Protein AF-A0A166MRD5-F1 (afdb_monomer_lite)

Foldseek 3Di:
DVLLVCLLVLLLVLLLQFLDDDQVSLVVSLVSVLVSLVVLLVVCVVPVQLNVLSVVLSVVSPDQLLCVLSQWHDDDPVGDIDGHPDDDLVSPLVSSLVSLVSSLSSLVSRDPDPVSSVVSLVSNLVVLLVQLQDDDLSSNLSSLSNNLSSQQADDDLVSVLSLLVSLLVLLVVFQVHDPSSNLSSLSSLLSNLLHDDPPRPLLLLQLVLLLLQLVWLALSSNLSSLSSNLSSLVNCVVSVVQLVQQHDLRSSVVSCVLVVPQVVVSLLVLLHDSVLAVLLRSLLSLLLQLQPPVRNVSSLSSLLSNLLRRQVSHDDPPDQDPAFDLNNLLSLLSCLLVQQPDLVSVCVSCVSSSHHSPVFFDDPPPDPPVLAPPAREGALCNNPDDDPLSLLSSLLSLLSSVSRDPDRDLRSLLNSLRNLLNNCVVVVLSSLLSVLLVVVVCPDPVVVCPPPDHDPSNVVSVVSSVVSNQVVLCVVQVDDSPDPVSSNVSSVVSNVVSCVSSVVVSNNSSSDNDHRDNGGPSVSSNSSSVSSVSSSVVD

Organism: NCBI:txid1314781

Radius of gyration: 27.26 Å; chains: 1; bounding box: 73×50×75 Å

pLDDT: mean 80.0, std 15.22, range [37.44, 97.88]

Sequence (539 aa):
IQTQLFVPETAHLITILASVGTVIMRTSVHGLALNLIQSLFASRLDHAQSAEQLRVLLDVATSPETLRSFGLSRADQSSEFNAAETFNDVEAVDALENITKLLVKVIAAAAPSIALQNVWRARWMSLVVSTAFQISPYIQGRAFTVLGVLARSDVDDDLLYQILVAFRKALQMGEEVEAPYIVSMIRCLTNVMPALPASSRYLPQLFWIPVTLLQTPNAVIFKESLRLLEAVVRTMQGHQLFAENDGLVNYMLDTRDSFADLIPQFEQVEGLNFDVSFTFSLTTLIYRGIRVASMREASQSTLRTLLRVTTRSSPVDGEPRTALDPDAVAYFIALFPWATSSREQVAELLREADLPPEQWLPPPNQGNNARTGSTLALPAELLGVMDHAATALQAVGLVSMMEATSSPTPSERANMMRFIGDVGKSWPEYSMMACAHRLETLPETVHDLFSDNVDPALVQVASALIKMTLDEAATIGGGPAGSSVATLEAISESRQTLRTSLEEIKMHGILEARPFSRESGGRVMEQVSDMIGVIVETS

Secondary structure (DSSP, 8-state):
-GGGTSHHHHHHHHHHHTT-SSHHHHHHHHHHHHHHHHHHHHTTTT-HHHHHHHHHHHHHHTSHHHHHHTTEE-SSTTSPPEEPPPPPHHHHHHHHHHHHHHHHHHHHHH-SSHHHHHHHHHHHHHHHHHHHTTS-HHHHHHHHHHHHHH--S---HHHHHHHHHHHHHHHTTGGGS-HHHHHHHHHHHHHHGGGS-TT-TTTTGGGHHHHHHTT-S-HHHHHHHHHHHHHHHHHHHHTTHHHHTTHHHHHHHHHHGGGTTTHHHHHHHHT--HHHHHHHHHHHHHHHHHTSTTTHHHHHHHHHHHHHHHHHHS---SSPPSS--GGGHHHHHHHHHHHTT-HHHHHHHHHHTT--HHHHS--TTS---TTS-------GGGG----HHHHHHHHHHHHHHHH--SS--HHHHHHHHHHHHHHHHHSHHHHHHHHHHHHHH-SSHHHHHTSTTS-HHHHHHHHHHHHHHHHHHHHHS-S-TT-HHHHHHHHHHHHHHHHHHHHHTT-GGGG------SS--HHHHHHHHHHHHHHHH--

Structure (mmCIF, N/CA/C/O backbone):
data_AF-A0A166MRD5-F1
#
_entry.id   AF-A0A166MRD5-F1
#
loop_
_atom_site.group_PDB
_atom_site.id
_atom_site.type_symbol
_atom_site.label_atom_id
_atom_site.label_alt_id
_atom_site.label_comp_id
_atom_site.label_asym_id
_atom_site.label_entity_id
_atom_site.label_seq_id
_atom_site.pdbx_PDB_ins_code
_atom_site.Cartn_x
_atom_site.Cartn_y
_atom_site.Cartn_z
_atom_site.occupancy
_atom_site.B_iso_or_equiv
_atom_site.auth_seq_id
_atom_site.auth_comp_id
_atom_site.auth_asym_id
_atom_site.auth_atom_id
_atom_site.pdbx_PDB_model_num
ATOM 1 N N . ILE A 1 1 ? -25.480 -6.737 31.113 1.00 49.81 1 ILE A N 1
ATOM 2 C CA . ILE A 1 1 ? -26.499 -6.836 30.035 1.00 49.81 1 ILE A CA 1
ATOM 3 C C . ILE A 1 1 ? -26.677 -5.491 29.322 1.00 49.81 1 ILE A C 1
ATOM 5 O O . ILE A 1 1 ? -26.465 -5.456 28.122 1.00 49.81 1 ILE A O 1
ATOM 9 N N . GLN A 1 2 ? -26.952 -4.373 30.013 1.00 57.59 2 GLN A N 1
ATOM 10 C CA . GLN A 1 2 ? -27.112 -3.061 29.348 1.00 57.59 2 GLN A CA 1
ATOM 11 C C . GLN A 1 2 ? -25.861 -2.564 28.593 1.00 57.59 2 GLN A C 1
ATOM 13 O O . GLN A 1 2 ? -25.988 -2.050 27.490 1.00 57.59 2 GLN A O 1
ATOM 18 N N . THR A 1 3 ? -24.649 -2.792 29.110 1.00 60.22 3 THR A N 1
ATOM 19 C CA . THR A 1 3 ? -23.395 -2.366 28.450 1.00 60.22 3 THR A CA 1
ATOM 20 C C . THR A 1 3 ? -23.123 -3.082 27.121 1.00 60.22 3 THR A C 1
ATOM 22 O O . THR A 1 3 ? -22.438 -2.543 26.263 1.00 60.22 3 THR A O 1
ATOM 25 N N . GLN A 1 4 ? -23.688 -4.279 26.916 1.00 70.56 4 GLN A N 1
ATOM 26 C CA . GLN A 1 4 ? -23.537 -5.049 25.673 1.00 70.56 4 GLN A CA 1
ATOM 27 C C . GLN A 1 4 ? -24.362 -4.472 24.509 1.00 70.56 4 GLN A C 1
ATOM 29 O O . GLN A 1 4 ? -24.081 -4.784 23.356 1.00 70.56 4 GLN A O 1
ATOM 34 N N . LEU A 1 5 ? -25.360 -3.626 24.796 1.00 78.38 5 LEU A N 1
ATOM 35 C CA . LEU A 1 5 ? -26.205 -3.003 23.772 1.00 78.38 5 LEU A CA 1
ATOM 36 C C . LEU A 1 5 ? -25.486 -1.875 23.027 1.00 78.38 5 LEU A C 1
ATOM 38 O O . LEU A 1 5 ? -25.732 -1.696 21.843 1.00 78.38 5 LEU A O 1
ATOM 42 N N . PHE A 1 6 ? -24.592 -1.151 23.706 1.00 88.50 6 PHE A N 1
ATOM 43 C CA . PHE A 1 6 ? -23.943 0.059 23.186 1.00 88.50 6 PHE A CA 1
ATOM 44 C C . PHE A 1 6 ? -22.466 -0.146 22.832 1.00 88.50 6 PHE A C 1
ATOM 46 O O . PHE A 1 6 ? -21.719 0.824 22.701 1.00 88.50 6 PHE A O 1
ATOM 53 N N . VAL A 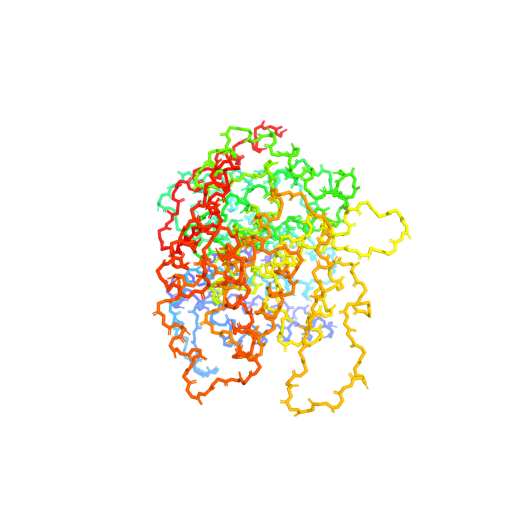1 7 ? -22.008 -1.397 22.714 1.00 94.00 7 VAL A N 1
ATOM 54 C CA . VAL A 1 7 ? -20.622 -1.708 22.323 1.00 94.00 7 VAL A CA 1
ATOM 55 C C . VAL A 1 7 ? -20.254 -1.043 20.988 1.00 94.00 7 VAL A C 1
ATOM 57 O O . VAL A 1 7 ? -19.218 -0.376 20.948 1.00 94.00 7 VAL A O 1
ATOM 60 N N . PRO A 1 8 ? -21.080 -1.139 19.923 1.00 95.62 8 PRO A N 1
ATOM 61 C CA . PRO A 1 8 ? -20.774 -0.508 18.640 1.00 95.62 8 PRO A CA 1
ATOM 62 C C . PRO A 1 8 ? -20.721 1.020 18.725 1.00 95.62 8 PRO A C 1
ATOM 64 O O . PRO A 1 8 ? -19.782 1.635 18.227 1.00 95.62 8 PRO A O 1
ATOM 67 N N . GLU A 1 9 ? -21.699 1.639 19.389 1.00 96.19 9 GLU A N 1
ATOM 68 C CA . GLU A 1 9 ? -21.783 3.090 19.575 1.00 96.19 9 GLU A CA 1
ATOM 69 C C . GLU A 1 9 ? -20.597 3.620 20.389 1.00 96.19 9 GLU A C 1
ATOM 71 O O . GLU A 1 9 ? -20.013 4.647 20.046 1.00 96.19 9 GLU A O 1
ATOM 76 N N . THR A 1 10 ? -20.193 2.896 21.434 1.00 95.94 10 THR A N 1
ATOM 77 C CA . THR A 1 10 ? -19.044 3.266 22.269 1.00 95.94 10 THR A CA 1
ATOM 78 C C . THR A 1 10 ? -17.743 3.153 21.476 1.00 95.94 10 THR A C 1
ATOM 80 O O . THR A 1 10 ? -16.934 4.077 21.503 1.00 95.94 10 THR A O 1
ATOM 83 N N . ALA A 1 11 ? -17.550 2.070 20.713 1.00 96.88 11 ALA A N 1
ATOM 84 C CA . ALA A 1 11 ? -16.382 1.908 19.844 1.00 96.88 11 ALA A CA 1
ATOM 85 C C . ALA A 1 11 ? -16.315 3.002 18.763 1.00 96.88 11 ALA A C 1
ATOM 87 O O . ALA A 1 11 ? -15.245 3.555 18.491 1.00 96.88 11 ALA A O 1
ATOM 88 N N . HIS A 1 12 ? -17.464 3.372 18.193 1.00 96.62 12 HIS A N 1
ATOM 89 C CA . HIS A 1 12 ? -17.571 4.480 17.251 1.00 96.62 12 HIS A CA 1
ATOM 90 C C . HIS A 1 12 ? -17.173 5.818 17.889 1.00 96.62 12 HIS A C 1
ATOM 92 O O . HIS A 1 12 ? -16.302 6.505 17.364 1.00 96.62 12 HIS A O 1
ATOM 98 N N . LEU A 1 13 ? -17.719 6.163 19.058 1.00 95.56 13 LEU A N 1
ATOM 99 C CA . LEU A 1 13 ? -17.360 7.400 19.762 1.00 95.56 13 LEU A CA 1
ATOM 100 C C . LEU A 1 13 ? -15.876 7.447 20.141 1.00 95.56 13 LEU A C 1
ATOM 102 O O . LEU A 1 13 ? -15.226 8.468 19.924 1.00 95.56 13 LEU A O 1
ATOM 106 N N . ILE A 1 14 ? -15.327 6.343 20.664 1.00 96.50 14 ILE A N 1
ATOM 107 C CA . ILE A 1 14 ? -13.902 6.250 21.003 1.00 96.50 14 ILE A CA 1
ATOM 108 C C . ILE A 1 14 ? -13.059 6.525 19.763 1.00 96.50 14 ILE A C 1
ATOM 110 O O . ILE A 1 14 ? -12.163 7.365 19.804 1.00 96.50 14 ILE A O 1
ATOM 114 N N . THR A 1 15 ? -13.351 5.848 18.652 1.00 95.88 15 THR A N 1
ATOM 115 C CA . THR A 1 15 ? -12.559 6.021 17.436 1.00 95.88 15 THR A CA 1
ATOM 116 C C . THR A 1 15 ? -12.687 7.421 16.870 1.00 95.88 15 THR A C 1
ATOM 118 O O . THR A 1 15 ? -11.653 7.994 16.556 1.00 95.88 15 THR A O 1
ATOM 121 N N . ILE A 1 16 ? -13.877 8.031 16.824 1.00 93.56 16 ILE A N 1
ATOM 122 C CA . ILE A 1 16 ? -14.081 9.398 16.305 1.00 93.56 16 ILE A CA 1
ATOM 123 C C . ILE A 1 16 ? -13.463 10.499 17.198 1.00 93.56 16 ILE A C 1
ATOM 125 O O . ILE A 1 16 ? -13.100 11.560 16.693 1.00 93.56 16 ILE A O 1
ATOM 129 N N . LEU A 1 17 ? -13.265 10.250 18.496 1.00 92.75 17 LEU A N 1
ATOM 130 C CA . LEU A 1 17 ? -12.758 11.257 19.443 1.00 92.75 17 LEU A CA 1
ATOM 131 C C . LEU A 1 17 ? -11.325 11.006 19.940 1.00 92.75 17 LEU A C 1
ATOM 133 O O . LEU A 1 17 ? -10.751 11.868 20.606 1.00 92.75 17 LEU A O 1
ATOM 137 N N . ALA A 1 18 ? -10.731 9.849 19.634 1.00 92.06 18 ALA A N 1
ATOM 138 C CA . ALA A 1 18 ? -9.379 9.502 20.073 1.00 92.06 18 ALA A CA 1
ATOM 139 C C . ALA A 1 18 ? -8.338 10.567 19.684 1.00 92.06 18 ALA A C 1
ATOM 141 O O . ALA A 1 18 ? -8.318 11.051 18.554 1.00 92.06 18 ALA A O 1
ATOM 142 N N . SER A 1 19 ? -7.448 10.917 20.614 1.00 86.19 19 SER A N 1
ATOM 143 C CA . SER A 1 19 ? -6.346 11.871 20.383 1.00 86.19 19 SER A CA 1
ATOM 144 C C . SER A 1 19 ? -6.768 13.304 20.037 1.00 86.19 19 SER A C 1
ATOM 146 O O . SER A 1 19 ? -5.914 14.139 19.746 1.00 86.19 19 SER A O 1
ATOM 148 N N . VAL A 1 20 ? -8.063 13.626 20.127 1.00 86.06 20 VAL A N 1
ATOM 149 C CA . VAL A 1 20 ? -8.599 14.966 19.856 1.00 86.06 20 VAL A CA 1
ATOM 150 C C . VAL A 1 20 ? -8.736 15.770 21.151 1.00 86.06 20 VAL A C 1
ATOM 152 O O . VAL A 1 20 ? -9.092 15.248 22.207 1.00 86.06 20 VAL A O 1
ATOM 155 N N . GLY A 1 21 ? -8.482 17.076 21.059 1.00 86.44 21 GLY A N 1
ATOM 156 C CA . GLY A 1 21 ? -8.714 18.024 22.147 1.00 86.44 21 GLY A CA 1
ATOM 157 C C . GLY A 1 21 ? -7.626 18.017 23.222 1.00 86.44 21 GLY A C 1
ATOM 158 O O . GLY A 1 21 ? -6.486 17.606 22.989 1.00 86.44 21 GLY A O 1
ATOM 159 N N . THR A 1 22 ? -7.987 18.530 24.399 1.00 90.38 22 THR A N 1
ATOM 160 C CA . THR A 1 22 ? -7.094 18.674 25.556 1.00 90.38 22 THR A CA 1
ATOM 161 C C . THR A 1 22 ? -6.724 17.318 26.160 1.00 90.38 22 THR A C 1
ATOM 163 O O . THR A 1 22 ? -7.403 16.316 25.937 1.00 90.38 22 THR A O 1
ATOM 166 N N . VAL A 1 23 ? -5.681 17.283 26.994 1.00 89.81 23 VAL A N 1
ATOM 167 C CA . VAL A 1 23 ? -5.274 16.066 27.725 1.00 89.81 23 VAL A CA 1
ATOM 168 C C . VAL A 1 23 ? -6.438 15.467 28.521 1.00 89.81 23 VAL A C 1
ATOM 170 O O . VAL A 1 23 ? -6.591 14.250 28.554 1.00 89.81 23 VAL A O 1
ATOM 173 N N . ILE A 1 24 ? -7.313 16.305 29.087 1.00 91.31 24 ILE A N 1
ATOM 174 C CA . ILE A 1 24 ? -8.513 15.865 29.814 1.00 91.31 24 ILE A CA 1
ATOM 175 C C . ILE A 1 24 ? -9.472 15.108 28.886 1.00 91.31 24 ILE A C 1
ATOM 177 O O . ILE A 1 24 ? -9.955 14.035 29.249 1.00 91.31 24 ILE A O 1
ATOM 181 N N . MET A 1 25 ? -9.723 15.631 27.681 1.00 92.00 25 MET A N 1
ATOM 182 C CA . MET A 1 25 ? -10.578 14.967 26.692 1.00 92.00 25 MET A CA 1
ATOM 183 C C . MET A 1 25 ? -9.976 13.625 26.268 1.00 92.00 25 MET A C 1
ATOM 185 O O . MET A 1 25 ? -10.643 12.597 26.340 1.00 92.00 25 MET A O 1
ATOM 189 N N . ARG A 1 26 ? -8.686 13.614 25.918 1.00 92.75 26 ARG A N 1
ATOM 190 C CA . ARG A 1 26 ? -7.956 12.398 25.527 1.00 92.75 26 ARG A CA 1
ATOM 191 C C . ARG A 1 26 ? -7.976 11.337 26.628 1.00 92.75 26 ARG A C 1
ATOM 193 O O . ARG A 1 26 ? -8.276 10.177 26.358 1.00 92.75 26 ARG A O 1
ATOM 200 N N . THR A 1 27 ? -7.742 11.748 27.875 1.00 92.38 27 THR A N 1
ATOM 201 C CA . THR A 1 27 ? -7.808 10.881 29.065 1.00 92.38 27 THR A CA 1
ATOM 202 C C . THR A 1 27 ? -9.213 10.327 29.269 1.00 92.38 27 THR A C 1
ATOM 204 O O . THR A 1 27 ? -9.373 9.149 29.571 1.00 92.38 27 THR A O 1
ATOM 207 N N . SER A 1 28 ? -10.245 11.144 29.051 1.00 94.81 28 SER A N 1
ATOM 208 C CA . SER A 1 28 ? -11.641 10.709 29.162 1.00 94.81 28 SER A CA 1
ATOM 209 C C . SER A 1 28 ? -11.995 9.667 28.098 1.00 94.81 28 SER A C 1
ATOM 211 O O . SER A 1 28 ? -12.639 8.667 28.408 1.00 94.81 28 SER A O 1
ATOM 213 N N . VAL A 1 29 ? -11.538 9.857 26.856 1.00 95.69 29 VAL A N 1
ATOM 214 C CA . VAL A 1 29 ? -11.754 8.902 25.755 1.00 95.69 29 VAL A CA 1
ATOM 215 C C . VAL A 1 29 ? -10.987 7.594 25.989 1.00 95.69 29 VAL A C 1
ATOM 217 O O . VAL A 1 29 ? -11.541 6.515 25.779 1.00 95.69 29 VAL A O 1
ATOM 220 N N . HIS A 1 30 ? -9.747 7.661 26.483 1.00 95.44 30 HIS A N 1
ATOM 221 C CA . HIS A 1 30 ? -8.991 6.470 26.892 1.00 95.44 30 HIS A CA 1
ATOM 222 C C . HIS A 1 30 ? -9.671 5.735 28.056 1.00 95.44 30 HIS A C 1
ATOM 224 O O . HIS A 1 30 ? -9.858 4.521 27.995 1.00 95.44 30 HIS A O 1
ATOM 230 N N . GLY A 1 31 ? -10.135 6.468 29.070 1.00 94.38 31 GLY A N 1
ATOM 231 C CA . GLY A 1 31 ? -10.910 5.917 30.180 1.00 94.38 31 GLY A CA 1
ATOM 232 C C . GLY A 1 31 ? -12.208 5.249 29.719 1.00 94.38 31 GLY A C 1
ATOM 233 O O . GLY A 1 31 ? -12.554 4.177 30.209 1.00 94.38 31 GLY A O 1
ATOM 234 N N . LEU A 1 32 ? -12.897 5.818 28.724 1.00 95.31 32 LEU A N 1
ATOM 235 C CA . LEU A 1 32 ? -14.069 5.197 28.100 1.00 95.31 32 LEU A CA 1
ATOM 236 C C . LEU A 1 32 ? -13.714 3.859 27.433 1.00 95.31 32 LEU A C 1
ATOM 238 O O . LEU A 1 32 ? -14.449 2.884 27.597 1.00 95.31 32 LEU A O 1
ATOM 242 N N . ALA A 1 33 ? -12.576 3.786 26.736 1.00 95.88 33 ALA A N 1
ATOM 243 C CA . ALA A 1 33 ? -12.086 2.543 26.143 1.00 95.88 33 ALA A CA 1
ATOM 244 C C . ALA A 1 33 ? -11.749 1.485 27.205 1.00 95.88 33 ALA A C 1
ATOM 246 O O . ALA A 1 33 ? -12.171 0.335 27.077 1.00 95.88 33 ALA A O 1
ATOM 247 N N . LEU A 1 34 ? -11.060 1.867 28.285 1.00 95.12 34 LEU A N 1
ATOM 248 C CA . LEU A 1 34 ? -10.768 0.958 29.398 1.00 95.12 34 LEU A CA 1
ATOM 249 C C . LEU A 1 34 ? -12.043 0.447 30.070 1.00 95.12 34 LEU A C 1
ATOM 251 O O . LEU A 1 34 ? -12.181 -0.757 30.279 1.00 95.12 34 LEU A O 1
ATOM 255 N N . ASN A 1 35 ? -12.998 1.335 30.344 1.00 94.44 35 ASN A N 1
ATOM 256 C CA . ASN A 1 35 ? -14.275 0.967 30.948 1.00 94.44 35 ASN A CA 1
ATOM 257 C C . ASN A 1 35 ? -15.064 -0.003 30.062 1.00 94.44 35 ASN A C 1
ATOM 259 O O . ASN A 1 35 ? -15.680 -0.938 30.579 1.00 94.44 35 ASN A O 1
ATOM 263 N N . LEU A 1 36 ? -15.026 0.179 28.736 1.00 94.81 36 LEU A N 1
ATOM 264 C CA . LEU A 1 36 ? -15.621 -0.761 27.788 1.00 94.81 36 LEU A CA 1
ATOM 265 C C . LEU A 1 36 ? -14.966 -2.145 27.908 1.00 94.81 36 LEU A C 1
ATOM 267 O O . LEU A 1 36 ? -15.672 -3.132 28.109 1.00 94.81 36 LEU A O 1
ATOM 271 N N . ILE A 1 37 ? -13.632 -2.222 27.850 1.00 94.44 37 ILE A N 1
ATOM 272 C CA . ILE A 1 37 ? -12.885 -3.489 27.938 1.00 94.44 37 ILE A CA 1
ATOM 273 C C . ILE A 1 37 ? -13.151 -4.188 29.277 1.00 94.44 37 ILE A C 1
ATOM 275 O O . ILE A 1 37 ? -13.488 -5.370 29.296 1.00 94.44 37 ILE A O 1
ATOM 279 N N . GLN A 1 38 ? -13.064 -3.463 30.393 1.00 93.31 38 GLN A N 1
ATOM 280 C CA . GLN A 1 38 ? -13.295 -3.999 31.737 1.00 93.31 38 GLN A CA 1
ATOM 281 C C . GLN A 1 38 ? -14.732 -4.490 31.923 1.00 93.31 38 GLN A C 1
ATOM 283 O O . GLN A 1 38 ? -14.951 -5.562 32.486 1.00 93.31 38 GLN A O 1
ATOM 288 N N . SER A 1 39 ? -15.717 -3.747 31.411 1.00 92.50 39 SER A N 1
ATOM 289 C CA . SER A 1 39 ? -17.123 -4.163 31.459 1.00 92.50 39 SER A CA 1
ATOM 290 C C . SER A 1 39 ? -17.359 -5.446 30.662 1.00 92.50 39 SER A C 1
ATOM 292 O O . SER A 1 39 ? -18.110 -6.323 31.096 1.00 92.50 39 SER A O 1
ATOM 294 N N . LEU A 1 40 ? -16.709 -5.577 29.503 1.00 91.69 40 LEU A N 1
ATOM 295 C CA . LEU A 1 40 ? -16.787 -6.778 28.677 1.00 91.69 40 LEU A CA 1
ATOM 296 C C . LEU A 1 40 ? -16.080 -7.964 29.342 1.00 91.69 40 LEU A C 1
ATOM 298 O O . LEU A 1 40 ? -16.667 -9.046 29.390 1.00 91.69 40 LEU A O 1
ATOM 302 N N . PHE A 1 41 ? -14.901 -7.749 29.931 1.00 91.62 41 PHE A N 1
ATOM 303 C CA . PHE A 1 41 ? -14.170 -8.745 30.719 1.00 91.62 41 PHE A CA 1
ATOM 304 C C . PHE A 1 41 ? -15.010 -9.267 31.889 1.00 91.62 41 PHE A C 1
ATOM 306 O O . PHE A 1 41 ? -15.203 -10.474 32.020 1.00 91.62 41 PHE A O 1
ATOM 313 N N . ALA A 1 42 ? -15.604 -8.369 32.682 1.00 90.38 42 ALA A N 1
ATOM 314 C CA . ALA A 1 42 ? -16.482 -8.739 33.792 1.00 90.38 42 ALA A CA 1
ATOM 315 C C . ALA A 1 42 ? -17.704 -9.554 33.329 1.00 90.38 42 ALA A C 1
ATOM 317 O O . ALA A 1 42 ? -18.189 -10.417 34.057 1.00 90.38 42 ALA A O 1
ATOM 318 N N . SER A 1 43 ? -18.184 -9.322 32.101 1.00 87.88 43 SER A N 1
ATOM 319 C CA . SER A 1 43 ? -19.294 -10.077 31.505 1.00 87.88 43 SER A CA 1
ATOM 320 C C . SER A 1 43 ? -18.908 -11.448 30.928 1.00 87.88 43 SER A C 1
ATOM 322 O O . SER A 1 43 ? -19.783 -12.135 30.397 1.00 87.88 43 SER A O 1
ATOM 324 N N . ARG A 1 44 ? -17.621 -11.822 30.982 1.00 87.81 44 ARG A N 1
ATOM 325 C CA . ARG A 1 44 ? -17.060 -13.055 30.400 1.00 87.81 44 ARG A CA 1
ATOM 326 C C . ARG A 1 44 ? -16.229 -13.883 31.377 1.00 87.81 44 ARG A C 1
ATOM 328 O O . ARG A 1 44 ? -15.504 -14.771 30.945 1.00 87.81 44 ARG A O 1
ATOM 335 N N . LEU A 1 45 ? -16.330 -13.621 32.681 1.00 87.38 45 LEU A N 1
ATOM 336 C CA . LEU A 1 45 ? -15.590 -14.361 33.717 1.00 87.38 45 LEU A CA 1
ATOM 337 C C . LEU A 1 45 ? -15.919 -15.863 33.749 1.00 87.38 45 LEU A C 1
ATOM 339 O O . LEU A 1 45 ? -15.117 -16.662 34.221 1.00 87.38 45 LEU A O 1
ATOM 343 N N . ASP A 1 46 ? -17.087 -16.240 33.241 1.00 86.88 46 ASP A N 1
ATOM 344 C CA . ASP A 1 46 ? -17.551 -17.614 33.063 1.00 86.88 46 ASP A CA 1
ATOM 345 C C . ASP A 1 46 ? -16.854 -18.353 31.906 1.00 86.88 46 ASP A C 1
ATOM 347 O O . ASP A 1 46 ? -16.773 -19.582 31.913 1.00 86.88 46 ASP A O 1
ATOM 351 N N . HIS A 1 47 ? -16.293 -17.623 30.941 1.00 88.56 47 HIS A N 1
ATOM 352 C CA . HIS A 1 47 ? -15.597 -18.170 29.780 1.00 88.56 47 HIS A CA 1
ATOM 353 C C . HIS A 1 47 ? -14.089 -17.914 29.867 1.00 88.56 47 HIS A C 1
ATOM 355 O O . HIS A 1 47 ? -13.591 -16.900 29.380 1.00 88.56 47 HIS A O 1
ATOM 361 N N . ALA A 1 48 ? -13.346 -18.875 30.428 1.00 87.50 48 ALA A N 1
ATOM 362 C CA . ALA A 1 48 ? -11.911 -18.746 30.711 1.00 87.50 48 ALA A CA 1
ATOM 363 C C . ALA A 1 48 ? -11.069 -18.248 29.518 1.00 87.50 48 ALA A C 1
ATOM 365 O O . ALA A 1 48 ? -10.217 -17.382 29.692 1.00 87.50 48 ALA A O 1
ATOM 366 N N . GLN A 1 49 ? -11.329 -18.742 28.302 1.00 89.94 49 GLN A N 1
ATOM 367 C CA . GLN A 1 49 ? -10.588 -18.327 27.105 1.00 89.94 49 GLN A CA 1
ATOM 368 C C . GLN A 1 49 ? -10.846 -16.858 26.732 1.00 89.94 49 GLN A C 1
ATOM 370 O O . GLN A 1 49 ? -9.898 -16.107 26.508 1.00 89.94 49 GLN A O 1
ATOM 375 N N . SER A 1 50 ? -12.112 -16.436 26.678 1.00 89.12 50 SER A N 1
ATOM 376 C CA . SER A 1 50 ? -12.485 -15.047 26.378 1.00 89.12 50 SER A CA 1
ATOM 377 C C . SER A 1 50 ? -12.028 -14.090 27.476 1.00 89.12 50 SER A C 1
ATOM 379 O O . SER A 1 50 ? -11.544 -13.001 27.175 1.00 89.12 50 SER A O 1
ATOM 381 N N . ALA A 1 51 ? -12.139 -14.499 28.744 1.00 90.81 51 ALA A N 1
ATOM 382 C CA . ALA A 1 51 ? -11.642 -13.733 29.880 1.00 90.81 51 ALA A CA 1
ATOM 383 C C . ALA A 1 51 ? -10.130 -13.501 29.772 1.00 90.81 51 ALA A C 1
ATOM 385 O O . ALA A 1 51 ? -9.681 -12.363 29.885 1.00 90.81 51 ALA A O 1
ATOM 386 N N . GLU A 1 52 ? -9.351 -14.546 29.487 1.00 93.00 52 GLU A N 1
ATOM 387 C CA . GLU A 1 52 ? -7.900 -14.424 29.346 1.00 93.00 52 GLU A CA 1
ATOM 388 C C . GLU A 1 52 ? -7.512 -13.528 28.161 1.00 93.00 52 GLU A C 1
ATOM 390 O O . GLU A 1 52 ? -6.681 -12.634 28.301 1.00 93.00 52 GLU A O 1
ATOM 395 N N . GLN A 1 53 ? -8.174 -13.677 27.009 1.00 93.94 53 GLN A N 1
ATOM 396 C CA . GLN A 1 53 ? -7.949 -12.790 25.862 1.00 93.94 53 GLN A CA 1
ATOM 397 C C . GLN A 1 53 ? -8.247 -11.324 26.199 1.00 93.94 53 GLN A C 1
ATOM 399 O O . GLN A 1 53 ? -7.464 -10.438 25.860 1.00 93.94 53 GLN A O 1
ATOM 404 N N . LEU A 1 54 ? -9.359 -11.052 26.884 1.00 93.94 54 LEU A N 1
ATOM 405 C CA . LEU A 1 54 ? -9.727 -9.698 27.296 1.00 93.94 54 LEU A CA 1
ATOM 406 C C . LEU A 1 54 ? -8.778 -9.131 28.356 1.00 93.94 54 LEU A C 1
ATOM 408 O O . LEU A 1 54 ? -8.521 -7.930 28.340 1.00 93.94 54 LEU A O 1
ATOM 412 N N . ARG A 1 55 ? -8.215 -9.975 29.229 1.00 94.12 55 ARG A N 1
ATOM 413 C CA . ARG A 1 55 ? -7.165 -9.584 30.176 1.00 94.12 55 ARG A CA 1
ATOM 414 C C . ARG A 1 55 ? -5.904 -9.130 29.443 1.00 94.12 55 ARG A C 1
ATOM 416 O O . ARG A 1 55 ? -5.426 -8.031 29.700 1.00 94.12 55 ARG A O 1
ATOM 423 N N . VAL A 1 56 ? -5.430 -9.913 28.474 1.00 95.88 56 VAL A N 1
ATOM 424 C CA . VAL A 1 56 ? -4.280 -9.533 27.636 1.00 95.88 56 VAL A CA 1
ATOM 425 C C . VAL A 1 56 ? -4.557 -8.230 26.881 1.00 95.88 56 VAL A C 1
ATOM 427 O O . VAL A 1 56 ? -3.703 -7.350 26.819 1.00 95.88 56 VAL A O 1
ATOM 430 N N . LEU A 1 57 ? -5.762 -8.061 26.328 1.00 95.38 57 LEU A N 1
ATOM 431 C CA . LEU A 1 57 ? -6.139 -6.827 25.630 1.00 95.38 57 LEU A CA 1
ATOM 432 C C . LEU A 1 57 ? -6.245 -5.619 26.573 1.00 95.38 57 LEU A C 1
ATOM 434 O O . LEU A 1 57 ? -5.972 -4.500 26.141 1.00 95.38 57 LEU A O 1
ATOM 438 N N . LEU A 1 58 ? -6.603 -5.823 27.843 1.00 94.56 58 LEU A N 1
ATOM 439 C CA . LEU A 1 58 ? -6.584 -4.778 28.867 1.00 94.56 58 LEU A CA 1
ATOM 440 C C . LEU A 1 58 ? -5.148 -4.340 29.188 1.00 94.56 58 LEU A C 1
ATOM 442 O O . LEU A 1 58 ? -4.879 -3.140 29.259 1.00 94.56 58 LEU A O 1
ATOM 446 N N . ASP A 1 59 ? -4.217 -5.288 29.299 1.00 93.62 59 ASP A N 1
ATOM 447 C CA . ASP A 1 59 ? -2.794 -4.985 29.477 1.00 93.62 59 ASP A CA 1
ATOM 448 C C . ASP A 1 59 ? -2.253 -4.203 28.267 1.00 93.62 59 ASP A C 1
ATOM 450 O O . ASP A 1 59 ? -1.613 -3.163 28.426 1.00 93.62 59 ASP A O 1
ATOM 454 N N . VAL A 1 60 ? -2.614 -4.610 27.043 1.00 94.50 60 VAL A N 1
ATOM 455 C CA . VAL A 1 60 ? -2.291 -3.857 25.817 1.00 94.50 60 VAL A CA 1
ATOM 456 C C . VAL A 1 60 ? -2.902 -2.452 25.846 1.00 94.50 60 VAL A C 1
ATOM 458 O O . VAL A 1 60 ? -2.229 -1.495 25.472 1.00 94.50 60 VAL A O 1
ATOM 461 N N . ALA A 1 61 ? -4.140 -2.288 26.318 1.00 93.31 61 ALA A N 1
ATOM 462 C CA . ALA A 1 61 ? -4.818 -0.990 26.376 1.00 93.31 61 ALA A CA 1
ATOM 463 C C . ALA A 1 61 ? -4.176 0.009 27.358 1.00 93.31 61 ALA A C 1
ATOM 465 O O . ALA A 1 61 ? -4.381 1.221 27.237 1.00 93.31 61 ALA A O 1
ATOM 466 N N . THR A 1 62 ? -3.401 -0.489 28.323 1.00 91.75 62 THR A N 1
ATOM 467 C CA . THR A 1 62 ? -2.653 0.323 29.297 1.00 91.75 62 THR A CA 1
ATOM 468 C C . THR A 1 62 ? -1.173 0.482 28.942 1.00 91.75 62 THR A C 1
ATOM 470 O O . THR A 1 62 ? -0.444 1.175 29.653 1.00 91.75 62 THR A O 1
ATOM 473 N N . SER A 1 63 ? -0.724 -0.117 27.833 1.00 92.06 63 SER A N 1
ATOM 474 C CA . SER A 1 63 ? 0.665 -0.043 27.395 1.00 92.06 63 SER A CA 1
ATOM 475 C C . SER A 1 63 ? 1.061 1.389 26.997 1.00 92.06 63 SER A C 1
ATOM 477 O O . SER A 1 63 ? 0.220 2.156 26.512 1.00 92.06 63 SER A O 1
ATOM 479 N N . PRO A 1 64 ? 2.348 1.767 27.128 1.00 89.69 64 PRO A N 1
ATOM 480 C CA . PRO A 1 64 ? 2.830 3.079 26.693 1.00 89.69 64 PRO A CA 1
ATOM 481 C C . PRO A 1 64 ? 2.565 3.369 25.209 1.00 89.69 64 PRO A C 1
ATOM 483 O O . PRO A 1 64 ? 2.340 4.515 24.836 1.00 89.69 64 PRO A O 1
ATOM 486 N N . GLU A 1 65 ? 2.568 2.338 24.362 1.00 90.00 65 GLU A N 1
ATOM 487 C CA . GLU A 1 65 ? 2.299 2.457 22.926 1.00 90.00 65 GLU A CA 1
ATOM 488 C C . GLU A 1 65 ? 0.823 2.771 22.641 1.00 90.00 65 GLU A C 1
ATOM 490 O O . GLU A 1 65 ? 0.514 3.673 21.856 1.00 90.00 65 GLU A O 1
ATOM 495 N N . THR A 1 66 ? -0.101 2.092 23.327 1.00 91.12 66 THR A N 1
ATOM 496 C CA . THR A 1 66 ? -1.530 2.395 23.200 1.00 91.12 66 THR A CA 1
ATOM 497 C C . THR A 1 66 ? -1.844 3.764 23.789 1.00 91.12 66 THR A C 1
ATOM 499 O O . THR A 1 66 ? -2.555 4.540 23.159 1.00 91.12 66 THR A O 1
ATOM 502 N N . LEU A 1 67 ? -1.273 4.113 24.947 1.00 91.50 67 LEU A N 1
ATOM 503 C CA . LEU A 1 67 ? -1.408 5.455 25.523 1.00 91.50 67 LEU A CA 1
ATOM 504 C C . LEU A 1 67 ? -0.925 6.529 24.552 1.00 91.50 67 LEU A C 1
ATOM 506 O O . LEU A 1 67 ? -1.653 7.495 24.308 1.00 91.50 67 LEU A O 1
ATOM 510 N N . ARG A 1 68 ? 0.243 6.314 23.928 1.00 91.19 68 ARG A N 1
ATOM 511 C CA . ARG A 1 68 ? 0.745 7.203 22.882 1.00 91.19 68 ARG A CA 1
ATOM 512 C C . ARG A 1 68 ? -0.266 7.319 21.759 1.00 91.19 68 ARG A C 1
ATOM 514 O O . ARG A 1 68 ? -0.523 8.439 21.361 1.00 91.19 68 ARG A O 1
ATOM 521 N N . SER A 1 69 ? -0.899 6.226 21.326 1.00 91.50 69 SER A N 1
ATOM 522 C CA . SER A 1 69 ? -1.939 6.252 20.285 1.00 91.50 69 SER A CA 1
ATOM 523 C C . SER A 1 69 ? -3.167 7.095 20.662 1.00 91.50 69 SER A C 1
ATOM 525 O O . SER A 1 69 ? -3.804 7.642 19.771 1.00 91.50 69 SER A O 1
ATOM 527 N N . PHE A 1 70 ? -3.479 7.263 21.955 1.00 91.44 70 PHE A N 1
ATOM 528 C CA . PHE A 1 70 ? -4.500 8.203 22.456 1.00 91.44 70 PHE A CA 1
ATOM 529 C C . PHE A 1 70 ? -3.974 9.641 22.653 1.00 91.44 70 PHE A C 1
ATOM 531 O O . PHE A 1 70 ? -4.699 10.515 23.135 1.00 91.44 70 PHE A O 1
ATOM 538 N N . GLY A 1 71 ? -2.713 9.907 22.302 1.00 89.44 71 GLY A N 1
ATOM 539 C CA . GLY A 1 71 ? -2.043 11.187 22.511 1.00 89.44 71 GLY A CA 1
ATOM 540 C C . GLY A 1 71 ? -1.697 11.453 23.978 1.00 89.44 71 GLY A C 1
ATOM 541 O O . GLY A 1 71 ? -1.641 12.621 24.378 1.00 89.44 71 GLY A O 1
ATOM 542 N N . LEU A 1 72 ? -1.512 10.389 24.768 1.00 90.38 72 LEU A N 1
ATOM 543 C CA . LEU A 1 72 ? -1.227 10.416 26.201 1.00 90.38 72 LEU A CA 1
ATOM 544 C C . LEU A 1 72 ? 0.145 9.804 26.506 1.00 90.38 72 LEU A C 1
ATOM 546 O O . LEU A 1 72 ? 0.589 8.858 25.859 1.00 90.38 72 LEU A O 1
ATOM 550 N N . SER A 1 73 ? 0.808 10.313 27.537 1.00 88.62 73 SER A N 1
ATOM 551 C CA . SER A 1 73 ? 2.034 9.739 28.087 1.00 88.62 73 SER A CA 1
ATOM 552 C C . SER A 1 73 ? 1.967 9.698 29.611 1.00 88.62 73 SER A C 1
ATOM 554 O O . SER A 1 73 ? 1.212 10.444 30.240 1.00 88.62 73 SER A O 1
ATOM 556 N N . ARG A 1 74 ? 2.723 8.779 30.218 1.00 84.62 74 ARG A N 1
ATOM 557 C CA . ARG A 1 74 ? 2.707 8.563 31.665 1.00 84.62 74 ARG A CA 1
ATOM 558 C C . ARG A 1 74 ? 4.025 7.947 32.135 1.00 84.62 74 ARG A C 1
ATOM 560 O O . ARG A 1 74 ? 4.518 7.031 31.484 1.00 84.62 74 ARG A O 1
ATOM 567 N N . ALA A 1 75 ? 4.578 8.446 33.242 1.00 75.12 75 ALA A N 1
ATOM 568 C CA . ALA A 1 75 ? 5.863 7.982 33.777 1.00 75.12 75 ALA A CA 1
ATOM 569 C C . ALA A 1 75 ? 5.753 6.633 34.509 1.00 75.12 75 ALA A C 1
ATOM 571 O O . ALA A 1 75 ? 6.601 5.761 34.338 1.00 75.12 75 ALA A O 1
ATOM 572 N N . ASP A 1 76 ? 4.694 6.443 35.296 1.00 74.44 76 ASP A N 1
ATOM 573 C CA . ASP A 1 76 ? 4.387 5.197 36.003 1.00 74.44 76 ASP A CA 1
ATOM 574 C C . ASP A 1 76 ? 2.863 4.981 36.093 1.00 74.44 76 ASP A C 1
ATOM 576 O O . ASP A 1 76 ? 2.080 5.860 35.744 1.00 74.44 76 ASP A O 1
ATOM 580 N N . GLN A 1 77 ? 2.409 3.820 36.577 1.00 70.06 77 GLN A N 1
ATOM 581 C CA . GLN A 1 77 ? 0.974 3.523 36.713 1.00 70.06 77 GLN A CA 1
ATOM 582 C C . GLN A 1 77 ? 0.256 4.290 37.842 1.00 70.06 77 GLN A C 1
ATOM 584 O O . GLN A 1 77 ? -0.948 4.086 38.040 1.00 70.06 77 GLN A O 1
ATOM 589 N N . SER A 1 78 ? 0.932 5.208 38.537 1.00 72.00 78 SER A N 1
ATOM 590 C CA . SER A 1 78 ? 0.367 6.090 39.573 1.00 72.00 78 SER A CA 1
ATOM 591 C C . SER A 1 78 ? 0.333 7.574 39.184 1.00 72.00 78 SER A C 1
ATOM 593 O O . SER A 1 78 ? -0.443 8.326 39.763 1.00 72.00 78 SER A O 1
ATOM 595 N N . SER A 1 79 ? 1.095 7.989 38.173 1.00 77.94 79 SER A N 1
ATOM 596 C CA . SER A 1 79 ? 1.261 9.383 37.751 1.00 77.94 79 SER A CA 1
ATOM 597 C C . SER A 1 79 ? 0.040 9.921 37.016 1.00 77.94 79 SER A C 1
ATOM 599 O O . SER A 1 79 ? -0.774 9.155 36.499 1.00 77.94 79 SER A O 1
ATOM 601 N N . GLU A 1 80 ? -0.067 11.239 36.908 1.00 81.31 80 GLU A N 1
ATOM 602 C CA . GLU A 1 80 ? -1.050 11.878 36.034 1.00 81.31 80 GLU A CA 1
ATOM 603 C C . GLU A 1 80 ? -0.701 11.669 34.552 1.00 81.31 80 GLU A C 1
ATOM 605 O O . GLU A 1 80 ? 0.458 11.438 34.186 1.00 81.31 80 GLU A O 1
ATOM 610 N N . PHE A 1 81 ? -1.720 11.728 33.692 1.00 84.25 81 PHE A N 1
ATOM 611 C CA . PHE A 1 81 ? -1.520 11.687 32.249 1.00 84.25 81 PHE A CA 1
ATOM 612 C C . PHE A 1 81 ? -1.014 13.034 31.743 1.00 84.25 81 PHE A C 1
ATOM 614 O O . PHE A 1 81 ? -1.600 14.077 32.024 1.00 84.25 81 PHE A O 1
ATOM 621 N N . ASN A 1 82 ? 0.030 12.984 30.925 1.00 83.50 82 ASN A N 1
ATOM 622 C CA . ASN A 1 82 ? 0.556 14.131 30.202 1.00 83.50 82 ASN A CA 1
ATOM 623 C C . ASN A 1 82 ? 0.200 14.023 28.717 1.00 83.50 82 ASN A C 1
ATOM 625 O O . ASN A 1 82 ? -0.128 12.944 28.215 1.00 83.50 82 ASN A O 1
ATOM 629 N N . ALA A 1 83 ? 0.288 15.138 27.990 1.00 80.25 83 ALA A N 1
ATOM 630 C CA . ALA A 1 83 ? 0.263 15.081 26.533 1.00 80.25 83 ALA A CA 1
ATOM 631 C C . ALA A 1 83 ? 1.466 14.256 26.046 1.00 80.25 83 ALA A C 1
ATOM 633 O O . ALA A 1 83 ? 2.590 14.457 26.509 1.00 80.25 83 ALA A O 1
ATOM 634 N N . ALA A 1 84 ? 1.240 13.309 25.136 1.00 77.94 84 ALA A N 1
ATOM 635 C CA . ALA A 1 84 ? 2.341 12.756 24.353 1.00 77.94 84 ALA A CA 1
ATOM 636 C C . ALA A 1 84 ? 2.899 13.838 23.412 1.00 77.94 84 ALA A C 1
ATOM 638 O O . ALA A 1 84 ? 2.194 14.802 23.095 1.00 77.94 84 ALA A O 1
ATOM 639 N N . GLU A 1 85 ? 4.151 13.672 22.976 1.00 69.31 85 GLU A N 1
ATOM 640 C CA . GLU A 1 85 ? 4.751 14.507 21.929 1.00 69.31 85 GLU A CA 1
ATOM 641 C C . GLU A 1 85 ? 3.818 14.627 20.716 1.00 69.31 85 GLU A C 1
ATOM 643 O O . GLU A 1 85 ? 3.020 13.730 20.429 1.00 69.31 85 GLU A O 1
ATOM 648 N N . THR A 1 86 ? 3.888 15.770 20.032 1.00 60.66 86 THR A N 1
ATOM 649 C CA . THR A 1 86 ? 3.074 16.060 18.850 1.00 60.66 86 THR A CA 1
ATOM 650 C C . THR A 1 86 ? 3.282 14.977 17.801 1.00 60.66 86 THR A C 1
ATOM 652 O O . THR A 1 86 ? 4.394 14.817 17.303 1.00 60.66 86 THR A O 1
ATOM 655 N N . PHE A 1 87 ? 2.210 14.258 17.462 1.00 66.94 87 PHE A N 1
ATOM 656 C CA . PHE A 1 87 ? 2.204 13.367 16.310 1.00 66.94 87 PHE A CA 1
ATOM 657 C C . PHE A 1 87 ? 2.568 14.150 15.055 1.00 66.94 87 PHE A C 1
ATOM 659 O O . PHE A 1 87 ? 2.089 15.274 14.869 1.00 66.94 87 PHE A O 1
ATOM 666 N N . ASN A 1 88 ? 3.344 13.538 14.165 1.00 72.12 88 ASN A N 1
ATOM 667 C CA . ASN A 1 88 ? 3.234 13.937 12.771 1.00 72.12 88 ASN A CA 1
ATOM 668 C C . ASN A 1 88 ? 1.876 13.472 12.210 1.00 72.12 88 ASN A C 1
ATOM 670 O O . ASN A 1 88 ? 1.234 12.557 12.732 1.00 72.12 88 ASN A O 1
ATOM 674 N N . ASP A 1 89 ? 1.431 14.109 11.136 1.00 70.94 89 ASP A N 1
ATOM 675 C CA . ASP A 1 89 ? 0.118 13.860 10.539 1.00 70.94 89 ASP A CA 1
ATOM 676 C C . ASP A 1 89 ? -0.142 12.381 10.189 1.00 70.94 89 ASP A C 1
ATOM 678 O O . ASP A 1 89 ? -1.274 11.908 10.262 1.00 70.94 89 ASP A O 1
ATOM 682 N N . VAL A 1 90 ? 0.904 11.621 9.854 1.00 77.50 90 VAL A N 1
ATOM 683 C CA . VAL A 1 90 ? 0.819 10.193 9.500 1.00 77.50 90 VAL A CA 1
ATOM 684 C C . VAL A 1 90 ? 0.676 9.317 10.737 1.00 77.50 90 VAL A C 1
ATOM 686 O O . VAL A 1 90 ? -0.159 8.415 10.768 1.00 77.50 90 VAL A O 1
ATOM 689 N N . GLU A 1 91 ? 1.448 9.612 11.779 1.00 84.31 91 GLU A N 1
ATOM 690 C CA . GLU A 1 91 ? 1.384 8.917 13.061 1.00 84.31 91 GLU A CA 1
ATOM 691 C C . GLU A 1 91 ? 0.008 9.070 13.709 1.00 84.31 91 GLU A C 1
ATOM 693 O O . GLU A 1 91 ? -0.448 8.157 14.393 1.00 84.31 91 GLU A O 1
ATOM 698 N N . ALA A 1 92 ? -0.687 10.187 13.471 1.00 84.62 92 ALA A N 1
ATOM 699 C CA . ALA A 1 92 ? -2.062 10.365 13.924 1.00 84.62 92 ALA A CA 1
ATOM 700 C C . ALA A 1 92 ? -3.028 9.371 13.247 1.00 84.62 92 ALA A C 1
ATOM 702 O O . ALA A 1 92 ? -3.905 8.809 13.912 1.00 84.62 92 ALA A O 1
ATOM 703 N N . VAL A 1 93 ? -2.851 9.113 11.945 1.00 90.12 93 VAL A N 1
ATOM 704 C CA . VAL A 1 93 ? -3.627 8.101 11.208 1.00 90.12 93 VAL A CA 1
ATOM 705 C C . VAL A 1 93 ? -3.255 6.692 11.684 1.00 90.12 93 VAL A C 1
ATOM 707 O O . VAL A 1 93 ? -4.147 5.890 11.963 1.00 90.12 93 VAL A O 1
ATOM 710 N N . ASP A 1 94 ? -1.960 6.401 11.867 1.00 91.75 94 ASP A N 1
ATOM 711 C CA . ASP A 1 94 ? -1.471 5.119 12.406 1.00 91.75 94 ASP A CA 1
ATOM 712 C C . ASP A 1 94 ? -2.039 4.832 13.804 1.00 91.75 94 ASP A C 1
ATOM 714 O O . ASP A 1 94 ? -2.523 3.733 14.087 1.00 91.75 94 ASP A O 1
ATOM 718 N N . ALA A 1 95 ? -2.027 5.837 14.678 1.00 91.75 95 ALA A N 1
ATOM 719 C CA . ALA A 1 95 ? -2.566 5.760 16.026 1.00 91.75 95 ALA A CA 1
ATOM 720 C C . ALA A 1 95 ? -4.063 5.417 16.023 1.00 91.75 95 ALA A C 1
ATOM 722 O O . ALA A 1 95 ? -4.504 4.525 16.756 1.00 91.75 95 ALA A O 1
ATOM 723 N N . LEU A 1 96 ? -4.847 6.078 15.167 1.00 94.31 96 LEU A N 1
ATOM 724 C CA . LEU A 1 96 ? -6.272 5.789 15.022 1.00 94.31 96 LEU A CA 1
ATOM 725 C C . LEU A 1 96 ? -6.515 4.374 14.477 1.00 94.31 96 LEU A C 1
ATOM 727 O O . LEU A 1 96 ? -7.406 3.664 14.957 1.00 94.31 96 LEU A O 1
ATOM 731 N N . GLU A 1 97 ? -5.714 3.936 13.509 1.00 94.38 97 GLU A N 1
ATOM 732 C CA . GLU A 1 97 ? -5.788 2.584 12.961 1.00 94.38 97 GLU A CA 1
ATOM 733 C C . GLU A 1 97 ? -5.495 1.526 14.040 1.00 94.38 97 GLU A C 1
ATOM 735 O O . GLU A 1 97 ? -6.225 0.538 14.165 1.00 94.38 97 GLU A O 1
ATOM 740 N N . ASN A 1 98 ? -4.483 1.761 14.879 1.00 95.06 98 ASN A N 1
ATOM 741 C CA . ASN A 1 98 ? -4.110 0.886 15.992 1.00 95.06 98 ASN A CA 1
ATOM 742 C C . ASN A 1 98 ? -5.207 0.797 17.059 1.00 95.06 98 ASN A C 1
ATOM 744 O O . ASN A 1 98 ? -5.567 -0.309 17.474 1.00 95.06 98 ASN A O 1
ATOM 748 N N . ILE A 1 99 ? -5.801 1.931 17.450 1.00 96.38 99 ILE A N 1
ATOM 749 C CA . ILE A 1 99 ? -6.953 1.958 18.367 1.00 96.38 99 ILE A CA 1
ATOM 750 C C . ILE A 1 99 ? -8.123 1.171 17.774 1.00 96.38 99 ILE A C 1
ATOM 752 O O . ILE A 1 99 ? -8.746 0.359 18.460 1.00 96.38 99 ILE A O 1
ATOM 756 N N . THR A 1 100 ? -8.401 1.357 16.484 1.00 97.00 100 THR A N 1
ATOM 757 C CA . THR A 1 100 ? -9.491 0.651 15.802 1.00 97.00 100 THR A CA 1
ATOM 758 C C . THR A 1 100 ? -9.244 -0.859 15.782 1.00 97.00 100 THR A C 1
ATOM 760 O O . THR A 1 100 ? -10.131 -1.632 16.145 1.00 97.00 100 THR A O 1
ATOM 763 N N . LYS A 1 101 ? -8.025 -1.303 15.442 1.00 96.19 101 LYS A N 1
ATOM 764 C CA . LYS A 1 101 ? -7.626 -2.722 15.471 1.00 96.19 101 LYS A CA 1
ATOM 765 C C . LYS A 1 101 ? -7.744 -3.325 16.872 1.00 96.19 101 LYS A C 1
ATOM 767 O O . LYS A 1 101 ? -8.197 -4.463 17.002 1.00 96.19 101 LYS A O 1
ATOM 772 N N . LEU A 1 102 ? -7.361 -2.583 17.914 1.00 96.75 102 LEU A N 1
ATOM 773 C CA . LEU A 1 102 ? -7.526 -3.011 19.304 1.00 96.75 102 LEU A CA 1
ATOM 774 C C . LEU A 1 102 ? -9.006 -3.236 19.632 1.00 96.75 102 LEU A C 1
ATOM 776 O O . LEU A 1 102 ? -9.368 -4.306 20.116 1.00 96.75 102 LEU A O 1
ATOM 780 N N . LEU A 1 103 ? -9.873 -2.275 19.309 1.00 97.12 103 LEU A N 1
ATOM 781 C CA . LEU A 1 103 ? -11.310 -2.382 19.572 1.00 97.12 103 LEU A CA 1
ATOM 782 C C . LEU A 1 103 ? -11.970 -3.519 18.781 1.00 97.12 103 LEU A C 1
ATOM 784 O O . LEU A 1 103 ? -12.811 -4.226 19.332 1.00 97.12 103 LEU A O 1
ATOM 788 N N . VAL A 1 104 ? -11.552 -3.771 17.537 1.00 95.88 104 VAL A N 1
ATOM 789 C CA . VAL A 1 104 ? -12.007 -4.945 16.768 1.00 95.88 104 VAL A CA 1
ATOM 790 C C . VAL A 1 104 ? -11.651 -6.249 17.491 1.00 95.88 104 VAL A C 1
ATOM 792 O O . VAL A 1 104 ? -12.507 -7.126 17.612 1.00 95.88 104 VAL A O 1
ATOM 795 N N . LYS A 1 105 ? -10.426 -6.375 18.024 1.00 96.00 105 LYS A N 1
ATOM 796 C CA . LYS A 1 105 ? -10.007 -7.551 18.810 1.00 96.00 105 LYS A CA 1
ATOM 797 C C . LYS A 1 105 ? -10.808 -7.691 20.107 1.00 96.00 105 LYS A C 1
ATOM 799 O O . LYS A 1 105 ? -11.206 -8.799 20.451 1.00 96.00 105 LYS A O 1
ATOM 804 N N . VAL A 1 106 ? -11.087 -6.582 20.795 1.00 95.44 106 VAL A N 1
ATOM 805 C CA . VAL A 1 106 ? -11.913 -6.560 22.016 1.00 95.44 106 VAL A CA 1
ATOM 806 C C . VAL A 1 106 ? -13.333 -7.041 21.722 1.00 95.44 106 VAL A C 1
ATOM 808 O O . VAL A 1 106 ? -13.837 -7.913 22.423 1.00 95.44 106 VAL A O 1
ATOM 811 N N . ILE A 1 107 ? -13.966 -6.525 20.665 1.00 93.75 107 ILE A N 1
ATOM 812 C CA . ILE A 1 107 ? -15.312 -6.934 20.234 1.00 93.75 107 ILE A CA 1
ATOM 813 C C . ILE A 1 107 ? -15.335 -8.426 19.884 1.00 93.75 107 ILE A C 1
ATOM 815 O O . ILE A 1 107 ? -16.260 -9.128 20.291 1.00 93.75 107 ILE A O 1
ATOM 819 N N . ALA A 1 108 ? -14.312 -8.922 19.181 1.00 93.44 108 ALA A N 1
ATOM 820 C CA . ALA A 1 108 ? -14.189 -10.334 18.828 1.00 93.44 108 ALA A CA 1
ATOM 821 C C . ALA A 1 108 ? -14.043 -11.243 20.060 1.00 93.44 108 ALA A C 1
ATOM 823 O O . ALA A 1 108 ? -14.744 -12.244 20.162 1.00 93.44 108 ALA A O 1
ATOM 824 N N . ALA A 1 109 ? -13.185 -10.876 21.017 1.00 93.56 109 ALA A N 1
ATOM 825 C CA . ALA A 1 109 ? -12.975 -11.651 22.241 1.00 93.56 109 ALA A CA 1
ATOM 826 C C . ALA A 1 109 ? -14.187 -11.604 23.191 1.00 93.56 109 ALA A C 1
ATOM 828 O O . ALA A 1 109 ? -14.447 -12.554 23.932 1.00 93.56 109 ALA A O 1
ATOM 829 N N . ALA A 1 110 ? -14.935 -10.497 23.178 1.00 92.06 110 ALA A N 1
ATOM 830 C CA . ALA A 1 110 ? -16.066 -10.275 24.070 1.00 92.06 110 ALA A CA 1
ATOM 831 C C . ALA A 1 110 ? -17.407 -10.796 23.547 1.00 92.06 110 ALA A C 1
ATOM 833 O O . ALA A 1 110 ? -18.332 -10.993 24.341 1.00 92.06 110 ALA A O 1
ATOM 834 N N . ALA A 1 111 ? -17.577 -10.984 22.242 1.00 90.81 111 ALA A N 1
ATOM 835 C CA . ALA A 1 111 ? -18.826 -11.508 21.708 1.00 90.81 111 ALA A CA 1
ATOM 836 C C . ALA A 1 111 ? -19.015 -12.976 22.152 1.00 90.81 111 ALA A C 1
ATOM 838 O O . ALA A 1 111 ? -18.110 -13.785 21.977 1.00 90.81 111 ALA A O 1
ATOM 839 N N . PRO A 1 112 ? -20.175 -13.361 22.720 1.00 87.81 112 PRO A N 1
ATOM 840 C CA . PRO A 1 112 ? -20.421 -14.739 23.144 1.00 87.81 112 PRO A CA 1
ATOM 841 C C . PRO A 1 112 ? -20.720 -15.671 21.957 1.00 87.81 112 PRO A C 1
ATOM 843 O O . PRO A 1 112 ? -20.754 -16.886 22.115 1.00 87.81 112 PRO A O 1
ATOM 846 N N . SER A 1 113 ? -20.967 -15.114 20.768 1.00 90.31 113 SER A N 1
ATOM 847 C CA . SER A 1 113 ? -21.180 -15.857 19.530 1.00 90.31 113 SER A CA 1
ATOM 848 C C . SER A 1 113 ? -20.699 -15.052 18.324 1.00 90.31 113 SER A C 1
ATOM 850 O O . SER A 1 113 ? -20.714 -13.817 18.341 1.00 90.31 113 SER A O 1
ATOM 852 N N . ILE A 1 114 ? -20.348 -15.758 17.245 1.00 90.56 114 ILE A N 1
ATOM 853 C CA . ILE A 1 114 ? -19.974 -15.156 15.953 1.00 90.56 114 ILE A CA 1
ATOM 854 C C . ILE A 1 114 ? -21.129 -14.304 15.402 1.00 90.56 114 ILE A C 1
ATOM 856 O O . ILE A 1 114 ? -20.912 -13.226 14.858 1.00 90.56 114 ILE A O 1
ATOM 860 N N . ALA A 1 115 ? -22.377 -14.737 15.611 1.00 91.88 115 ALA A N 1
ATOM 861 C CA . ALA A 1 115 ? -23.553 -13.973 15.205 1.00 91.88 115 ALA A CA 1
ATOM 862 C C . ALA A 1 115 ? -23.608 -12.598 15.892 1.00 91.88 115 ALA A C 1
ATOM 864 O O . ALA A 1 115 ? -23.784 -11.587 15.216 1.00 91.88 115 ALA A O 1
ATOM 865 N N . LEU A 1 116 ? -23.404 -12.532 17.217 1.00 91.06 116 LEU A N 1
ATOM 866 C CA . LEU A 1 116 ? -23.412 -11.245 17.920 1.00 91.06 116 LEU A CA 1
ATOM 867 C C . LEU A 1 116 ? -22.205 -10.379 17.542 1.00 91.06 116 LEU A C 1
ATOM 869 O O . LEU A 1 116 ? -22.352 -9.168 17.403 1.00 91.06 116 LEU A O 1
ATOM 873 N N . GLN A 1 117 ? -21.036 -10.990 17.329 1.00 92.25 117 GLN A N 1
ATOM 874 C CA . GLN A 1 117 ? -19.856 -10.288 16.822 1.00 92.25 117 GLN A CA 1
ATOM 875 C C . GLN A 1 117 ? -20.159 -9.589 15.492 1.00 92.25 117 GLN A C 1
ATOM 877 O O . GLN A 1 117 ? -19.858 -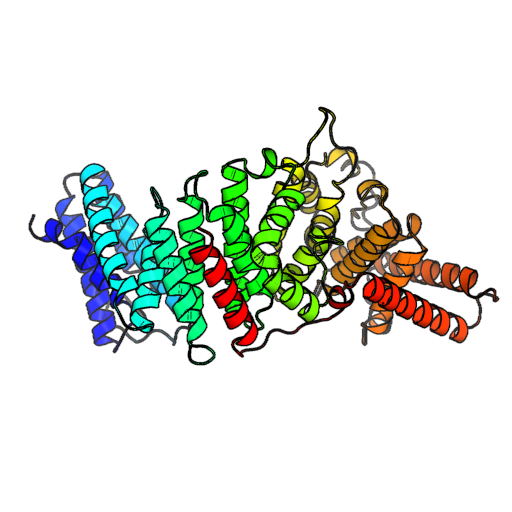8.405 15.335 1.00 92.25 117 GLN A O 1
ATOM 882 N N . ASN A 1 118 ? -20.793 -10.304 14.559 1.00 91.75 118 ASN A N 1
ATOM 883 C CA . ASN A 1 118 ? -21.171 -9.769 13.255 1.00 91.75 118 ASN A CA 1
ATOM 884 C C . ASN A 1 118 ? -22.215 -8.656 13.386 1.00 91.75 118 ASN A C 1
ATOM 886 O O . ASN A 1 118 ? -22.070 -7.626 12.737 1.00 91.75 118 ASN A O 1
ATOM 890 N N . VAL A 1 119 ? -23.204 -8.801 14.277 1.00 93.00 119 VAL A N 1
ATOM 891 C CA . VAL A 1 119 ? -24.186 -7.739 14.570 1.00 93.00 119 VAL A CA 1
ATOM 892 C C . VAL A 1 119 ? -23.499 -6.479 15.099 1.00 93.00 119 VAL A C 1
ATOM 894 O O . VAL A 1 119 ? -23.758 -5.382 14.603 1.00 93.00 119 VAL A O 1
ATOM 897 N N . TRP A 1 120 ? -22.597 -6.612 16.076 1.00 94.69 120 TRP A N 1
ATOM 898 C CA . TRP A 1 120 ? -21.863 -5.473 16.631 1.00 94.69 120 TRP A CA 1
ATOM 899 C C . TRP A 1 120 ? -20.982 -4.790 15.585 1.00 94.69 120 TRP A C 1
ATOM 901 O O . TRP A 1 120 ? -20.982 -3.564 15.478 1.00 94.69 120 TRP A O 1
ATOM 911 N N . ARG A 1 121 ? -20.261 -5.578 14.785 1.00 93.38 121 ARG A N 1
ATOM 912 C CA . ARG A 1 121 ? -19.387 -5.078 13.722 1.00 93.38 121 ARG A CA 1
ATOM 913 C C . ARG A 1 121 ? -20.178 -4.393 12.606 1.00 93.38 121 ARG A C 1
ATOM 915 O O . ARG A 1 121 ? -19.804 -3.292 12.220 1.00 93.38 121 ARG A O 1
ATOM 922 N N . ALA A 1 122 ? -21.285 -4.980 12.151 1.00 92.75 122 ALA A N 1
ATOM 923 C CA . ALA A 1 122 ? -22.164 -4.387 11.143 1.00 92.75 122 ALA A CA 1
ATOM 924 C C . ALA A 1 122 ? -22.782 -3.071 11.637 1.00 92.75 122 ALA A C 1
ATOM 926 O O . ALA A 1 122 ? -22.789 -2.070 10.920 1.00 92.75 122 ALA A O 1
ATOM 927 N N . ARG A 1 123 ? -23.230 -3.026 12.900 1.00 95.19 123 ARG A N 1
ATOM 928 C CA . ARG A 1 123 ? -23.737 -1.788 13.500 1.00 95.19 123 ARG A CA 1
ATOM 929 C C . ARG A 1 123 ? -22.657 -0.711 13.557 1.00 95.19 123 ARG A C 1
ATOM 931 O O . ARG A 1 123 ? -22.918 0.420 13.150 1.00 95.19 123 ARG A O 1
ATOM 938 N N . TRP A 1 124 ? -21.453 -1.049 14.012 1.00 96.00 124 TRP A N 1
ATOM 939 C CA . TRP A 1 124 ? -20.342 -0.098 14.066 1.00 96.00 124 TRP A CA 1
ATOM 940 C C . TRP A 1 124 ? -19.985 0.418 12.667 1.00 96.00 124 TRP A C 1
ATOM 942 O O . TRP A 1 124 ? -19.867 1.625 12.469 1.00 96.00 124 TRP A O 1
ATOM 952 N N . MET A 1 125 ? -19.925 -0.477 11.683 1.00 93.62 125 MET A N 1
ATOM 953 C CA . MET A 1 125 ? -19.700 -0.130 10.283 1.00 93.62 125 MET A CA 1
ATOM 954 C C . MET A 1 125 ? -20.761 0.844 9.757 1.00 93.62 125 MET A C 1
ATOM 956 O O . MET A 1 125 ? -20.396 1.857 9.173 1.00 93.62 125 MET A O 1
ATOM 960 N N . SER A 1 126 ? -22.050 0.626 10.048 1.00 93.75 126 SER A N 1
ATOM 961 C CA . SER A 1 126 ? -23.131 1.538 9.628 1.00 93.75 126 SER A CA 1
ATOM 962 C C . SER A 1 126 ? -22.981 2.962 10.186 1.00 93.75 126 SER A C 1
ATOM 964 O O . SER A 1 126 ? -23.204 3.938 9.471 1.00 93.75 126 SER A O 1
ATOM 966 N N . LEU A 1 127 ? -22.552 3.096 11.448 1.00 95.31 127 LEU A N 1
ATOM 967 C CA . LEU A 1 127 ? -22.296 4.397 12.074 1.00 95.31 127 LEU A CA 1
ATOM 968 C C . LEU A 1 127 ? -21.112 5.101 11.405 1.00 95.31 127 LEU A C 1
ATOM 970 O O . LEU A 1 127 ? -21.169 6.298 11.127 1.00 95.31 127 LEU A O 1
ATOM 974 N N . VAL A 1 128 ? -20.052 4.343 11.116 1.00 95.38 128 VAL A N 1
ATOM 975 C CA . VAL A 1 128 ? -18.847 4.851 10.453 1.00 95.38 128 VAL A CA 1
ATOM 976 C C . VAL A 1 128 ? -19.153 5.287 9.023 1.00 95.38 128 VAL A C 1
ATOM 978 O O . VAL A 1 128 ? -18.762 6.387 8.656 1.00 95.38 128 VAL A O 1
ATOM 981 N N . VAL A 1 129 ? -19.906 4.497 8.254 1.00 92.81 129 VAL A N 1
ATOM 982 C CA . VAL A 1 129 ? -20.365 4.847 6.897 1.00 92.81 129 VAL A CA 1
ATOM 983 C C . VAL A 1 129 ? -21.188 6.137 6.920 1.00 92.81 129 VAL A C 1
ATOM 985 O O . VAL A 1 129 ? -20.870 7.079 6.199 1.00 92.81 129 VAL A O 1
ATOM 988 N N . SER A 1 130 ? -22.180 6.249 7.814 1.00 92.00 130 SER A N 1
ATOM 989 C CA . SER A 1 130 ? -22.971 7.484 7.953 1.00 92.00 130 SER A CA 1
ATOM 990 C C . SER A 1 130 ? -22.097 8.701 8.275 1.00 92.00 130 SER A C 1
ATOM 992 O O . SER A 1 130 ? -22.345 9.790 7.773 1.00 92.00 130 SER A O 1
ATOM 994 N N . THR A 1 131 ? -21.064 8.517 9.096 1.00 92.69 131 THR A N 1
ATOM 995 C CA . THR A 1 131 ? -20.124 9.575 9.499 1.00 92.69 131 THR A CA 1
ATOM 996 C C . THR A 1 131 ? -19.187 9.962 8.350 1.00 92.69 131 THR A C 1
ATOM 998 O O . THR A 1 131 ? -18.952 11.147 8.116 1.00 92.69 131 THR A O 1
ATOM 1001 N N . ALA A 1 132 ? -18.686 8.978 7.601 1.00 90.56 132 ALA A N 1
ATOM 1002 C CA . ALA A 1 132 ? -17.749 9.167 6.497 1.00 90.56 132 ALA A CA 1
ATOM 1003 C C . ALA A 1 132 ? -18.361 9.932 5.316 1.00 90.56 132 ALA A C 1
ATOM 1005 O O . ALA A 1 132 ? -17.636 10.600 4.589 1.00 90.56 132 ALA A O 1
ATOM 1006 N N . PHE A 1 133 ? -19.681 9.882 5.125 1.00 87.00 133 PHE A N 1
ATOM 1007 C CA . PHE A 1 133 ? -20.332 10.495 3.960 1.00 87.00 133 PHE A CA 1
ATOM 1008 C C . PHE A 1 133 ? -21.189 11.732 4.277 1.00 87.00 133 PHE A C 1
ATOM 1010 O O . PHE A 1 133 ? -21.873 12.230 3.386 1.00 87.00 133 PHE A O 1
ATOM 1017 N N . GLN A 1 134 ? -21.159 12.252 5.512 1.00 76.94 134 GLN A N 1
ATOM 1018 C CA . GLN A 1 134 ? -22.003 13.390 5.928 1.00 76.94 134 GLN A CA 1
ATOM 1019 C C . GLN A 1 134 ? -21.253 14.557 6.590 1.00 76.94 134 GLN A C 1
ATOM 1021 O O . GLN A 1 134 ? -21.802 15.655 6.653 1.00 76.94 134 GLN A O 1
ATOM 1026 N N . ILE A 1 135 ? -20.048 14.343 7.129 1.00 68.94 135 ILE A N 1
ATOM 1027 C CA . ILE A 1 135 ? -19.423 15.277 8.086 1.00 68.94 135 ILE A CA 1
ATOM 1028 C C . ILE A 1 135 ? -18.248 16.047 7.451 1.00 68.94 135 ILE A C 1
ATOM 1030 O O . ILE A 1 135 ? -17.816 15.747 6.343 1.00 68.94 135 ILE A O 1
ATOM 1034 N N . SER A 1 136 ? -17.749 17.070 8.152 1.00 79.62 136 SER A N 1
ATOM 1035 C CA . SER A 1 136 ? -16.561 17.858 7.809 1.00 79.62 136 SER A CA 1
ATOM 1036 C C . SER A 1 136 ? -15.325 17.003 7.456 1.00 79.62 136 SER A C 1
ATOM 1038 O O . SER A 1 136 ? -15.153 15.924 8.033 1.00 79.62 136 SER A O 1
ATOM 1040 N N . PRO A 1 137 ? -14.409 17.515 6.602 1.00 80.75 137 PRO A N 1
ATOM 1041 C CA . PRO A 1 137 ? -13.216 16.794 6.131 1.00 80.75 137 PRO A CA 1
ATOM 1042 C C . PRO A 1 137 ? -12.375 16.151 7.244 1.00 80.75 137 PRO A C 1
ATOM 1044 O O . PRO A 1 137 ? -11.918 15.017 7.118 1.00 80.75 137 PRO A O 1
ATOM 1047 N N . TYR A 1 138 ? -12.235 16.837 8.383 1.00 81.88 138 TYR A N 1
ATOM 1048 C CA . TYR A 1 138 ? -11.481 16.334 9.533 1.00 81.88 138 TYR A CA 1
ATOM 1049 C C . TYR A 1 138 ? -12.076 15.044 10.122 1.00 81.88 138 TYR A C 1
ATOM 1051 O O . TYR A 1 138 ? -11.375 14.056 10.348 1.00 81.88 138 TYR A O 1
ATOM 1059 N N . ILE A 1 139 ? -13.388 15.030 10.373 1.00 88.12 139 ILE A N 1
ATOM 1060 C CA . ILE A 1 139 ? -14.070 13.849 10.920 1.00 88.12 139 ILE A CA 1
ATOM 1061 C C . ILE A 1 139 ? -14.178 12.770 9.841 1.00 88.12 139 ILE A C 1
ATOM 1063 O O . ILE A 1 139 ? -14.037 11.583 10.138 1.00 88.12 139 ILE A O 1
ATOM 1067 N N . GLN A 1 140 ? -14.369 13.190 8.594 1.00 90.62 140 GLN A N 1
ATOM 1068 C CA . GLN A 1 140 ? -14.444 12.327 7.431 1.00 90.62 140 GLN A CA 1
ATOM 1069 C C . GLN A 1 140 ? -13.169 11.486 7.261 1.00 90.62 140 GLN A C 1
ATOM 1071 O O . GLN A 1 140 ? -13.268 10.262 7.196 1.00 90.62 140 GLN A O 1
ATOM 1076 N N . GLY A 1 141 ? -11.972 12.085 7.302 1.00 90.81 141 GLY A N 1
ATOM 1077 C CA . GLY A 1 141 ? -10.705 11.339 7.220 1.00 90.81 141 GLY A CA 1
ATOM 1078 C C . GLY A 1 141 ? -10.564 10.274 8.307 1.00 90.81 141 GLY A C 1
ATOM 1079 O O . GLY A 1 141 ? -10.212 9.119 8.051 1.00 90.81 141 GLY A O 1
ATO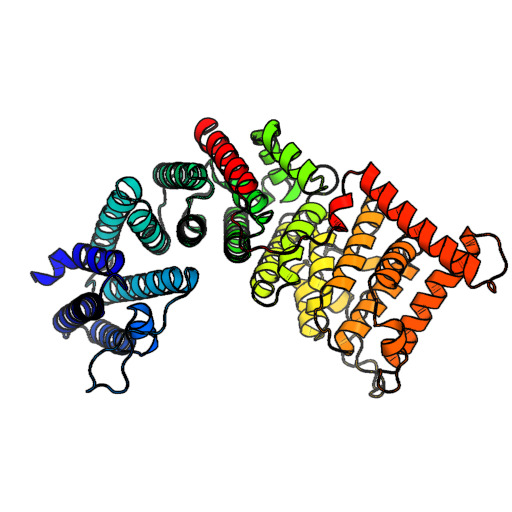M 1080 N N . ARG A 1 142 ? -10.953 10.621 9.534 1.00 92.31 142 ARG A N 1
ATOM 1081 C CA . ARG A 1 142 ? -10.949 9.672 10.648 1.00 92.31 142 ARG A CA 1
ATOM 1082 C C . ARG A 1 142 ? -11.949 8.533 10.430 1.00 92.31 142 ARG A C 1
ATOM 1084 O O . ARG A 1 142 ? -11.617 7.374 10.668 1.00 92.31 142 ARG A O 1
ATOM 1091 N N . ALA A 1 143 ? -13.149 8.841 9.945 1.00 94.94 143 ALA A N 1
ATOM 1092 C CA . ALA A 1 143 ? -14.152 7.837 9.618 1.00 94.94 143 ALA A CA 1
ATOM 1093 C C . ALA A 1 143 ? -13.669 6.886 8.509 1.00 94.94 143 ALA A C 1
ATOM 1095 O O . ALA A 1 143 ? -13.849 5.682 8.654 1.00 94.94 143 ALA A O 1
ATOM 1096 N N . PHE A 1 144 ? -12.977 7.375 7.475 1.00 95.12 144 PHE A N 1
ATOM 1097 C CA . PHE A 1 144 ? -12.383 6.523 6.434 1.00 95.12 144 PHE A CA 1
ATOM 1098 C C . PHE A 1 144 ? -11.271 5.613 6.958 1.00 95.12 144 PHE A C 1
ATOM 1100 O O . PHE A 1 144 ? -11.222 4.436 6.598 1.00 95.12 144 PHE A O 1
ATOM 1107 N N . THR A 1 145 ? -10.434 6.105 7.875 1.00 94.88 145 THR A N 1
ATOM 1108 C CA . THR A 1 145 ? -9.426 5.266 8.548 1.00 94.88 145 THR A CA 1
ATOM 1109 C C . THR A 1 145 ? -10.091 4.094 9.274 1.00 94.88 145 THR A C 1
ATOM 1111 O O . THR A 1 145 ? -9.686 2.940 9.123 1.00 94.88 145 THR A O 1
ATOM 1114 N N . VAL A 1 146 ? -11.164 4.369 10.024 1.00 96.12 146 VAL A N 1
ATOM 1115 C CA . VAL A 1 146 ? -11.936 3.336 10.730 1.00 96.12 146 VAL A CA 1
ATOM 1116 C C . VAL A 1 146 ? -12.645 2.411 9.737 1.00 96.12 146 VAL A C 1
ATOM 1118 O O . VAL A 1 146 ? -12.613 1.192 9.909 1.00 96.12 146 VAL A O 1
ATOM 1121 N N . LEU A 1 147 ? -13.248 2.969 8.682 1.00 95.50 147 LEU A N 1
ATOM 1122 C CA . LEU A 1 147 ? -13.959 2.224 7.647 1.00 95.50 147 LEU A CA 1
ATOM 1123 C C . LEU A 1 147 ? -13.040 1.205 6.981 1.00 95.50 147 LEU A C 1
ATOM 1125 O O . LEU A 1 147 ? -13.421 0.046 6.902 1.00 95.50 147 LEU A O 1
ATOM 1129 N N . GLY A 1 148 ? -11.820 1.591 6.596 1.00 94.31 148 GLY A N 1
ATOM 1130 C CA . GLY A 1 148 ? -10.847 0.671 6.000 1.00 94.31 148 GLY A CA 1
ATOM 1131 C C . GLY A 1 148 ? -10.509 -0.512 6.912 1.00 94.31 148 GLY A C 1
ATOM 1132 O O . GLY A 1 148 ? -10.432 -1.650 6.466 1.00 94.31 148 GLY A O 1
ATOM 1133 N N . VAL A 1 149 ? -10.373 -0.291 8.224 1.00 94.88 149 VAL A N 1
ATOM 1134 C CA . VAL A 1 149 ? -10.114 -1.392 9.171 1.00 94.88 149 VAL A CA 1
ATOM 1135 C C . VAL A 1 149 ? -11.328 -2.312 9.327 1.00 94.88 149 VAL A C 1
ATOM 1137 O O . VAL A 1 149 ? -11.158 -3.523 9.529 1.00 94.88 149 VAL A O 1
ATOM 1140 N N . LEU A 1 150 ? -12.541 -1.754 9.262 1.00 93.94 150 LEU A N 1
ATOM 1141 C CA . LEU A 1 150 ? -13.791 -2.498 9.388 1.00 93.94 150 LEU A CA 1
ATOM 1142 C C . LEU A 1 150 ? -14.188 -3.211 8.092 1.00 93.94 150 LEU A C 1
ATOM 1144 O O . LEU A 1 150 ? -14.685 -4.324 8.173 1.00 93.94 150 LEU A O 1
ATOM 1148 N N . ALA A 1 151 ? -13.945 -2.653 6.916 1.00 90.06 151 ALA A N 1
ATOM 1149 C CA . ALA A 1 151 ? -14.365 -3.195 5.627 1.00 90.06 151 ALA A CA 1
ATOM 1150 C C . ALA A 1 151 ? -13.405 -4.286 5.123 1.00 90.06 151 ALA A C 1
ATOM 1152 O O . ALA A 1 151 ? -12.579 -4.056 4.251 1.00 90.06 151 ALA A O 1
ATOM 1153 N N . ARG A 1 152 ? -13.493 -5.483 5.719 1.00 81.88 152 ARG A N 1
ATOM 1154 C CA . ARG A 1 152 ? -12.609 -6.634 5.421 1.00 81.88 152 ARG A CA 1
ATOM 1155 C C . ARG A 1 152 ? -13.301 -7.811 4.732 1.00 81.88 152 ARG A C 1
ATOM 1157 O O . ARG A 1 152 ? -12.633 -8.789 4.422 1.00 81.88 152 ARG A O 1
ATOM 1164 N N . SER A 1 153 ? -14.615 -7.757 4.564 1.00 80.38 153 SER A N 1
ATOM 1165 C CA . SER A 1 153 ? -15.397 -8.784 3.876 1.00 80.38 153 SER A CA 1
ATOM 1166 C C . SER A 1 153 ? -16.659 -8.155 3.301 1.00 80.38 153 SER A C 1
ATOM 1168 O O . SER A 1 153 ? -17.131 -7.156 3.851 1.00 80.38 153 SER A O 1
ATOM 1170 N N . ASP A 1 154 ? -17.180 -8.761 2.235 1.00 77.94 154 ASP A N 1
ATOM 1171 C CA . ASP A 1 154 ? -18.495 -8.459 1.658 1.00 77.94 154 ASP A CA 1
ATOM 1172 C C . ASP A 1 154 ? -18.672 -6.978 1.286 1.00 77.94 154 ASP A C 1
ATOM 1174 O O . ASP A 1 154 ? -19.709 -6.377 1.564 1.00 77.94 154 ASP A O 1
ATOM 1178 N N . VAL A 1 155 ? -17.634 -6.372 0.697 1.00 87.19 155 VAL A N 1
ATOM 1179 C CA . VAL A 1 155 ? -17.730 -4.996 0.201 1.00 87.19 155 VAL A CA 1
ATOM 1180 C C . VAL A 1 155 ? -18.401 -5.014 -1.164 1.00 87.19 155 VAL A C 1
ATOM 1182 O O . VAL A 1 155 ? -17.928 -5.679 -2.084 1.00 87.19 155 VAL A O 1
ATOM 1185 N N . ASP A 1 156 ? -19.504 -4.281 -1.279 1.00 89.00 156 ASP A N 1
ATOM 1186 C CA . ASP A 1 156 ? -20.224 -4.100 -2.529 1.00 89.00 156 ASP A CA 1
ATOM 1187 C C . ASP A 1 156 ? -19.696 -2.906 -3.338 1.00 89.00 156 ASP A C 1
ATOM 1189 O O . ASP A 1 156 ? -18.993 -2.011 -2.852 1.00 89.00 156 ASP A O 1
ATOM 1193 N N . ASP A 1 157 ? -20.058 -2.913 -4.618 1.00 91.25 157 ASP A N 1
ATOM 1194 C CA . ASP A 1 157 ? -19.717 -1.864 -5.574 1.00 91.25 157 ASP A CA 1
ATOM 1195 C C . ASP A 1 157 ? -20.338 -0.505 -5.189 1.00 91.25 157 ASP A C 1
ATOM 1197 O O . ASP A 1 157 ? -19.771 0.536 -5.520 1.00 91.25 157 ASP A O 1
ATOM 1201 N N . ASP A 1 158 ? -21.447 -0.498 -4.439 1.00 91.44 158 ASP A N 1
ATOM 1202 C CA . ASP A 1 158 ? -22.106 0.715 -3.940 1.00 91.44 158 ASP A CA 1
ATOM 1203 C C . ASP A 1 158 ? -21.258 1.427 -2.877 1.00 91.44 158 ASP A C 1
ATOM 1205 O O . ASP A 1 158 ? -21.064 2.647 -2.940 1.00 91.44 158 ASP A O 1
ATOM 1209 N N . LEU A 1 159 ? -20.716 0.689 -1.902 1.00 91.25 159 LEU A N 1
ATOM 1210 C CA . LEU A 1 159 ? -19.815 1.255 -0.904 1.00 91.25 159 LEU A CA 1
ATOM 1211 C C . LEU A 1 159 ? -18.525 1.754 -1.560 1.00 91.25 159 LEU A C 1
ATOM 1213 O O . LEU A 1 159 ? -18.073 2.858 -1.245 1.00 91.25 159 LEU A O 1
ATOM 1217 N N . LEU A 1 160 ? -17.947 0.985 -2.488 1.00 93.44 160 LEU A N 1
ATOM 1218 C CA . LEU A 1 160 ? -16.754 1.409 -3.222 1.00 93.44 160 LEU A CA 1
ATOM 1219 C C . LEU A 1 160 ? -17.014 2.686 -4.033 1.00 93.44 160 LEU A C 1
ATOM 1221 O O . LEU A 1 160 ? -16.226 3.629 -3.950 1.00 93.44 160 LEU A O 1
ATOM 1225 N N . TYR A 1 161 ? -18.142 2.759 -4.743 1.00 93.50 161 TYR A N 1
ATOM 1226 C CA . TYR A 1 161 ? -18.579 3.960 -5.451 1.00 93.50 161 TYR A CA 1
ATOM 1227 C C . TYR A 1 161 ? -18.646 5.172 -4.513 1.00 93.50 161 TYR A C 1
ATOM 1229 O O . TYR A 1 161 ? -18.112 6.237 -4.827 1.00 93.50 161 TYR A O 1
ATOM 1237 N N . GLN A 1 162 ? -19.240 5.022 -3.324 1.00 93.00 162 GLN A N 1
ATOM 1238 C CA . GLN A 1 162 ? -19.313 6.111 -2.347 1.00 93.00 162 GLN A CA 1
ATOM 1239 C C . GLN A 1 162 ? -17.922 6.553 -1.873 1.00 93.00 162 GLN A C 1
ATOM 1241 O O . GLN A 1 162 ? -17.671 7.760 -1.787 1.00 93.00 162 GLN A O 1
ATOM 1246 N N . ILE A 1 163 ? -17.009 5.607 -1.607 1.00 94.44 163 ILE A N 1
ATOM 1247 C CA . ILE A 1 163 ? -15.614 5.907 -1.244 1.00 94.44 163 ILE A CA 1
ATOM 1248 C C . ILE A 1 163 ? -14.939 6.705 -2.368 1.00 94.44 163 ILE A C 1
ATOM 1250 O O . ILE A 1 163 ? -14.338 7.743 -2.093 1.00 94.44 163 ILE A O 1
ATOM 1254 N N . LEU A 1 164 ? -15.082 6.279 -3.626 1.00 94.94 164 LEU A N 1
ATOM 1255 C CA . LEU A 1 164 ? -14.509 6.967 -4.787 1.00 94.94 164 LEU A CA 1
ATOM 1256 C C . LEU A 1 164 ? -15.070 8.383 -4.952 1.00 94.94 164 LEU A C 1
ATOM 1258 O O . LEU A 1 164 ? -14.306 9.335 -5.096 1.00 94.94 164 LEU A O 1
ATOM 1262 N N . VAL A 1 165 ? -16.387 8.563 -4.839 1.00 92.94 165 VAL A N 1
ATOM 1263 C CA . VAL A 1 165 ? -17.020 9.891 -4.900 1.00 92.94 165 VAL A CA 1
ATOM 1264 C C . VAL A 1 165 ? -16.512 10.808 -3.785 1.00 92.94 165 VAL A C 1
ATOM 1266 O O . VAL A 1 165 ? -16.262 11.992 -4.019 1.00 92.94 165 VAL A O 1
ATOM 1269 N N . ALA A 1 166 ? -16.352 10.292 -2.565 1.00 92.62 166 ALA A N 1
ATOM 1270 C CA . ALA A 1 166 ? -15.807 11.068 -1.457 1.00 92.62 166 ALA A CA 1
ATOM 1271 C C . ALA A 1 166 ? -14.326 11.412 -1.671 1.00 92.62 166 ALA A C 1
ATOM 1273 O O . ALA A 1 166 ? -13.914 12.539 -1.392 1.00 92.62 166 ALA A O 1
ATOM 1274 N N . PHE A 1 167 ? -13.546 10.480 -2.221 1.00 94.06 167 PHE A N 1
ATOM 1275 C CA . PHE A 1 167 ? -12.144 10.711 -2.534 1.00 94.06 167 PHE A CA 1
ATOM 1276 C C . PHE A 1 167 ? -11.978 11.767 -3.634 1.00 94.06 167 PHE A C 1
ATOM 1278 O O . PHE A 1 167 ? -11.214 12.713 -3.458 1.00 94.06 167 PHE A O 1
ATOM 1285 N N . ARG A 1 168 ? -12.782 11.699 -4.704 1.00 93.62 168 ARG A N 1
ATOM 1286 C CA . ARG A 1 168 ? -12.833 12.727 -5.755 1.00 93.62 168 ARG A CA 1
ATOM 1287 C C . ARG A 1 168 ? -13.085 14.117 -5.174 1.00 93.62 168 ARG A C 1
ATOM 1289 O O . ARG A 1 168 ? -12.345 15.048 -5.482 1.00 93.62 168 ARG A O 1
ATOM 1296 N N . LYS A 1 169 ? -14.090 14.247 -4.299 1.00 90.62 169 LYS A N 1
ATOM 1297 C CA . LYS A 1 169 ? -14.420 15.514 -3.622 1.00 90.62 169 LYS A CA 1
ATOM 1298 C C . LYS A 1 169 ? -13.264 16.032 -2.770 1.00 90.62 169 LYS A C 1
ATOM 1300 O O . LYS A 1 169 ? -13.016 17.230 -2.778 1.00 90.62 169 LYS A O 1
ATOM 1305 N N . ALA A 1 170 ? -12.558 15.150 -2.060 1.00 89.81 170 ALA A N 1
ATOM 1306 C CA . ALA A 1 170 ? -11.390 15.532 -1.269 1.00 89.81 170 ALA A CA 1
ATOM 1307 C C . ALA A 1 170 ? -10.265 16.100 -2.149 1.00 89.81 170 ALA A C 1
ATOM 1309 O O . ALA A 1 170 ? -9.655 17.101 -1.790 1.00 89.81 170 ALA A O 1
ATOM 1310 N N . LEU A 1 171 ? -10.028 15.505 -3.321 1.00 90.38 171 LEU A N 1
ATOM 1311 C CA . LEU A 1 171 ? -9.006 15.967 -4.266 1.00 90.38 171 LEU A CA 1
ATOM 1312 C C . LEU A 1 171 ? -9.371 17.306 -4.930 1.00 90.38 171 LEU A C 1
ATOM 1314 O O . LEU A 1 171 ? -8.489 18.120 -5.186 1.00 90.38 171 LEU A O 1
ATOM 1318 N N . GLN A 1 172 ? -10.665 17.577 -5.141 1.00 88.94 172 GLN A N 1
ATOM 1319 C CA . GLN A 1 172 ? -11.159 18.858 -5.677 1.00 88.94 172 GLN A CA 1
ATOM 1320 C C . GLN A 1 172 ? -10.977 20.039 -4.718 1.00 88.94 172 GLN A C 1
ATOM 1322 O O . GLN A 1 172 ? -11.099 21.186 -5.139 1.00 88.94 172 GLN A O 1
ATOM 1327 N N . MET A 1 173 ? -10.669 19.783 -3.442 1.00 83.56 173 MET A N 1
ATOM 1328 C CA . MET A 1 173 ? -10.321 20.839 -2.487 1.00 83.56 173 MET A CA 1
ATOM 1329 C C . MET A 1 173 ? -8.947 21.471 -2.789 1.00 83.56 173 MET A C 1
ATOM 1331 O O . MET A 1 173 ? -8.609 22.500 -2.209 1.00 83.56 173 MET A O 1
ATOM 1335 N N . GLY A 1 174 ? -8.160 20.891 -3.706 1.00 76.44 174 GLY A N 1
ATOM 1336 C CA . GLY A 1 174 ? -6.906 21.473 -4.183 1.00 76.44 174 GLY A CA 1
ATOM 1337 C C . GLY A 1 174 ? -5.856 21.587 -3.079 1.00 76.44 174 GLY A C 1
ATOM 1338 O O . GLY A 1 174 ? -5.652 20.653 -2.310 1.00 76.44 174 GLY A O 1
ATOM 1339 N N . GLU A 1 175 ? -5.173 22.727 -2.990 1.00 69.56 175 GLU A N 1
ATOM 1340 C CA . GLU A 1 175 ? -4.115 22.957 -1.994 1.00 69.56 175 GLU A CA 1
ATOM 1341 C C . GLU A 1 175 ? -4.630 23.077 -0.550 1.00 69.56 175 GLU A C 1
ATOM 1343 O O . GLU A 1 175 ? -3.849 22.921 0.386 1.00 69.56 175 GLU A O 1
ATOM 1348 N N . GLU A 1 176 ? -5.932 23.302 -0.346 1.00 71.00 176 GLU A N 1
ATOM 1349 C CA . GLU A 1 176 ? -6.532 23.411 0.994 1.00 71.00 176 GLU A CA 1
ATOM 1350 C C . GLU A 1 176 ? -6.639 22.056 1.712 1.00 71.00 176 GLU A C 1
ATOM 1352 O O . GLU A 1 176 ? -6.943 21.996 2.906 1.00 71.00 176 GLU A O 1
ATOM 1357 N N . VAL A 1 177 ? -6.406 20.952 0.997 1.00 78.31 177 VAL A N 1
ATOM 1358 C CA . VAL A 1 177 ? -6.519 19.606 1.550 1.00 78.31 177 VAL A CA 1
ATOM 1359 C C . VAL A 1 177 ? -5.255 19.206 2.313 1.00 78.31 177 VAL A C 1
ATOM 1361 O O . VAL A 1 177 ? -4.144 19.154 1.782 1.00 78.31 177 VAL A O 1
ATOM 1364 N N . GLU A 1 178 ? -5.422 18.856 3.584 1.00 82.75 178 GLU A N 1
ATOM 1365 C CA . GLU A 1 178 ? -4.320 18.336 4.387 1.00 82.75 178 GLU A CA 1
ATOM 1366 C C . GLU A 1 178 ? -3.931 16.921 3.922 1.00 82.75 178 GLU A C 1
ATOM 1368 O O . GLU A 1 178 ? -4.778 16.038 3.750 1.00 82.75 178 GLU A O 1
ATOM 1373 N N . ALA A 1 179 ? -2.628 16.667 3.773 1.00 84.25 179 ALA A N 1
ATOM 1374 C CA . ALA A 1 179 ? -2.086 15.353 3.421 1.00 84.25 179 ALA A CA 1
ATOM 1375 C C . ALA A 1 179 ? -2.652 14.170 4.249 1.00 84.25 179 ALA A C 1
ATOM 1377 O O . ALA A 1 179 ? -2.993 13.156 3.633 1.00 84.25 179 ALA A O 1
ATOM 1378 N N . PRO A 1 180 ? -2.815 14.244 5.591 1.00 86.44 180 PRO A N 1
ATOM 1379 C CA . PRO A 1 180 ? -3.423 13.156 6.371 1.00 86.44 180 PRO A CA 1
ATOM 1380 C C . PRO A 1 180 ? -4.839 12.777 5.926 1.00 86.44 180 PRO A C 1
ATOM 1382 O O . PRO A 1 180 ? -5.235 11.613 6.056 1.00 86.44 180 PRO A O 1
ATOM 1385 N N . TYR A 1 181 ? -5.605 13.721 5.372 1.00 88.69 181 TYR A N 1
ATOM 1386 C CA . TYR A 1 181 ? -6.942 13.429 4.875 1.00 88.69 181 TYR A CA 1
ATOM 1387 C C . TYR A 1 181 ? -6.892 12.558 3.611 1.00 88.69 181 TYR A C 1
ATOM 1389 O O . TYR A 1 181 ? -7.550 11.516 3.557 1.00 88.69 181 TYR A O 1
ATOM 1397 N N . ILE A 1 182 ? -6.025 12.906 2.652 1.00 91.31 182 ILE A N 1
ATOM 1398 C CA . ILE A 1 182 ? -5.757 12.080 1.462 1.00 91.31 182 ILE A CA 1
ATOM 1399 C C . ILE A 1 182 ? -5.212 10.705 1.868 1.00 91.31 182 ILE A C 1
ATOM 1401 O O . ILE A 1 182 ? -5.683 9.681 1.376 1.00 91.31 182 ILE A O 1
ATOM 1405 N N . VAL A 1 183 ? -4.261 10.658 2.804 1.00 91.81 183 VAL A N 1
ATOM 1406 C CA . VAL A 1 183 ? -3.685 9.403 3.317 1.00 91.81 183 VAL A CA 1
ATOM 1407 C C . VAL A 1 183 ? -4.764 8.487 3.893 1.00 91.81 183 VAL A C 1
ATOM 1409 O O . VAL A 1 183 ? -4.758 7.288 3.625 1.00 91.81 183 VAL A O 1
ATOM 1412 N N . SER A 1 184 ? -5.718 9.043 4.640 1.00 93.31 184 SER A N 1
ATOM 1413 C CA . SER A 1 184 ? -6.830 8.277 5.211 1.00 93.31 184 SER A CA 1
ATOM 1414 C C . SER A 1 184 ? -7.721 7.649 4.132 1.00 93.31 184 SER A C 1
ATOM 1416 O O . SER A 1 184 ? -8.139 6.500 4.274 1.00 93.31 184 SER A O 1
ATOM 1418 N N . MET A 1 185 ? -7.981 8.376 3.039 1.00 93.88 185 MET A N 1
ATOM 1419 C CA . MET A 1 185 ? -8.743 7.882 1.885 1.00 93.88 185 MET A CA 1
ATOM 1420 C C . MET A 1 185 ? -7.996 6.771 1.143 1.00 93.88 185 MET A C 1
ATOM 1422 O O . MET A 1 185 ? -8.564 5.705 0.904 1.00 93.88 185 MET A O 1
ATOM 1426 N N . ILE A 1 186 ? -6.707 6.982 0.846 1.00 95.56 186 ILE A N 1
ATOM 1427 C CA . ILE A 1 186 ? -5.857 5.982 0.184 1.00 95.56 186 ILE A CA 1
ATOM 1428 C C . ILE A 1 186 ? -5.796 4.708 1.029 1.00 95.56 186 ILE A C 1
ATOM 1430 O O . ILE A 1 186 ? -6.035 3.622 0.514 1.00 95.56 186 ILE A O 1
ATOM 1434 N N . ARG A 1 187 ? -5.562 4.816 2.342 1.00 94.25 187 ARG A N 1
ATOM 1435 C CA . ARG A 1 187 ? -5.546 3.653 3.246 1.00 94.25 187 ARG A CA 1
ATOM 1436 C C . ARG A 1 187 ? -6.890 2.950 3.342 1.00 94.25 187 ARG A C 1
ATOM 1438 O O . ARG A 1 187 ? -6.919 1.726 3.475 1.00 94.25 187 ARG A O 1
ATOM 1445 N N . CYS A 1 188 ? -7.992 3.697 3.300 1.00 95.44 188 CYS A N 1
ATOM 1446 C CA . CYS A 1 188 ? -9.319 3.101 3.253 1.00 95.44 188 CYS A CA 1
ATOM 1447 C C . CYS A 1 188 ? -9.468 2.228 2.005 1.00 95.44 188 CYS A C 1
ATOM 1449 O O . CYS A 1 188 ? -9.771 1.045 2.148 1.00 95.44 188 CYS A O 1
ATOM 1451 N N . LEU A 1 189 ? -9.151 2.771 0.823 1.00 95.69 189 LEU A N 1
ATOM 1452 C CA . LEU A 1 189 ? -9.148 2.017 -0.431 1.00 95.69 189 LEU A CA 1
ATOM 1453 C C . LEU A 1 189 ? -8.233 0.790 -0.338 1.00 95.69 189 LEU A C 1
ATOM 1455 O O . LEU A 1 189 ? -8.704 -0.322 -0.549 1.00 95.69 189 LEU A O 1
ATOM 1459 N N . THR A 1 190 ? -6.974 0.959 0.081 1.00 95.94 190 THR A N 1
ATOM 1460 C CA . THR A 1 190 ? -5.992 -0.132 0.223 1.00 95.94 190 THR A CA 1
ATOM 1461 C C . THR A 1 190 ? -6.520 -1.282 1.078 1.00 95.94 190 THR A C 1
ATOM 1463 O O . THR A 1 190 ? -6.361 -2.446 0.718 1.00 95.94 190 THR A O 1
ATOM 1466 N N . ASN A 1 191 ? -7.159 -0.973 2.210 1.00 93.69 191 ASN A N 1
ATOM 1467 C CA . ASN A 1 191 ? -7.677 -1.988 3.125 1.00 93.69 191 ASN A CA 1
ATOM 1468 C C . ASN A 1 191 ? -8.971 -2.652 2.626 1.00 93.69 191 ASN A C 1
ATOM 1470 O O . ASN A 1 191 ? -9.230 -3.797 2.992 1.00 93.69 191 ASN A O 1
ATOM 1474 N N . VAL A 1 192 ? -9.757 -1.947 1.808 1.00 94.31 192 VAL A N 1
ATOM 1475 C CA . VAL A 1 192 ? -10.989 -2.452 1.187 1.00 94.31 192 VAL A CA 1
ATOM 1476 C C . VAL A 1 192 ? -10.692 -3.378 0.006 1.00 94.31 192 VAL A C 1
ATOM 1478 O O . VAL A 1 192 ? -11.462 -4.309 -0.215 1.00 94.31 192 VAL A O 1
ATOM 1481 N N . MET A 1 193 ? -9.581 -3.175 -0.720 1.00 93.69 193 MET A N 1
ATOM 1482 C CA . MET A 1 193 ? -9.268 -3.929 -1.947 1.00 93.69 193 MET A CA 1
ATOM 1483 C C . MET A 1 193 ? -9.452 -5.450 -1.813 1.00 93.69 193 MET A C 1
ATOM 1485 O O . MET A 1 193 ? -10.200 -6.007 -2.613 1.00 93.69 193 MET A O 1
ATOM 1489 N N . PRO A 1 194 ? -8.892 -6.137 -0.793 1.00 93.06 194 PRO A N 1
ATOM 1490 C CA . PRO A 1 194 ? -8.995 -7.595 -0.700 1.00 93.06 194 PRO A CA 1
ATOM 1491 C C . PRO A 1 194 ? -10.414 -8.114 -0.424 1.00 93.06 194 PRO A C 1
ATOM 1493 O O . PRO A 1 194 ? -10.634 -9.321 -0.465 1.00 93.06 194 PRO A O 1
ATOM 1496 N N . ALA A 1 195 ? -11.350 -7.231 -0.065 1.00 91.44 195 ALA A N 1
ATOM 1497 C CA . ALA A 1 195 ? -12.737 -7.568 0.233 1.00 91.44 195 ALA A CA 1
ATOM 1498 C C . ALA A 1 195 ? -13.677 -7.392 -0.971 1.00 91.44 195 ALA A C 1
ATOM 1500 O O . ALA A 1 195 ? -14.863 -7.704 -0.846 1.00 91.44 195 ALA A O 1
ATOM 1501 N N . LEU A 1 196 ? -13.172 -6.879 -2.098 1.00 91.62 196 LEU A N 1
ATOM 1502 C CA . LEU A 1 196 ? -13.946 -6.705 -3.324 1.00 91.62 196 LEU A CA 1
ATOM 1503 C C . LEU A 1 196 ? -14.123 -8.042 -4.054 1.00 91.62 196 LEU A C 1
ATOM 1505 O O . LEU A 1 196 ? -13.199 -8.853 -4.069 1.00 91.62 196 LEU A O 1
ATOM 1509 N N . PRO A 1 197 ? -15.277 -8.286 -4.694 1.00 91.00 197 PRO A N 1
ATOM 1510 C CA . PRO A 1 197 ? -15.479 -9.473 -5.514 1.00 91.00 197 PRO A CA 1
ATOM 1511 C C . PRO A 1 197 ? -14.746 -9.367 -6.861 1.00 91.00 197 PRO A C 1
ATOM 1513 O O . PRO A 1 197 ? -14.559 -8.278 -7.402 1.00 91.00 197 PRO A O 1
ATOM 1516 N N . ALA A 1 198 ? -14.418 -10.515 -7.463 1.00 87.94 198 ALA A N 1
ATOM 1517 C CA . ALA A 1 198 ? -13.834 -10.587 -8.810 1.00 87.94 198 ALA A CA 1
ATOM 1518 C C . ALA A 1 198 ? -14.729 -9.972 -9.902 1.00 87.94 198 ALA A C 1
ATOM 1520 O O . ALA A 1 198 ? -14.229 -9.507 -10.918 1.00 87.94 198 ALA A O 1
ATOM 1521 N N . SER A 1 199 ? -16.047 -9.933 -9.678 1.00 86.56 199 SER A N 1
ATOM 1522 C CA . SER A 1 199 ? -17.021 -9.318 -10.585 1.00 86.56 199 SER A CA 1
ATOM 1523 C C . SER A 1 199 ? -17.093 -7.791 -10.486 1.00 86.56 199 SER A C 1
ATOM 1525 O O . SER A 1 199 ? -17.910 -7.191 -11.181 1.00 86.56 199 SER A O 1
ATOM 1527 N N . SER A 1 200 ? -16.319 -7.162 -9.594 1.00 90.00 200 SER A N 1
ATOM 1528 C CA . SER A 1 200 ? -16.339 -5.708 -9.432 1.00 90.00 200 SER A CA 1
ATOM 1529 C C . SER A 1 200 ? -15.806 -5.026 -10.689 1.00 90.00 200 SER A C 1
ATOM 1531 O O . SER A 1 200 ? -14.645 -5.191 -11.067 1.00 90.00 200 SER A O 1
ATOM 1533 N N . ARG A 1 201 ? -16.650 -4.206 -11.314 1.00 86.88 201 ARG A N 1
ATOM 1534 C CA . ARG A 1 201 ? -16.326 -3.461 -12.546 1.00 86.88 201 ARG A CA 1
ATOM 1535 C C . ARG A 1 201 ? -15.245 -2.394 -12.363 1.00 86.88 201 ARG A C 1
ATOM 1537 O O . ARG A 1 201 ? -14.601 -1.987 -13.326 1.00 86.88 201 ARG A O 1
ATOM 1544 N N . TYR A 1 202 ? -15.047 -1.942 -11.127 1.00 90.06 202 TYR A N 1
ATOM 1545 C CA . TYR A 1 202 ? -14.077 -0.902 -10.797 1.00 90.06 202 TYR A CA 1
ATOM 1546 C C . TYR A 1 202 ? -12.652 -1.447 -10.697 1.00 90.06 202 TYR A C 1
ATOM 1548 O O . TYR A 1 202 ? -11.701 -0.703 -10.919 1.00 90.06 202 TYR A O 1
ATOM 1556 N N . LEU A 1 203 ? -12.489 -2.730 -10.355 1.00 90.44 203 LEU A N 1
ATOM 1557 C CA . LEU A 1 203 ? -11.208 -3.299 -9.938 1.00 90.44 203 LEU A CA 1
ATOM 1558 C C . LEU A 1 203 ? -10.059 -3.075 -10.945 1.00 90.44 203 LEU A C 1
ATOM 1560 O O . LEU A 1 203 ? -8.992 -2.654 -10.495 1.00 90.44 203 LEU A O 1
ATOM 1564 N N . PRO A 1 204 ? -10.240 -3.255 -12.270 1.00 92.19 204 PRO A N 1
ATOM 1565 C CA . PRO A 1 204 ? -9.170 -2.986 -13.235 1.00 92.19 204 PRO A CA 1
ATOM 1566 C C . PRO A 1 204 ? -8.825 -1.497 -13.302 1.00 92.19 204 PRO A C 1
ATOM 1568 O O . PRO A 1 204 ? -7.659 -1.112 -13.322 1.00 92.19 204 PRO A O 1
ATOM 1571 N N . GLN A 1 205 ? -9.844 -0.639 -13.269 1.00 93.00 205 GLN A N 1
ATOM 1572 C CA . GLN A 1 205 ? -9.681 0.808 -13.373 1.00 93.00 205 GLN A CA 1
ATOM 1573 C C . GLN A 1 205 ? -8.969 1.403 -12.147 1.00 93.00 205 GLN A C 1
ATOM 1575 O O . GLN A 1 205 ? -8.208 2.364 -12.268 1.00 93.00 205 GLN A O 1
ATOM 1580 N N . LEU A 1 206 ? -9.156 0.799 -10.966 1.00 94.50 206 LEU A N 1
ATOM 1581 C CA . LEU A 1 206 ? -8.488 1.200 -9.726 1.00 94.50 206 LEU A CA 1
ATOM 1582 C C . LEU A 1 206 ? -6.963 1.081 -9.783 1.00 94.50 206 LEU A C 1
ATOM 1584 O O . LEU A 1 206 ? -6.301 1.712 -8.963 1.00 94.50 206 LEU A O 1
ATOM 1588 N N . PHE A 1 207 ? -6.397 0.317 -10.722 1.00 95.81 207 PHE A N 1
ATOM 1589 C CA . PHE A 1 207 ? -4.950 0.235 -10.928 1.00 95.81 207 PHE A CA 1
ATOM 1590 C C . PHE A 1 207 ? -4.339 1.590 -11.294 1.00 95.81 207 PHE A C 1
ATOM 1592 O O . PHE A 1 207 ? -3.255 1.934 -10.820 1.00 95.81 207 PHE A O 1
ATOM 1599 N N . TRP A 1 208 ? -5.046 2.390 -12.092 1.00 95.69 208 TRP A N 1
ATOM 1600 C CA . TRP A 1 208 ? -4.511 3.639 -12.626 1.00 95.69 208 TRP A CA 1
ATOM 1601 C C . TRP A 1 208 ? -4.479 4.772 -11.592 1.00 95.69 208 TRP A C 1
ATOM 1603 O O . TRP A 1 208 ? -3.586 5.616 -11.648 1.00 95.69 208 TRP A O 1
ATOM 1613 N N . ILE A 1 209 ? -5.342 4.733 -10.567 1.00 96.12 209 ILE A N 1
ATOM 1614 C CA . ILE A 1 209 ? -5.350 5.713 -9.464 1.00 96.12 209 ILE A CA 1
ATOM 1615 C C . ILE A 1 209 ? -3.982 5.802 -8.756 1.00 96.12 209 ILE A C 1
ATOM 1617 O O . ILE A 1 209 ? -3.395 6.889 -8.725 1.00 96.12 209 ILE A O 1
ATOM 1621 N N . PRO A 1 210 ? -3.434 4.719 -8.162 1.00 96.75 210 PRO A N 1
ATOM 1622 C CA . PRO A 1 210 ? -2.135 4.785 -7.516 1.00 96.75 210 PRO A CA 1
ATOM 1623 C C . PRO A 1 210 ? -1.004 5.055 -8.511 1.00 96.75 210 PRO A C 1
ATOM 1625 O O . PRO A 1 210 ? -0.074 5.760 -8.134 1.00 96.75 210 PRO A O 1
ATOM 1628 N N . VAL A 1 211 ? -1.084 4.587 -9.766 1.00 95.88 211 VAL A N 1
ATOM 1629 C CA . VAL A 1 211 ? -0.076 4.894 -10.802 1.00 95.88 211 VAL A CA 1
ATOM 1630 C C . VAL A 1 211 ? 0.028 6.401 -11.036 1.00 95.88 211 VAL A C 1
ATOM 1632 O O . VAL A 1 211 ? 1.126 6.952 -10.988 1.00 95.88 211 VAL A O 1
ATOM 1635 N N . THR A 1 212 ? -1.099 7.099 -11.189 1.00 94.31 212 THR A N 1
ATOM 1636 C CA . THR A 1 212 ? -1.110 8.561 -11.330 1.00 94.31 212 THR A CA 1
ATOM 1637 C C . THR A 1 212 ? -0.660 9.261 -10.047 1.00 94.31 212 THR A C 1
ATOM 1639 O O . THR A 1 212 ? 0.088 10.240 -10.114 1.00 94.31 212 THR A O 1
ATOM 1642 N N . LEU A 1 213 ? -1.034 8.748 -8.869 1.00 93.88 213 LEU A N 1
ATOM 1643 C CA . LEU A 1 213 ? -0.594 9.309 -7.588 1.00 93.88 213 LEU A CA 1
ATOM 1644 C C . LEU A 1 213 ? 0.922 9.182 -7.350 1.00 93.88 213 LEU A C 1
ATOM 1646 O O . LEU A 1 213 ? 1.454 9.978 -6.577 1.00 93.88 213 LEU A O 1
ATOM 1650 N N . LEU A 1 214 ? 1.639 8.245 -7.986 1.00 93.69 214 LEU A N 1
ATOM 1651 C CA . LEU A 1 214 ? 3.104 8.116 -7.852 1.00 93.69 214 LEU A CA 1
ATOM 1652 C C . LEU A 1 214 ? 3.882 9.322 -8.415 1.00 93.69 214 LEU A C 1
ATOM 1654 O O . LEU A 1 214 ? 5.054 9.509 -8.091 1.00 93.69 214 LEU A O 1
ATOM 1658 N N . GLN A 1 215 ? 3.245 10.204 -9.182 1.00 89.69 215 GLN A N 1
ATOM 1659 C CA . GLN A 1 215 ? 3.867 11.470 -9.595 1.00 89.69 215 GLN A CA 1
ATOM 1660 C C . GLN A 1 215 ? 4.019 12.460 -8.437 1.00 89.69 215 GLN A C 1
ATOM 1662 O O . GLN A 1 215 ? 4.829 13.388 -8.501 1.00 89.69 215 GLN A O 1
ATOM 1667 N N . THR A 1 216 ? 3.234 12.291 -7.368 1.00 89.62 216 THR A N 1
ATOM 1668 C CA . THR A 1 216 ? 3.147 13.279 -6.294 1.00 89.62 216 THR A CA 1
ATOM 1669 C C . THR A 1 216 ? 4.528 13.609 -5.716 1.00 89.62 216 THR A C 1
ATOM 1671 O O . THR A 1 216 ? 5.330 12.711 -5.439 1.00 89.62 216 THR A O 1
ATOM 1674 N N . PRO A 1 217 ? 4.847 14.896 -5.506 1.00 87.94 217 PRO A N 1
ATOM 1675 C CA . PRO A 1 217 ? 6.072 15.272 -4.822 1.00 87.94 217 PRO A CA 1
ATOM 1676 C C . PRO A 1 217 ? 6.023 14.958 -3.324 1.00 87.94 217 PRO A C 1
ATOM 1678 O O . PRO A 1 217 ? 7.077 14.889 -2.695 1.00 87.94 217 PRO A O 1
ATOM 1681 N N . ASN A 1 218 ? 4.839 14.723 -2.753 1.00 88.62 218 ASN A N 1
ATOM 1682 C CA . ASN A 1 218 ? 4.677 14.438 -1.336 1.00 88.62 218 ASN A CA 1
ATOM 1683 C C . ASN A 1 218 ? 5.046 12.978 -1.011 1.00 88.62 218 ASN A C 1
ATOM 1685 O O . ASN A 1 218 ? 4.313 12.045 -1.339 1.00 88.62 218 ASN A O 1
ATOM 1689 N N . ALA A 1 219 ? 6.157 12.782 -0.298 1.00 89.00 219 ALA A N 1
ATOM 1690 C CA . ALA A 1 219 ? 6.679 11.456 0.049 1.00 89.00 219 ALA A CA 1
ATOM 1691 C C . ALA A 1 219 ? 5.693 10.573 0.840 1.00 89.00 219 ALA A C 1
ATOM 1693 O O . ALA A 1 219 ? 5.691 9.352 0.692 1.00 89.00 219 ALA A O 1
ATOM 1694 N N . VAL A 1 220 ? 4.843 11.169 1.682 1.00 89.88 220 VAL A N 1
ATOM 1695 C CA . VAL A 1 220 ? 3.858 10.412 2.464 1.00 89.88 220 VAL A CA 1
ATOM 1696 C C . VAL A 1 220 ? 2.796 9.829 1.540 1.00 89.88 220 VAL A C 1
ATOM 1698 O O . VAL A 1 220 ? 2.533 8.630 1.593 1.00 89.88 220 VAL A O 1
ATOM 1701 N N . ILE A 1 221 ? 2.219 10.665 0.674 1.00 92.12 221 ILE A N 1
ATOM 1702 C CA . ILE A 1 221 ? 1.189 10.230 -0.274 1.00 92.12 221 ILE A CA 1
ATOM 1703 C C . ILE A 1 221 ? 1.784 9.194 -1.227 1.00 92.12 221 ILE A C 1
ATOM 1705 O O . ILE A 1 221 ? 1.203 8.129 -1.389 1.00 92.12 221 ILE A O 1
ATOM 1709 N N . PHE A 1 222 ? 2.983 9.446 -1.762 1.00 93.50 222 PHE A N 1
ATOM 1710 C CA . PHE A 1 222 ? 3.699 8.503 -2.623 1.00 93.50 222 PHE A CA 1
ATOM 1711 C C . PHE A 1 222 ? 3.834 7.113 -1.976 1.00 93.50 222 PHE A C 1
ATOM 1713 O O . PHE A 1 222 ? 3.519 6.097 -2.595 1.00 93.50 222 PHE A O 1
ATOM 1720 N N . LYS A 1 223 ? 4.257 7.058 -0.704 1.00 93.56 223 LYS A N 1
ATOM 1721 C CA . LYS A 1 223 ? 4.410 5.798 0.038 1.00 93.56 223 LYS A CA 1
ATOM 1722 C C . LYS A 1 223 ? 3.091 5.043 0.198 1.00 93.56 223 LYS A C 1
ATOM 1724 O O . LYS A 1 223 ? 3.083 3.817 0.109 1.00 93.56 223 LYS A O 1
ATOM 1729 N N . GLU A 1 224 ? 1.993 5.742 0.465 1.00 94.44 224 GLU A N 1
ATOM 1730 C CA . GLU A 1 224 ? 0.677 5.107 0.599 1.00 94.44 224 GLU A CA 1
ATOM 1731 C C . GLU A 1 224 ? 0.117 4.671 -0.765 1.00 94.44 224 GLU A C 1
ATOM 1733 O O . GLU A 1 224 ? -0.507 3.614 -0.852 1.00 94.44 224 GLU A O 1
ATOM 1738 N N . SER A 1 225 ? 0.422 5.397 -1.846 1.00 96.25 225 SER A N 1
ATOM 1739 C CA . SER A 1 225 ? 0.078 5.005 -3.220 1.00 96.25 225 SER A CA 1
ATOM 1740 C C . SER A 1 225 ? 0.764 3.711 -3.650 1.00 96.25 225 SER A C 1
ATOM 1742 O O . SER A 1 225 ? 0.127 2.876 -4.285 1.00 96.25 225 SER A O 1
ATOM 1744 N N . LEU A 1 226 ? 2.023 3.488 -3.252 1.00 97.00 226 LEU A N 1
ATOM 1745 C CA . LEU A 1 226 ? 2.706 2.205 -3.472 1.00 97.00 226 LEU A CA 1
ATOM 1746 C C . LEU A 1 226 ? 1.949 1.038 -2.824 1.00 97.00 226 LEU A C 1
ATOM 1748 O O . LEU A 1 226 ? 1.741 0.002 -3.449 1.00 97.00 226 LEU A O 1
ATOM 1752 N N . ARG A 1 227 ? 1.487 1.222 -1.582 1.00 96.25 227 ARG A N 1
ATOM 1753 C CA . ARG A 1 227 ? 0.709 0.199 -0.866 1.00 96.25 227 ARG A CA 1
ATOM 1754 C C . ARG A 1 227 ? -0.636 -0.063 -1.535 1.00 96.25 227 ARG A C 1
ATOM 1756 O O . ARG A 1 227 ? -1.058 -1.215 -1.590 1.00 96.25 227 ARG A O 1
ATOM 1763 N N . LEU A 1 228 ? -1.295 0.984 -2.038 1.00 97.56 228 LEU A N 1
ATOM 1764 C CA . LEU A 1 228 ? -2.534 0.844 -2.801 1.00 97.56 228 LEU A CA 1
ATOM 1765 C C . LEU A 1 228 ? -2.293 0.069 -4.102 1.00 97.56 228 LEU A C 1
ATOM 1767 O O . LEU A 1 228 ? -3.016 -0.888 -4.363 1.00 97.56 228 LEU A O 1
ATOM 1771 N N . LEU A 1 229 ? -1.253 0.418 -4.868 1.00 97.88 229 LEU A N 1
ATOM 1772 C CA . LEU A 1 229 ? -0.869 -0.301 -6.088 1.00 97.88 229 LEU A CA 1
ATOM 1773 C C . LEU A 1 229 ? -0.629 -1.786 -5.803 1.00 97.88 229 LEU A C 1
ATOM 1775 O O . LEU A 1 229 ? -1.181 -2.653 -6.477 1.00 97.88 229 LEU A O 1
ATOM 1779 N N . GLU A 1 230 ? 0.150 -2.085 -4.764 1.00 96.81 230 GLU A N 1
ATOM 1780 C CA . GLU A 1 230 ? 0.423 -3.455 -4.343 1.00 96.81 230 GLU A CA 1
ATOM 1781 C C . GLU A 1 230 ? -0.861 -4.208 -3.953 1.00 96.81 230 GLU A C 1
ATOM 1783 O O . GLU A 1 230 ? -1.039 -5.363 -4.342 1.00 96.81 230 GLU A O 1
ATOM 1788 N N . ALA A 1 231 ? -1.779 -3.568 -3.222 1.00 96.62 231 ALA A N 1
ATOM 1789 C CA . ALA A 1 231 ? -3.052 -4.169 -2.833 1.00 96.62 231 ALA A CA 1
ATOM 1790 C C . ALA A 1 231 ? -3.970 -4.445 -4.035 1.00 96.62 231 ALA A C 1
ATOM 1792 O O . ALA A 1 231 ? -4.560 -5.526 -4.099 1.00 96.62 231 ALA A O 1
ATOM 1793 N N . VAL A 1 232 ? -4.058 -3.519 -4.996 1.00 96.94 232 VAL A N 1
ATOM 1794 C CA . VAL A 1 232 ? -4.835 -3.700 -6.235 1.00 96.94 232 VAL A CA 1
ATOM 1795 C C . VAL A 1 232 ? -4.285 -4.884 -7.027 1.00 96.94 232 VAL A C 1
ATOM 1797 O O . VAL A 1 232 ? -5.014 -5.840 -7.289 1.00 96.94 232 VAL A O 1
ATOM 1800 N N . VAL A 1 233 ? -2.980 -4.888 -7.313 1.00 96.44 233 VAL A N 1
ATOM 1801 C CA . VAL A 1 233 ? -2.335 -5.953 -8.095 1.00 96.44 233 VAL A CA 1
ATOM 1802 C C . VAL A 1 233 ? -2.488 -7.317 -7.414 1.00 96.44 233 VAL A C 1
ATOM 1804 O O . VAL A 1 233 ? -2.846 -8.296 -8.066 1.00 96.44 233 VAL A O 1
ATOM 1807 N N . ARG A 1 234 ? -2.283 -7.409 -6.092 1.00 95.62 234 ARG A N 1
ATOM 1808 C CA . ARG A 1 234 ? -2.472 -8.672 -5.355 1.00 95.62 234 ARG A CA 1
ATOM 1809 C C . ARG A 1 234 ? -3.915 -9.161 -5.387 1.00 95.62 234 ARG A C 1
ATOM 1811 O O . ARG A 1 234 ? -4.132 -10.365 -5.486 1.00 95.62 234 ARG A O 1
ATOM 1818 N N . THR A 1 235 ? -4.884 -8.252 -5.305 1.00 94.88 235 THR A N 1
ATOM 1819 C CA . THR A 1 235 ? -6.312 -8.600 -5.364 1.00 94.88 235 THR A CA 1
ATOM 1820 C C . THR A 1 235 ? -6.667 -9.147 -6.745 1.00 94.88 235 THR A C 1
ATOM 1822 O O . THR A 1 235 ? -7.235 -10.230 -6.851 1.00 94.88 235 THR A O 1
ATOM 1825 N N . MET A 1 236 ? -6.242 -8.466 -7.810 1.00 94.88 236 MET A N 1
ATOM 1826 C CA . MET A 1 236 ? -6.464 -8.907 -9.191 1.00 94.88 236 MET A CA 1
ATOM 1827 C C . MET A 1 236 ? -5.790 -10.251 -9.492 1.00 94.88 236 MET A C 1
ATOM 1829 O O . MET A 1 236 ? -6.403 -11.126 -10.100 1.00 94.88 236 MET A O 1
ATOM 1833 N N . GLN A 1 237 ? -4.561 -10.458 -9.004 1.00 93.38 237 GLN A N 1
ATOM 1834 C CA . GLN A 1 237 ? -3.876 -11.749 -9.105 1.00 93.38 237 GLN A CA 1
ATOM 1835 C C . GLN A 1 237 ? -4.607 -12.845 -8.317 1.00 93.38 237 GLN A C 1
ATOM 1837 O O . GLN A 1 237 ? -4.732 -13.972 -8.795 1.00 93.38 237 GLN A O 1
ATOM 1842 N N . GLY A 1 238 ? -5.093 -12.530 -7.112 1.00 92.12 238 GLY A N 1
ATOM 1843 C CA . GLY A 1 238 ? -5.863 -13.447 -6.271 1.00 92.12 238 GLY A CA 1
ATOM 1844 C C . GLY A 1 238 ? -7.177 -13.900 -6.911 1.00 92.12 238 GLY A C 1
ATOM 1845 O O . GLY A 1 238 ? -7.608 -15.020 -6.651 1.00 92.12 238 GLY A O 1
ATOM 1846 N N . HIS A 1 239 ? -7.753 -13.068 -7.781 1.00 93.12 239 HIS A N 1
ATOM 1847 C CA . HIS A 1 239 ? -8.917 -13.371 -8.618 1.00 93.12 239 HIS A CA 1
ATOM 1848 C C . HIS A 1 239 ? -8.563 -13.956 -9.994 1.00 93.12 239 HIS A C 1
ATOM 1850 O O . HIS A 1 239 ? -9.452 -14.122 -10.817 1.00 93.12 239 HIS A O 1
ATOM 1856 N N . GLN A 1 240 ? -7.281 -14.233 -10.263 1.00 90.44 240 GLN A N 1
ATOM 1857 C CA . GLN A 1 240 ? -6.781 -14.779 -11.533 1.00 90.44 240 GLN A CA 1
ATOM 1858 C C . GLN A 1 240 ? -7.050 -13.906 -12.777 1.00 90.44 240 GLN A C 1
ATOM 1860 O O . GLN A 1 240 ? -6.817 -14.362 -13.893 1.00 90.44 240 GLN A O 1
ATOM 1865 N N . LEU A 1 241 ? -7.410 -12.626 -12.612 1.00 90.00 241 LEU A N 1
ATOM 1866 C CA . LEU A 1 241 ? -7.781 -11.749 -13.733 1.00 90.00 241 LEU A CA 1
ATOM 1867 C C . LEU A 1 241 ? -6.652 -11.575 -14.757 1.00 90.00 241 LEU A C 1
ATOM 1869 O O . LEU A 1 241 ? -6.910 -11.516 -15.952 1.00 90.00 241 LEU A O 1
ATOM 1873 N N . PHE A 1 242 ? -5.393 -11.542 -14.317 1.00 90.31 242 PHE A N 1
ATOM 1874 C CA . PHE A 1 242 ? -4.257 -11.432 -15.237 1.00 90.31 242 PHE A CA 1
ATOM 1875 C C . PHE A 1 242 ? -4.034 -12.695 -16.071 1.00 90.31 242 PHE A C 1
ATOM 1877 O O . PHE A 1 242 ? -3.603 -12.595 -17.210 1.00 90.31 242 PHE A O 1
ATOM 1884 N N . ALA A 1 243 ? -4.320 -13.879 -15.523 1.00 85.75 243 ALA A N 1
ATOM 1885 C CA . ALA A 1 243 ? -4.184 -15.127 -16.271 1.00 85.75 243 ALA A CA 1
ATOM 1886 C C . ALA A 1 243 ? -5.300 -15.284 -17.319 1.00 85.75 243 ALA A C 1
ATOM 1888 O O . ALA A 1 243 ? -5.093 -15.933 -18.337 1.00 85.75 243 ALA A O 1
ATOM 1889 N N . GLU A 1 244 ? -6.471 -14.689 -17.073 1.00 86.25 244 GLU A N 1
ATOM 1890 C CA . GLU A 1 244 ? -7.614 -14.700 -17.996 1.00 86.25 244 GLU A CA 1
ATOM 1891 C C . GLU A 1 244 ? -7.500 -13.669 -19.132 1.00 86.25 244 GLU A C 1
ATOM 1893 O O . GLU A 1 244 ? -8.154 -13.834 -20.157 1.00 86.25 244 GLU A O 1
ATOM 1898 N N . ASN A 1 245 ? -6.688 -12.620 -18.957 1.00 86.00 245 ASN A N 1
ATOM 1899 C CA . ASN A 1 245 ? -6.581 -11.480 -19.878 1.00 86.00 245 ASN A CA 1
ATOM 1900 C C . ASN A 1 245 ? -5.147 -11.298 -20.417 1.00 86.00 245 ASN A C 1
ATOM 1902 O O . ASN A 1 245 ? -4.632 -10.184 -20.468 1.00 86.00 245 ASN A O 1
ATOM 1906 N N . ASP A 1 246 ? -4.485 -12.402 -20.778 1.00 84.69 246 ASP A N 1
ATOM 1907 C CA . ASP A 1 246 ? -3.177 -12.410 -21.453 1.00 84.69 246 ASP A CA 1
ATOM 1908 C C . ASP A 1 246 ? -2.058 -11.628 -20.730 1.00 84.69 246 ASP A C 1
ATOM 1910 O O . ASP A 1 246 ? -1.197 -10.999 -21.349 1.00 84.69 246 ASP A O 1
ATOM 1914 N N . GLY A 1 247 ? -2.035 -11.695 -19.398 1.00 88.06 247 GLY A N 1
ATOM 1915 C CA . GLY A 1 247 ? -0.979 -11.139 -18.555 1.00 88.06 247 GLY A CA 1
ATOM 1916 C C . GLY A 1 247 ? -1.281 -9.751 -17.982 1.00 88.06 247 GLY A C 1
ATOM 1917 O O . GLY A 1 247 ? -2.301 -9.122 -18.246 1.00 88.06 247 GLY A O 1
ATOM 1918 N N . LEU A 1 248 ? -0.372 -9.263 -17.131 1.00 91.31 248 LEU A N 1
ATOM 1919 C CA . LEU A 1 248 ? -0.538 -7.971 -16.456 1.00 91.31 248 LEU A CA 1
ATOM 1920 C C . LEU A 1 248 ? -0.431 -6.789 -17.425 1.00 91.31 248 LEU A C 1
ATOM 1922 O O . LEU A 1 248 ? -1.201 -5.841 -17.305 1.00 91.31 248 LEU A O 1
ATOM 1926 N N . VAL A 1 249 ? 0.521 -6.836 -18.361 1.00 90.88 249 VAL A N 1
ATOM 1927 C CA . VAL A 1 249 ? 0.811 -5.718 -19.270 1.00 90.88 249 VAL A CA 1
ATOM 1928 C C . VAL A 1 249 ? -0.365 -5.459 -20.207 1.00 90.88 249 VAL A C 1
ATOM 1930 O O . VAL A 1 249 ? -0.908 -4.356 -20.194 1.00 90.88 249 VAL A O 1
ATOM 1933 N N . ASN A 1 250 ? -0.801 -6.480 -20.950 1.00 90.62 250 ASN A N 1
ATOM 1934 C CA . ASN A 1 250 ? -1.893 -6.359 -21.919 1.00 90.62 250 ASN A CA 1
ATOM 1935 C C . ASN A 1 250 ? -3.187 -5.911 -21.241 1.00 90.62 250 ASN A C 1
ATOM 1937 O O . ASN A 1 250 ? -3.769 -4.901 -21.625 1.00 90.62 250 ASN A O 1
ATOM 1941 N N . TYR A 1 251 ? -3.566 -6.569 -20.142 1.00 92.38 251 TYR A N 1
ATOM 1942 C CA . TYR A 1 251 ? -4.804 -6.236 -19.448 1.00 92.38 251 TYR A CA 1
ATOM 1943 C C . TYR A 1 251 ? -4.844 -4.790 -18.925 1.00 92.38 251 TYR A C 1
ATOM 1945 O O . TYR A 1 251 ? -5.890 -4.130 -18.938 1.00 92.38 251 TYR A O 1
ATOM 1953 N N . MET A 1 252 ? -3.710 -4.272 -18.439 1.00 94.31 252 MET A N 1
ATOM 1954 C CA . MET A 1 252 ? -3.643 -2.895 -17.943 1.00 94.31 252 MET A CA 1
ATOM 1955 C C . MET A 1 252 ? -3.624 -1.879 -19.081 1.00 94.31 252 MET A C 1
ATOM 1957 O O . MET A 1 252 ? -4.266 -0.837 -18.940 1.00 94.31 252 MET A O 1
ATOM 1961 N N . LEU A 1 253 ? -2.962 -2.183 -20.203 1.00 92.62 253 LEU A N 1
ATOM 1962 C CA . LEU A 1 253 ? -3.005 -1.353 -21.409 1.00 92.62 253 LEU A CA 1
ATOM 1963 C C . LEU A 1 253 ? -4.424 -1.271 -21.992 1.00 92.62 253 LEU A C 1
ATOM 1965 O O . LEU A 1 253 ? -4.886 -0.163 -22.248 1.00 92.62 253 LEU A O 1
ATOM 1969 N N . ASP A 1 254 ? -5.158 -2.383 -22.056 1.00 92.38 254 ASP A N 1
ATOM 1970 C CA . ASP A 1 254 ? -6.569 -2.389 -22.476 1.00 92.38 254 ASP A CA 1
ATOM 1971 C C . ASP A 1 254 ? -7.434 -1.523 -21.549 1.00 92.38 254 ASP A C 1
ATOM 1973 O O . ASP A 1 254 ? -8.307 -0.766 -21.975 1.00 92.38 254 ASP A O 1
ATOM 1977 N N . THR A 1 255 ? -7.171 -1.579 -20.240 1.00 91.44 255 THR A N 1
ATOM 1978 C CA . THR A 1 255 ? -7.885 -0.738 -19.268 1.00 91.44 255 THR A CA 1
ATOM 1979 C C . THR A 1 255 ? -7.525 0.747 -19.425 1.00 91.44 255 THR A C 1
ATOM 1981 O O . THR A 1 255 ? -8.360 1.616 -19.154 1.00 91.44 255 THR A O 1
ATOM 1984 N N . ARG A 1 256 ? -6.304 1.068 -19.879 1.00 91.31 256 ARG A N 1
ATOM 1985 C CA . ARG A 1 256 ? -5.849 2.449 -20.117 1.00 91.31 256 ARG A CA 1
ATOM 1986 C C . ARG A 1 256 ? -6.655 3.156 -21.200 1.00 91.31 256 ARG A C 1
ATOM 1988 O O . ARG A 1 256 ? -6.803 4.372 -21.097 1.00 91.31 256 ARG A O 1
ATOM 1995 N N . ASP A 1 257 ? -7.242 2.436 -22.152 1.00 88.06 257 ASP A N 1
ATOM 1996 C CA . ASP A 1 257 ? -8.093 3.028 -23.194 1.00 88.06 257 ASP A CA 1
ATOM 1997 C C . ASP A 1 257 ? -9.288 3.800 -22.615 1.00 88.06 257 ASP A C 1
ATOM 1999 O O . ASP A 1 257 ? -9.729 4.799 -23.186 1.00 88.06 257 ASP A O 1
ATOM 2003 N N . SER A 1 258 ? -9.758 3.416 -21.421 1.00 89.12 258 SER A N 1
ATOM 2004 C CA . SER A 1 258 ? -10.805 4.152 -20.695 1.00 89.12 258 SER A CA 1
ATOM 2005 C C . SER A 1 258 ? -10.366 5.563 -20.269 1.00 89.12 258 SER A C 1
ATOM 2007 O O . SER A 1 258 ? -11.207 6.400 -19.957 1.00 89.12 258 SER A O 1
ATOM 2009 N N . PHE A 1 259 ? -9.061 5.846 -20.269 1.00 91.44 259 PHE A N 1
ATOM 2010 C CA . PHE A 1 259 ? -8.444 7.098 -19.825 1.00 91.44 259 PHE A CA 1
ATOM 2011 C C . PHE A 1 259 ? -7.599 7.762 -20.922 1.00 91.44 259 PHE A C 1
ATOM 2013 O O . PHE A 1 259 ? -6.630 8.466 -20.613 1.00 91.44 259 PHE A O 1
ATOM 2020 N N . ALA A 1 260 ? -7.963 7.556 -22.191 1.00 85.62 260 ALA A N 1
ATOM 2021 C CA . ALA A 1 260 ? -7.221 8.037 -23.358 1.00 85.62 260 ALA A CA 1
ATOM 2022 C C . ALA A 1 260 ? -6.926 9.552 -23.346 1.00 85.62 260 ALA A C 1
ATOM 2024 O O . ALA A 1 260 ? -5.918 9.979 -23.899 1.00 85.62 260 ALA A O 1
ATOM 2025 N N . ASP A 1 261 ? -7.748 10.365 -22.677 1.00 88.25 261 ASP A N 1
ATOM 2026 C CA . ASP A 1 261 ? -7.524 11.813 -22.571 1.00 88.25 261 ASP A CA 1
ATOM 2027 C C . ASP A 1 261 ? -6.624 12.217 -21.389 1.00 88.25 261 ASP A C 1
ATOM 2029 O O . ASP A 1 261 ? -6.065 13.315 -21.387 1.00 88.25 261 ASP A O 1
ATOM 2033 N N . LEU A 1 262 ? -6.470 11.354 -20.377 1.00 90.69 262 LEU A N 1
ATOM 2034 C CA . LEU A 1 262 ? -5.791 11.671 -19.114 1.00 90.69 262 LEU A CA 1
ATOM 2035 C C . LEU A 1 262 ? -4.376 11.087 -19.045 1.00 90.69 262 LEU A C 1
ATOM 2037 O O . LEU A 1 262 ? -3.429 11.803 -18.708 1.00 90.69 262 LEU A O 1
ATOM 2041 N N . ILE A 1 263 ? -4.212 9.801 -19.374 1.00 90.75 263 ILE A N 1
ATOM 2042 C CA . ILE A 1 263 ? -2.917 9.111 -19.255 1.00 90.75 263 ILE A CA 1
ATOM 2043 C C . ILE A 1 263 ? -1.852 9.722 -20.185 1.00 90.75 263 ILE A C 1
ATOM 2045 O O . ILE A 1 263 ? -0.741 9.943 -19.708 1.00 90.75 263 ILE A O 1
ATOM 2049 N N . PRO A 1 264 ? -2.148 10.126 -21.435 1.00 90.88 264 PRO A N 1
ATOM 2050 C CA . PRO A 1 264 ? -1.150 10.789 -22.279 1.00 90.88 264 PRO A CA 1
ATOM 2051 C C . PRO A 1 264 ? -0.642 12.129 -21.729 1.00 90.88 264 PRO A C 1
ATOM 2053 O O . PRO A 1 264 ? 0.516 12.491 -21.940 1.00 90.88 264 PRO A O 1
ATOM 2056 N N . GLN A 1 265 ? -1.475 12.871 -20.988 1.00 88.25 265 GLN A N 1
ATOM 2057 C CA . GLN A 1 265 ? -1.035 14.101 -20.319 1.00 88.25 265 GLN A CA 1
ATOM 2058 C C . GLN A 1 265 ? -0.077 13.790 -19.166 1.00 88.25 265 GLN A C 1
ATOM 2060 O O . GLN A 1 265 ? 0.909 14.500 -18.971 1.00 88.25 265 GLN A O 1
ATOM 2065 N N . PHE A 1 266 ? -0.371 12.727 -18.413 1.00 88.25 266 PHE A N 1
ATOM 2066 C CA . PHE A 1 266 ? 0.520 12.154 -17.404 1.00 88.25 266 PHE A CA 1
ATOM 2067 C C . PHE A 1 266 ? 1.868 11.743 -18.040 1.00 88.25 266 PHE A C 1
ATOM 2069 O O . PHE A 1 266 ? 2.927 12.170 -17.585 1.00 88.25 266 PHE A O 1
ATOM 2076 N N . GLU A 1 267 ? 1.829 11.003 -19.150 1.00 89.69 267 GLU A N 1
ATOM 2077 C CA . GLU A 1 267 ? 2.996 10.480 -19.871 1.00 89.69 267 GLU A CA 1
ATOM 2078 C C . GLU A 1 267 ? 3.902 11.608 -20.366 1.00 89.69 267 GLU A C 1
ATOM 2080 O O . GLU A 1 267 ? 5.118 11.569 -20.183 1.00 89.69 267 GLU A O 1
ATOM 2085 N N . GLN A 1 268 ? 3.305 12.668 -20.914 1.00 88.94 268 GLN A N 1
ATOM 2086 C CA . GLN A 1 268 ? 4.039 13.842 -21.372 1.00 88.94 268 GLN A CA 1
ATOM 2087 C C . GLN A 1 268 ? 4.752 14.575 -20.227 1.00 88.94 268 GLN A C 1
ATOM 2089 O O . GLN A 1 268 ? 5.857 15.076 -20.422 1.00 88.94 268 GLN A O 1
ATOM 2094 N N . VAL A 1 269 ? 4.130 14.664 -19.047 1.00 86.50 269 VAL A N 1
ATOM 2095 C CA . VAL A 1 269 ? 4.723 15.332 -17.877 1.00 86.50 269 VAL A CA 1
ATOM 2096 C C . VAL A 1 269 ? 5.857 14.511 -17.292 1.00 86.50 269 VAL A C 1
ATOM 2098 O O . VAL A 1 269 ? 6.869 15.081 -16.888 1.00 86.50 269 VAL A O 1
ATOM 2101 N N . GLU A 1 270 ? 5.698 13.193 -17.222 1.00 85.12 270 GLU A N 1
ATOM 2102 C CA . GLU A 1 270 ? 6.726 12.286 -16.712 1.00 85.12 270 GLU A CA 1
ATOM 2103 C C . GLU A 1 270 ? 7.803 11.956 -17.744 1.00 85.12 270 GLU A C 1
ATOM 2105 O O . GLU A 1 270 ? 8.848 11.452 -17.359 1.00 85.12 270 GLU A O 1
ATOM 2110 N N . GLY A 1 271 ? 7.594 12.266 -19.027 1.00 87.69 271 GLY A N 1
ATOM 2111 C CA . GLY A 1 271 ? 8.506 11.871 -20.099 1.00 87.69 271 GLY A CA 1
ATOM 2112 C C . GLY A 1 271 ? 8.582 10.350 -20.250 1.00 87.69 271 GLY A C 1
ATOM 2113 O O . GLY A 1 271 ? 9.667 9.818 -20.491 1.00 87.69 271 GLY A O 1
ATOM 2114 N N . LEU A 1 272 ? 7.448 9.671 -20.040 1.00 90.44 272 LEU A N 1
ATOM 2115 C CA . LEU A 1 272 ? 7.278 8.218 -20.088 1.00 90.44 272 LEU A CA 1
ATOM 2116 C C . LEU A 1 272 ? 6.240 7.836 -21.144 1.00 90.44 272 LEU A C 1
ATOM 2118 O O . LEU A 1 272 ? 5.400 8.648 -21.515 1.00 90.44 272 LEU A O 1
ATOM 2122 N N . ASN A 1 273 ? 6.271 6.584 -21.591 1.00 90.12 273 ASN A N 1
ATOM 2123 C CA . ASN A 1 273 ? 5.364 6.059 -22.599 1.00 90.12 273 ASN A CA 1
ATOM 2124 C C . ASN A 1 273 ? 5.057 4.576 -22.326 1.00 90.12 273 ASN A C 1
ATOM 2126 O O . ASN A 1 273 ? 5.872 3.697 -22.626 1.00 90.12 273 ASN A O 1
ATOM 2130 N N . PHE A 1 274 ? 3.875 4.307 -21.766 1.00 90.12 274 PHE A N 1
ATOM 2131 C CA . PHE A 1 274 ? 3.416 2.960 -21.435 1.00 90.12 274 PHE A CA 1
ATOM 2132 C C . PHE A 1 274 ? 3.174 2.099 -22.681 1.00 90.12 274 PHE A C 1
ATOM 2134 O O . PHE A 1 274 ? 3.342 0.886 -22.583 1.00 90.12 274 PHE A O 1
ATOM 2141 N N . ASP A 1 275 ? 2.853 2.697 -23.836 1.00 88.62 275 ASP A N 1
ATOM 2142 C CA . ASP A 1 275 ? 2.682 1.963 -25.102 1.00 88.62 275 ASP A CA 1
ATOM 2143 C C . ASP A 1 275 ? 4.017 1.427 -25.641 1.00 88.62 275 ASP A C 1
ATOM 2145 O O . ASP A 1 275 ? 4.058 0.386 -26.291 1.00 88.62 275 ASP A O 1
ATOM 2149 N N . VAL A 1 276 ? 5.127 2.128 -25.373 1.00 86.38 276 VAL A N 1
ATOM 2150 C CA . VAL A 1 276 ? 6.474 1.678 -25.771 1.00 86.38 276 VAL A CA 1
ATOM 2151 C C . VAL A 1 276 ? 6.993 0.616 -24.815 1.00 86.38 276 VAL A C 1
ATOM 2153 O O . VAL A 1 276 ? 7.508 -0.413 -25.247 1.00 86.38 276 VAL A O 1
ATOM 2156 N N . SER A 1 277 ? 6.910 0.870 -23.509 1.00 86.81 277 SER A N 1
ATOM 2157 C CA . SER A 1 277 ? 7.279 -0.133 -22.518 1.00 86.81 277 SER A CA 1
ATOM 2158 C C . SER A 1 277 ? 6.611 0.122 -21.179 1.00 86.81 277 SER A C 1
ATOM 2160 O O . SER A 1 277 ? 7.095 0.887 -20.338 1.00 86.81 277 SER A O 1
ATOM 2162 N N . PHE A 1 278 ? 5.526 -0.611 -20.951 1.00 90.44 278 PHE A N 1
ATOM 2163 C CA . PHE A 1 278 ? 4.745 -0.526 -19.727 1.00 90.44 278 PHE A CA 1
ATOM 2164 C C . PHE A 1 278 ? 5.592 -0.745 -18.464 1.00 90.44 278 PHE A C 1
ATOM 2166 O O . PHE A 1 278 ? 5.501 -0.006 -17.479 1.00 90.44 278 PHE A O 1
ATOM 2173 N N . THR A 1 279 ? 6.448 -1.764 -18.494 1.00 89.69 279 THR A N 1
ATOM 2174 C CA . THR A 1 279 ? 7.167 -2.267 -17.320 1.00 89.69 279 THR A CA 1
ATOM 2175 C C . THR A 1 279 ? 8.300 -1.330 -16.922 1.00 89.69 279 THR A C 1
ATOM 2177 O O . THR A 1 279 ? 8.466 -1.051 -15.730 1.00 89.69 279 THR A O 1
ATOM 2180 N N . PHE A 1 280 ? 9.018 -0.750 -17.890 1.00 86.81 280 PHE A N 1
ATOM 2181 C CA . PHE A 1 280 ? 10.019 0.286 -17.633 1.00 86.81 280 PHE A CA 1
ATOM 2182 C C . PHE A 1 280 ? 9.386 1.597 -17.160 1.00 86.81 280 PHE A C 1
ATOM 2184 O O . PHE A 1 280 ? 9.883 2.183 -16.194 1.00 86.81 280 PHE A O 1
ATOM 2191 N N . SER A 1 281 ? 8.271 2.039 -17.754 1.00 89.94 281 SER A N 1
ATOM 2192 C CA . SER A 1 281 ? 7.556 3.238 -17.292 1.00 89.94 281 SER A CA 1
ATOM 2193 C C . SER A 1 281 ? 7.095 3.093 -15.842 1.00 89.94 281 SER A C 1
ATOM 2195 O O . SER A 1 281 ? 7.414 3.938 -15.004 1.00 89.94 281 SER A O 1
ATOM 2197 N N . LEU A 1 282 ? 6.436 1.982 -15.501 1.00 92.69 282 LEU A N 1
ATOM 2198 C CA . LEU A 1 282 ? 5.974 1.745 -14.133 1.00 92.69 282 LEU A CA 1
ATOM 2199 C C . LEU A 1 282 ? 7.136 1.595 -13.142 1.00 92.69 282 LEU A C 1
ATOM 2201 O O . LEU A 1 282 ? 7.096 2.149 -12.041 1.00 92.69 282 LEU A O 1
ATOM 2205 N N . THR A 1 283 ? 8.190 0.874 -13.536 1.00 90.38 283 THR A N 1
ATOM 2206 C CA . THR A 1 283 ? 9.394 0.715 -12.712 1.00 90.38 283 THR A CA 1
ATOM 2207 C C . THR A 1 283 ? 10.004 2.070 -12.389 1.00 90.38 283 THR A C 1
ATOM 2209 O O . THR A 1 283 ? 10.330 2.314 -11.232 1.00 90.38 283 THR A O 1
ATOM 2212 N N . THR A 1 284 ? 10.094 2.970 -13.369 1.00 86.56 284 THR A N 1
ATOM 2213 C CA . THR A 1 284 ? 10.666 4.313 -13.205 1.00 86.56 284 THR A CA 1
ATOM 2214 C C . THR A 1 284 ? 9.930 5.119 -12.138 1.00 86.56 284 THR A C 1
ATOM 2216 O O . THR A 1 284 ? 10.565 5.667 -11.232 1.00 86.56 284 THR A O 1
ATOM 2219 N N . LEU A 1 285 ? 8.594 5.121 -12.182 1.00 90.44 285 LEU A N 1
ATOM 2220 C CA . LEU A 1 285 ? 7.763 5.808 -11.190 1.00 90.44 285 LEU A CA 1
ATOM 2221 C C . LEU A 1 285 ? 8.030 5.287 -9.773 1.00 90.44 285 LEU A C 1
ATOM 2223 O O . LEU A 1 285 ? 8.242 6.066 -8.843 1.00 90.44 285 LEU A O 1
ATOM 2227 N N . ILE A 1 286 ? 8.068 3.962 -9.604 1.00 92.38 286 ILE A N 1
ATOM 2228 C CA . ILE A 1 286 ? 8.286 3.318 -8.301 1.00 92.38 286 ILE A CA 1
ATOM 2229 C C . ILE A 1 286 ? 9.727 3.532 -7.814 1.00 92.38 286 ILE A C 1
ATOM 2231 O O . ILE A 1 286 ? 9.973 3.730 -6.619 1.00 92.38 286 ILE A O 1
ATOM 2235 N N . TYR A 1 287 ? 10.693 3.531 -8.732 1.00 85.94 287 TYR A N 1
ATOM 2236 C CA . TYR A 1 287 ? 12.117 3.607 -8.426 1.00 85.94 287 TYR A CA 1
ATOM 2237 C C . TYR A 1 287 ? 12.519 4.911 -7.735 1.00 85.94 287 TYR A C 1
ATOM 2239 O O . TYR A 1 287 ? 13.443 4.932 -6.916 1.00 85.94 287 TYR A O 1
ATOM 2247 N N . ARG A 1 288 ? 11.779 5.995 -7.982 1.00 85.00 288 ARG A N 1
ATOM 2248 C CA . ARG A 1 288 ? 11.922 7.260 -7.253 1.00 85.00 288 ARG A CA 1
ATOM 2249 C C . ARG A 1 288 ? 11.883 7.053 -5.731 1.00 85.00 288 ARG A C 1
ATOM 2251 O O . ARG A 1 288 ? 12.673 7.657 -5.005 1.00 85.00 288 ARG A O 1
ATOM 2258 N N . GLY A 1 289 ? 11.028 6.148 -5.246 1.00 83.81 289 GLY A N 1
ATOM 2259 C CA . GLY A 1 289 ? 10.899 5.805 -3.828 1.00 83.81 289 GLY A CA 1
ATOM 2260 C C . GLY A 1 289 ? 12.063 4.994 -3.254 1.00 83.81 289 GLY A C 1
ATOM 2261 O O . GLY A 1 289 ? 12.385 5.141 -2.075 1.00 83.81 289 GLY A O 1
ATOM 2262 N N . ILE A 1 290 ? 12.750 4.191 -4.074 1.00 82.50 290 ILE A N 1
ATOM 2263 C CA . ILE A 1 290 ? 13.899 3.370 -3.648 1.00 82.50 290 ILE A CA 1
ATOM 2264 C C . ILE A 1 290 ? 15.067 4.230 -3.152 1.00 82.50 290 ILE A C 1
ATOM 2266 O O . ILE A 1 290 ? 15.763 3.855 -2.198 1.00 82.50 290 ILE A O 1
ATOM 2270 N N . ARG A 1 291 ? 15.245 5.411 -3.760 1.00 75.56 291 ARG A N 1
ATOM 2271 C CA . ARG A 1 291 ? 16.301 6.373 -3.407 1.00 75.56 291 ARG A CA 1
ATOM 2272 C C . ARG A 1 291 ? 16.129 6.939 -1.992 1.00 75.56 291 ARG A C 1
ATOM 2274 O O . ARG A 1 291 ? 17.102 7.398 -1.395 1.00 75.56 291 ARG A O 1
ATOM 2281 N N . VAL A 1 292 ? 14.925 6.861 -1.415 1.00 82.31 292 VAL A N 1
ATOM 2282 C CA . VAL A 1 292 ? 14.607 7.403 -0.088 1.00 82.31 292 VAL A CA 1
ATOM 2283 C C . VAL A 1 292 ? 14.449 6.285 0.942 1.00 82.31 292 VAL A C 1
ATOM 2285 O O . VAL A 1 292 ? 13.577 5.425 0.837 1.00 82.31 292 VAL A O 1
ATOM 2288 N N . ALA A 1 293 ? 15.259 6.328 2.004 1.00 81.94 293 ALA A N 1
ATOM 2289 C CA . ALA A 1 293 ? 15.329 5.255 3.000 1.00 81.94 293 ALA A CA 1
ATOM 2290 C C . ALA A 1 293 ? 13.981 4.895 3.653 1.00 81.94 293 ALA A C 1
ATOM 2292 O O . ALA A 1 293 ? 13.715 3.719 3.877 1.00 81.94 293 ALA A O 1
ATOM 2293 N N . SER A 1 294 ? 13.111 5.877 3.910 1.00 83.25 294 SER A N 1
ATOM 2294 C CA . SER A 1 294 ? 11.801 5.668 4.549 1.00 83.25 294 SER A CA 1
ATOM 2295 C C . SER A 1 294 ? 10.741 5.010 3.648 1.00 83.25 294 SER A C 1
ATOM 2297 O O . SER A 1 294 ? 9.708 4.553 4.155 1.00 83.25 294 SER A O 1
ATOM 2299 N N . MET A 1 295 ? 10.975 4.971 2.330 1.00 87.00 295 MET A N 1
ATOM 2300 C CA . MET A 1 295 ? 10.057 4.443 1.306 1.00 87.00 295 MET A CA 1
ATOM 2301 C C . MET A 1 295 ? 10.610 3.221 0.571 1.00 87.00 295 MET A C 1
ATOM 2303 O O . MET A 1 295 ? 9.864 2.520 -0.115 1.00 87.00 295 MET A O 1
ATOM 2307 N N . ARG A 1 296 ? 11.904 2.941 0.738 1.00 87.94 296 ARG A N 1
ATOM 2308 C CA . ARG A 1 296 ? 12.615 1.864 0.054 1.00 87.94 296 ARG A CA 1
ATOM 2309 C C . ARG A 1 296 ? 11.947 0.505 0.200 1.00 87.94 296 ARG A C 1
ATOM 2311 O O . ARG A 1 296 ? 11.727 -0.159 -0.803 1.00 87.94 296 ARG A O 1
ATOM 2318 N N . GLU A 1 297 ? 11.593 0.115 1.421 1.00 89.75 297 GLU A N 1
ATOM 2319 C CA . GLU A 1 297 ? 10.950 -1.177 1.690 1.00 89.75 297 GLU A CA 1
ATOM 2320 C C . GLU A 1 297 ? 9.606 -1.306 0.956 1.00 89.75 297 GLU A C 1
ATOM 2322 O O . GLU A 1 297 ? 9.364 -2.302 0.280 1.00 89.75 297 GLU A O 1
ATOM 2327 N N . ALA A 1 298 ? 8.768 -0.264 1.004 1.00 91.19 298 ALA A N 1
ATOM 2328 C CA . ALA A 1 298 ? 7.484 -0.246 0.299 1.00 91.19 298 ALA A CA 1
ATOM 2329 C C . ALA A 1 298 ? 7.669 -0.325 -1.228 1.00 91.19 298 ALA A C 1
ATOM 2331 O O . ALA A 1 298 ? 6.955 -1.059 -1.909 1.00 91.19 298 ALA A O 1
ATOM 2332 N N . SER A 1 299 ? 8.668 0.383 -1.759 1.00 93.00 299 SER A N 1
ATOM 2333 C CA . SER A 1 299 ? 8.978 0.389 -3.195 1.00 93.00 299 SER A CA 1
ATOM 2334 C C . SER A 1 299 ? 9.478 -0.983 -3.659 1.00 93.00 299 SER A C 1
ATOM 2336 O O . SER A 1 299 ? 9.012 -1.508 -4.666 1.00 93.00 299 SER A O 1
ATOM 2338 N N . GLN A 1 300 ? 10.373 -1.610 -2.886 1.00 91.50 300 GLN A N 1
ATOM 2339 C CA . GLN A 1 300 ? 10.859 -2.965 -3.152 1.00 91.50 300 GLN A CA 1
ATOM 2340 C C . GLN A 1 300 ? 9.733 -4.000 -3.070 1.00 91.50 300 GLN A C 1
ATOM 2342 O O . GLN A 1 300 ? 9.643 -4.854 -3.945 1.00 91.50 300 GLN A O 1
ATOM 2347 N N . SER A 1 301 ? 8.857 -3.918 -2.063 1.00 94.12 301 SER A N 1
ATOM 2348 C CA . SER A 1 301 ? 7.696 -4.815 -1.931 1.00 94.12 301 SER A CA 1
ATOM 2349 C C . SER A 1 301 ? 6.768 -4.731 -3.147 1.00 94.12 301 SER A C 1
ATOM 2351 O O . SER A 1 301 ? 6.345 -5.756 -3.688 1.00 94.12 301 SER A O 1
ATOM 2353 N N . THR A 1 302 ? 6.527 -3.510 -3.635 1.00 96.12 302 THR A N 1
ATOM 2354 C CA . THR A 1 302 ? 5.697 -3.261 -4.820 1.00 96.12 302 THR A CA 1
ATOM 2355 C C . THR A 1 302 ? 6.336 -3.859 -6.076 1.00 96.12 302 THR A C 1
ATOM 2357 O O . THR A 1 302 ? 5.686 -4.625 -6.784 1.00 96.12 302 THR A O 1
ATOM 2360 N N . LEU A 1 303 ? 7.627 -3.598 -6.324 1.00 94.38 303 LEU A N 1
ATOM 2361 C CA . LEU A 1 303 ? 8.350 -4.169 -7.470 1.00 94.38 303 LEU A CA 1
ATOM 2362 C C . LEU A 1 303 ? 8.422 -5.699 -7.413 1.00 94.38 303 LEU A C 1
ATOM 2364 O O . LEU A 1 303 ? 8.239 -6.351 -8.435 1.00 94.38 303 LEU A O 1
ATOM 2368 N N . ARG A 1 304 ? 8.649 -6.290 -6.231 1.00 94.56 304 ARG A N 1
ATOM 2369 C CA . ARG A 1 304 ? 8.652 -7.754 -6.057 1.00 94.56 304 ARG A CA 1
ATOM 2370 C C . ARG A 1 304 ? 7.279 -8.351 -6.337 1.00 94.56 304 ARG A C 1
ATOM 2372 O O . ARG A 1 304 ? 7.183 -9.420 -6.931 1.00 94.56 304 ARG A O 1
ATOM 2379 N N . THR A 1 305 ? 6.213 -7.665 -5.929 1.00 95.50 305 THR A N 1
ATOM 2380 C CA . THR A 1 305 ? 4.842 -8.072 -6.255 1.00 95.50 305 THR A CA 1
ATOM 2381 C C . THR A 1 305 ? 4.622 -8.043 -7.767 1.00 95.50 305 THR A C 1
ATOM 2383 O O . THR A 1 305 ? 4.201 -9.053 -8.320 1.00 95.50 305 THR A O 1
ATOM 2386 N N . LEU A 1 306 ? 4.975 -6.946 -8.444 1.00 95.06 306 LEU A N 1
ATOM 2387 C CA . LEU A 1 306 ? 4.853 -6.819 -9.902 1.00 95.06 306 LEU A CA 1
ATOM 2388 C C . LEU A 1 306 ? 5.672 -7.880 -10.649 1.00 95.06 306 LEU A C 1
ATOM 2390 O O . LEU A 1 306 ? 5.146 -8.514 -11.562 1.00 95.06 306 LEU A O 1
ATOM 2394 N N . LEU A 1 307 ? 6.908 -8.141 -10.211 1.00 93.06 307 LEU A N 1
ATOM 2395 C CA . LEU A 1 307 ? 7.761 -9.202 -10.749 1.00 93.06 307 LEU A CA 1
ATOM 2396 C C . LEU A 1 307 ? 7.060 -10.564 -10.672 1.00 93.06 307 LEU A C 1
ATOM 2398 O O . LEU A 1 307 ? 6.864 -11.209 -11.697 1.00 93.06 307 LEU A O 1
ATOM 2402 N N . ARG A 1 308 ? 6.614 -10.963 -9.473 1.00 92.38 308 ARG A N 1
ATOM 2403 C CA . ARG A 1 308 ? 5.934 -12.250 -9.242 1.00 92.38 308 ARG A CA 1
ATOM 2404 C C . ARG A 1 308 ? 4.630 -12.379 -10.023 1.00 92.38 308 ARG A C 1
ATOM 2406 O O . ARG A 1 308 ? 4.253 -13.481 -10.404 1.00 92.38 308 ARG A O 1
ATOM 2413 N N . VAL A 1 309 ? 3.877 -11.292 -10.174 1.00 91.62 309 VAL A N 1
ATOM 2414 C CA . VAL A 1 309 ? 2.594 -11.311 -10.890 1.00 91.62 309 VAL A CA 1
ATOM 2415 C C . VAL A 1 309 ? 2.830 -11.471 -12.384 1.00 91.62 309 VAL A C 1
ATOM 2417 O O . VAL A 1 309 ? 2.179 -12.307 -13.005 1.00 91.62 309 VAL A O 1
ATOM 2420 N N . THR A 1 310 ? 3.781 -10.721 -12.938 1.00 90.19 310 THR A N 1
ATOM 2421 C CA . THR A 1 310 ? 4.103 -10.740 -14.369 1.00 90.19 310 THR A CA 1
ATOM 2422 C C . THR A 1 310 ? 4.592 -12.121 -14.797 1.00 90.19 310 THR A C 1
ATOM 2424 O O . THR A 1 310 ? 4.046 -12.704 -15.728 1.00 90.19 310 THR A O 1
ATOM 2427 N N . THR A 1 311 ? 5.530 -12.714 -14.052 1.00 87.00 311 THR A N 1
ATOM 2428 C CA . THR A 1 311 ? 6.095 -14.031 -14.394 1.00 87.00 311 THR A CA 1
ATOM 2429 C C . THR A 1 311 ? 5.090 -15.173 -14.262 1.00 87.00 311 THR A C 1
ATOM 2431 O O . THR A 1 311 ? 5.088 -16.081 -15.087 1.00 87.00 311 THR A O 1
ATOM 2434 N N . ARG A 1 312 ? 4.191 -15.113 -13.270 1.00 85.06 312 ARG A N 1
ATOM 2435 C CA . ARG A 1 312 ? 3.151 -16.137 -13.055 1.00 85.06 312 ARG A CA 1
ATOM 2436 C C . ARG A 1 312 ? 1.965 -16.042 -14.006 1.00 85.06 312 ARG A C 1
ATOM 2438 O O . ARG A 1 312 ? 1.262 -17.032 -14.172 1.00 85.06 312 ARG A O 1
ATOM 2445 N N . SER A 1 313 ? 1.691 -14.853 -14.536 1.00 80.75 313 SER A N 1
ATOM 2446 C CA . SER A 1 313 ? 0.543 -14.626 -15.426 1.00 80.75 313 SER A CA 1
ATOM 2447 C C . SER A 1 313 ? 0.910 -14.794 -16.897 1.00 80.75 313 SER A C 1
ATOM 2449 O O . SER A 1 313 ? 0.025 -14.845 -17.741 1.00 80.75 313 SER A O 1
ATOM 2451 N N . SER A 1 314 ? 2.203 -14.866 -17.206 1.00 72.00 314 SER A N 1
ATOM 2452 C CA . SER A 1 314 ? 2.682 -15.047 -18.566 1.00 72.00 314 SER A CA 1
ATOM 2453 C C . SER A 1 314 ? 2.540 -16.517 -18.999 1.00 72.00 314 SER A C 1
ATOM 2455 O O . SER A 1 314 ? 2.867 -17.416 -18.214 1.00 72.00 314 SER A O 1
ATOM 2457 N N . PRO A 1 315 ? 2.038 -16.787 -20.217 1.00 61.91 315 PRO A N 1
ATOM 2458 C CA . PRO A 1 315 ? 1.761 -18.137 -20.692 1.00 61.91 315 PRO A CA 1
ATOM 2459 C C . PRO A 1 315 ? 3.058 -18.950 -20.772 1.00 61.91 315 PRO A C 1
ATOM 2461 O O . PRO A 1 315 ? 3.984 -18.600 -21.499 1.00 61.91 315 PRO A O 1
ATOM 2464 N N . VAL A 1 316 ? 3.145 -20.038 -20.002 1.00 60.94 316 VAL A N 1
ATOM 2465 C CA . VAL A 1 316 ? 4.274 -20.977 -20.063 1.00 60.94 316 VAL A CA 1
ATOM 2466 C C . VAL A 1 316 ? 3.817 -22.243 -20.774 1.00 60.94 316 VAL A C 1
ATOM 2468 O O . VAL A 1 316 ? 2.964 -22.970 -20.262 1.00 60.94 316 VAL A O 1
ATOM 2471 N N . ASP A 1 317 ? 4.426 -22.538 -21.922 1.00 54.69 317 ASP A N 1
ATOM 2472 C CA . ASP A 1 317 ? 4.266 -23.796 -22.660 1.00 54.69 317 ASP A CA 1
ATOM 2473 C C . ASP A 1 317 ? 4.967 -24.961 -21.935 1.00 54.69 317 ASP A C 1
ATOM 2475 O O . ASP A 1 317 ? 5.913 -25.545 -22.446 1.00 54.69 317 ASP A O 1
ATOM 2479 N N . GLY A 1 318 ? 4.549 -25.292 -20.709 1.00 52.66 318 GLY A N 1
ATOM 2480 C CA . GLY A 1 318 ? 4.916 -26.524 -19.989 1.00 52.66 318 GLY A CA 1
ATOM 2481 C C . GLY A 1 318 ? 6.403 -26.778 -19.670 1.00 52.66 318 GLY A C 1
ATOM 2482 O O . GLY A 1 318 ? 6.686 -27.707 -18.912 1.00 52.66 318 GLY A O 1
ATOM 2483 N N . GLU A 1 319 ? 7.342 -25.987 -20.191 1.00 57.03 319 GLU A N 1
ATOM 2484 C CA . GLU A 1 319 ? 8.781 -26.101 -19.948 1.00 57.03 319 GLU A CA 1
ATOM 2485 C C . GLU A 1 319 ? 9.275 -25.054 -18.936 1.00 57.03 319 GLU A C 1
ATOM 2487 O O . GLU A 1 319 ? 8.775 -23.925 -18.907 1.00 57.03 319 GLU A O 1
ATOM 2492 N N . PRO A 1 320 ? 10.263 -25.398 -18.087 1.00 62.22 320 PRO A N 1
ATOM 2493 C CA . PRO A 1 320 ? 10.866 -24.435 -17.174 1.00 62.22 320 PRO A CA 1
ATOM 2494 C C . PRO A 1 320 ? 11.517 -23.294 -17.964 1.00 62.22 320 PRO A C 1
ATOM 2496 O O . PRO A 1 320 ? 12.312 -23.534 -18.874 1.00 62.22 320 PRO A O 1
ATOM 2499 N N . ARG A 1 321 ? 11.199 -22.046 -17.595 1.00 68.25 321 ARG A N 1
ATOM 2500 C CA . ARG A 1 321 ? 11.738 -20.851 -18.254 1.00 68.25 321 ARG A CA 1
ATOM 2501 C C . ARG A 1 321 ? 13.265 -20.860 -18.213 1.00 68.25 321 ARG A C 1
ATOM 2503 O O . ARG A 1 321 ? 13.877 -20.921 -17.147 1.00 68.25 321 ARG A O 1
ATOM 2510 N N . THR A 1 322 ? 13.881 -20.757 -19.386 1.00 68.94 322 THR A N 1
ATOM 2511 C CA . THR A 1 322 ? 15.341 -20.697 -19.543 1.00 68.94 322 THR A CA 1
ATOM 2512 C C . THR A 1 322 ? 15.888 -19.273 -19.535 1.00 68.94 322 THR A C 1
ATOM 2514 O O . THR A 1 322 ? 17.101 -19.114 -19.588 1.00 68.94 322 THR A O 1
ATOM 2517 N N . ALA A 1 323 ? 15.028 -18.252 -19.498 1.00 76.56 323 ALA A N 1
ATOM 2518 C CA . ALA A 1 323 ? 15.372 -16.830 -19.454 1.00 76.56 323 ALA A CA 1
ATOM 2519 C C . ALA A 1 323 ? 14.256 -16.036 -18.750 1.00 76.56 323 ALA A C 1
ATOM 2521 O O . ALA A 1 323 ? 13.138 -16.538 -18.598 1.00 76.56 323 ALA A O 1
ATOM 2522 N N . LEU A 1 324 ? 14.561 -14.809 -18.313 1.00 81.56 324 LEU A N 1
ATOM 2523 C CA . LEU A 1 324 ? 13.565 -13.889 -17.759 1.00 81.56 324 LEU A CA 1
ATOM 2524 C C . LEU A 1 324 ? 12.470 -13.592 -18.783 1.00 81.56 324 LEU A C 1
ATOM 2526 O O . LEU A 1 324 ? 12.731 -13.472 -19.979 1.00 81.56 324 LEU A O 1
ATOM 2530 N N . ASP A 1 325 ? 11.247 -13.426 -18.286 1.00 82.06 325 ASP A N 1
ATOM 2531 C CA . ASP A 1 325 ? 10.173 -12.864 -19.095 1.00 82.06 325 ASP A CA 1
ATOM 2532 C C . ASP A 1 325 ? 10.565 -11.447 -19.563 1.00 82.06 325 ASP A C 1
ATOM 2534 O O . ASP A 1 325 ? 10.965 -10.650 -18.704 1.00 82.06 325 ASP A O 1
ATOM 2538 N N . PRO A 1 326 ? 10.452 -11.113 -20.864 1.00 80.50 326 PRO A N 1
ATOM 2539 C CA . PRO A 1 326 ? 10.692 -9.763 -21.376 1.00 80.50 326 PRO A CA 1
ATOM 2540 C C . PRO A 1 326 ? 9.993 -8.665 -20.562 1.00 80.50 326 PRO A C 1
ATOM 2542 O O . PRO A 1 326 ? 10.598 -7.627 -20.281 1.00 80.50 326 PRO A O 1
ATOM 2545 N N . ASP A 1 327 ? 8.770 -8.923 -20.092 1.00 84.31 327 ASP A N 1
ATOM 2546 C CA . ASP A 1 327 ? 7.981 -7.975 -19.304 1.00 84.31 327 ASP A CA 1
ATOM 2547 C C . ASP A 1 327 ? 8.424 -7.913 -17.829 1.00 84.31 327 ASP A C 1
ATOM 2549 O O . ASP A 1 327 ? 8.164 -6.947 -17.112 1.00 84.31 327 ASP A O 1
ATOM 2553 N N . ALA A 1 328 ? 9.165 -8.908 -17.344 1.00 86.62 328 ALA A N 1
ATOM 2554 C CA . ALA A 1 328 ? 9.705 -8.929 -15.985 1.00 86.62 328 ALA A CA 1
ATOM 2555 C C . ALA A 1 328 ? 11.083 -8.255 -15.856 1.00 86.62 328 ALA A C 1
ATOM 2557 O O . ALA A 1 328 ? 11.509 -7.935 -14.738 1.00 86.62 328 ALA A O 1
ATOM 2558 N N . VAL A 1 329 ? 11.784 -8.033 -16.976 1.00 84.88 329 VAL A N 1
ATOM 2559 C CA . VAL A 1 329 ? 13.173 -7.541 -17.008 1.00 84.88 329 VAL A CA 1
ATOM 2560 C C . VAL A 1 329 ? 13.340 -6.233 -16.231 1.00 84.88 329 VAL A C 1
ATOM 2562 O O . VAL A 1 329 ? 14.251 -6.122 -15.408 1.00 84.88 329 VAL A O 1
ATOM 2565 N N . ALA A 1 330 ? 12.447 -5.259 -16.432 1.00 84.62 330 ALA A N 1
ATOM 2566 C CA . ALA A 1 330 ? 12.539 -3.950 -15.783 1.00 84.62 330 ALA A CA 1
ATOM 2567 C C . ALA A 1 330 ? 12.488 -4.054 -14.246 1.00 84.62 330 ALA A C 1
ATOM 2569 O O . ALA A 1 330 ? 13.338 -3.492 -13.548 1.00 84.62 330 ALA A O 1
ATOM 2570 N N . TYR A 1 331 ? 11.539 -4.835 -13.716 1.00 89.12 331 TYR A N 1
ATOM 2571 C CA . TYR A 1 331 ? 11.385 -5.045 -12.274 1.00 89.12 331 TYR A CA 1
ATOM 2572 C C . TYR A 1 331 ? 12.589 -5.780 -11.679 1.00 89.12 331 TYR A C 1
ATOM 2574 O O . TYR A 1 331 ? 13.072 -5.410 -10.606 1.00 89.12 331 TYR A O 1
ATOM 2582 N N . PHE A 1 332 ? 13.099 -6.797 -12.384 1.00 86.88 332 PHE A N 1
ATOM 2583 C CA . PHE A 1 332 ? 14.273 -7.555 -11.959 1.00 86.88 332 PHE A CA 1
ATOM 2584 C C . PHE A 1 332 ? 15.513 -6.661 -11.866 1.00 86.88 332 PHE A C 1
ATOM 2586 O O . PHE A 1 332 ? 16.176 -6.637 -10.827 1.00 86.88 332 PHE A O 1
ATOM 2593 N N . ILE A 1 333 ? 15.792 -5.880 -12.916 1.00 80.81 333 ILE A N 1
ATOM 2594 C CA . ILE A 1 333 ? 16.927 -4.952 -12.957 1.00 80.81 333 ILE A CA 1
ATOM 2595 C C . ILE A 1 333 ? 16.828 -3.938 -11.809 1.00 80.81 333 ILE A C 1
ATOM 2597 O O . ILE A 1 333 ? 17.799 -3.735 -11.089 1.00 80.81 333 ILE A O 1
ATOM 2601 N N . ALA A 1 334 ? 15.654 -3.354 -11.558 1.00 81.94 334 ALA A N 1
ATOM 2602 C CA . ALA A 1 334 ? 15.481 -2.392 -10.468 1.00 81.94 334 ALA A CA 1
ATOM 2603 C C . ALA A 1 334 ? 15.706 -2.986 -9.062 1.00 81.94 334 ALA A C 1
ATOM 2605 O O . ALA A 1 334 ? 16.169 -2.292 -8.152 1.00 81.94 334 ALA A O 1
ATOM 2606 N N . LEU A 1 335 ? 15.386 -4.267 -8.864 1.00 84.94 335 LEU A N 1
ATOM 2607 C CA . LEU A 1 335 ? 15.550 -4.961 -7.584 1.00 84.94 335 LEU A CA 1
ATOM 2608 C C . LEU A 1 335 ? 16.957 -5.519 -7.371 1.00 84.94 335 LEU A C 1
ATOM 2610 O O . LEU A 1 335 ? 17.392 -5.646 -6.223 1.00 84.94 335 LEU A O 1
ATOM 2614 N N . PHE A 1 336 ? 17.669 -5.837 -8.452 1.00 80.62 336 PHE A N 1
ATOM 2615 C CA . PHE A 1 336 ? 18.948 -6.534 -8.408 1.00 80.62 336 PHE A CA 1
ATOM 2616 C C . PHE A 1 336 ? 19.984 -5.903 -7.457 1.00 80.62 336 PHE A C 1
ATOM 2618 O O . PHE A 1 336 ? 20.492 -6.645 -6.612 1.00 80.62 336 PHE A O 1
ATOM 2625 N N . PRO A 1 337 ? 20.250 -4.574 -7.460 1.00 75.25 337 PRO A N 1
ATOM 2626 C CA . PRO A 1 337 ? 21.254 -3.958 -6.582 1.00 75.25 337 PRO A CA 1
ATOM 2627 C C . PRO A 1 337 ? 21.024 -4.268 -5.106 1.00 75.25 337 PRO A C 1
ATOM 2629 O O . PRO A 1 337 ? 21.971 -4.462 -4.349 1.00 75.25 337 PRO A O 1
ATOM 2632 N N . TRP A 1 338 ? 19.753 -4.369 -4.721 1.00 74.69 338 TRP A N 1
ATOM 2633 C CA . TRP A 1 338 ? 19.300 -4.569 -3.350 1.00 74.69 338 TRP A CA 1
ATOM 2634 C C . TRP A 1 338 ? 19.189 -6.037 -2.944 1.00 74.69 338 TRP A C 1
ATOM 2636 O O . TRP A 1 338 ? 18.946 -6.325 -1.777 1.00 74.69 338 TRP A O 1
ATOM 2646 N N . ALA A 1 339 ? 19.342 -6.961 -3.892 1.00 74.69 339 ALA A N 1
ATOM 2647 C CA . ALA A 1 339 ? 19.411 -8.394 -3.635 1.00 7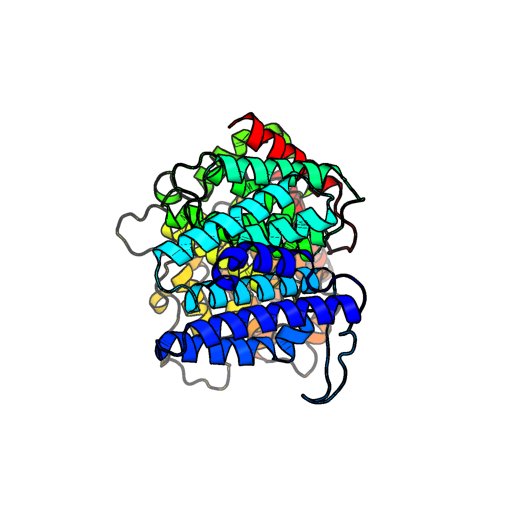4.69 339 ALA A CA 1
ATOM 2648 C C . ALA A 1 339 ? 20.859 -8.914 -3.624 1.00 74.69 339 ALA A C 1
ATOM 2650 O O . ALA A 1 33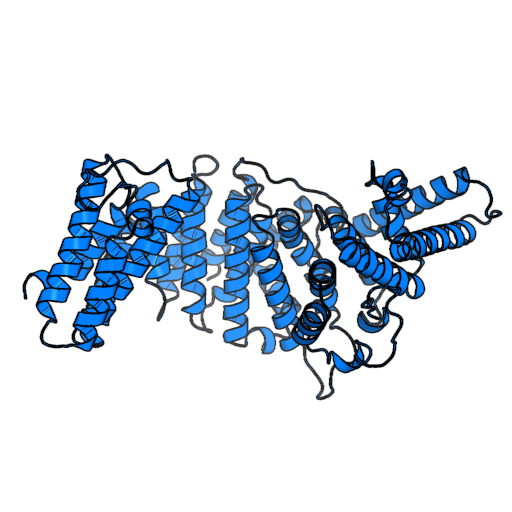9 ? 21.080 -10.084 -3.326 1.00 74.69 339 ALA A O 1
ATOM 2651 N N . THR A 1 340 ? 21.850 -8.072 -3.949 1.00 68.81 340 THR A N 1
ATOM 2652 C CA . THR A 1 340 ? 23.256 -8.492 -4.092 1.00 68.81 340 THR A CA 1
ATOM 2653 C C . THR A 1 340 ? 24.018 -8.661 -2.773 1.00 68.81 340 THR A C 1
ATOM 2655 O O . THR A 1 340 ? 25.193 -9.038 -2.807 1.00 68.81 340 THR A O 1
ATOM 2658 N N . SER A 1 341 ? 23.389 -8.411 -1.618 1.00 68.62 341 SER A N 1
ATOM 2659 C CA . SER A 1 341 ? 24.046 -8.498 -0.307 1.00 68.62 341 SER A CA 1
ATOM 2660 C C . SER A 1 341 ? 24.316 -9.947 0.117 1.00 68.62 341 SER A C 1
ATOM 2662 O O . SER A 1 341 ? 25.289 -10.207 0.824 1.00 68.62 341 SER A O 1
ATOM 2664 N N . SER A 1 342 ? 23.485 -10.906 -0.313 1.00 73.44 342 SER A N 1
ATOM 2665 C CA . SER A 1 342 ? 23.688 -12.331 -0.026 1.00 73.44 342 SER A CA 1
ATOM 2666 C C . SER A 1 342 ? 23.269 -13.233 -1.187 1.00 73.44 342 SER A C 1
ATOM 2668 O O . SER A 1 342 ? 22.419 -12.888 -2.009 1.00 73.44 342 SER A O 1
ATOM 2670 N N . ARG A 1 343 ? 23.847 -14.439 -1.243 1.00 74.75 343 ARG A N 1
ATOM 2671 C CA . ARG A 1 343 ? 23.482 -15.448 -2.249 1.00 74.75 343 ARG A CA 1
ATOM 2672 C C . ARG A 1 343 ? 22.017 -15.842 -2.134 1.00 74.75 343 ARG A C 1
ATOM 2674 O O . ARG A 1 343 ? 21.360 -16.064 -3.144 1.00 74.75 343 ARG A O 1
ATOM 2681 N N . GLU A 1 344 ? 21.520 -15.946 -0.911 1.00 79.69 344 GLU A N 1
ATOM 2682 C CA . GLU A 1 344 ? 20.143 -16.314 -0.610 1.00 79.69 344 GLU A CA 1
ATOM 2683 C C . GLU A 1 344 ? 19.168 -15.258 -1.130 1.00 79.69 344 GLU A C 1
ATOM 2685 O O . GLU A 1 344 ? 18.126 -15.624 -1.659 1.00 79.69 344 GLU A O 1
ATOM 2690 N N . GLN A 1 345 ? 19.517 -13.972 -1.043 1.00 80.62 345 GLN A N 1
ATOM 2691 C CA . GLN A 1 345 ? 18.689 -12.884 -1.566 1.00 80.62 345 GLN A CA 1
ATOM 2692 C C . GLN A 1 345 ? 18.624 -12.880 -3.096 1.00 80.62 345 GLN A C 1
ATOM 2694 O O . GLN A 1 345 ? 17.543 -12.682 -3.651 1.00 80.62 345 GLN A O 1
ATOM 2699 N N . VAL A 1 346 ? 19.741 -13.151 -3.782 1.00 79.75 346 VAL A N 1
ATOM 2700 C CA . VAL A 1 346 ? 19.744 -13.334 -5.245 1.00 79.75 346 VAL A CA 1
ATOM 2701 C C . VAL A 1 346 ? 18.956 -14.584 -5.634 1.00 79.75 346 VAL A C 1
ATOM 2703 O O . VAL A 1 346 ? 18.148 -14.538 -6.556 1.00 79.75 346 VAL A O 1
ATOM 2706 N N . ALA A 1 347 ? 19.142 -15.694 -4.913 1.00 83.62 347 ALA A N 1
ATOM 2707 C CA . ALA A 1 347 ? 18.378 -16.917 -5.140 1.00 83.62 347 ALA A CA 1
ATOM 2708 C C . ALA A 1 347 ? 16.875 -16.691 -4.937 1.00 83.62 347 ALA A C 1
ATOM 2710 O O . ALA A 1 347 ? 16.074 -17.225 -5.695 1.00 83.62 347 ALA A O 1
ATOM 2711 N N . GLU A 1 348 ? 16.494 -15.887 -3.945 1.00 86.94 348 GLU A N 1
ATOM 2712 C CA . GLU A 1 348 ? 15.102 -15.515 -3.722 1.00 86.94 348 GLU A CA 1
ATOM 2713 C C . GLU A 1 348 ? 14.563 -14.648 -4.857 1.00 86.94 348 GLU A C 1
ATOM 2715 O O . GLU A 1 348 ? 13.495 -14.943 -5.376 1.00 86.94 348 GLU A O 1
ATOM 2720 N N . LEU A 1 349 ? 15.317 -13.646 -5.318 1.00 86.38 349 LEU A N 1
ATOM 2721 C CA . LEU A 1 349 ? 14.913 -12.829 -6.464 1.00 86.38 349 LEU A CA 1
ATOM 2722 C C . LEU A 1 349 ? 14.722 -13.672 -7.740 1.00 86.38 349 LEU A C 1
ATOM 2724 O O . LEU A 1 349 ? 13.770 -13.447 -8.480 1.00 86.38 349 LEU A O 1
ATOM 2728 N N . LEU A 1 350 ? 15.578 -14.674 -7.974 1.00 87.00 350 LEU A N 1
ATOM 2729 C CA . LEU A 1 350 ? 15.419 -15.618 -9.088 1.00 87.00 350 LEU A CA 1
ATOM 2730 C C . LEU A 1 350 ? 14.154 -16.474 -8.943 1.00 87.00 350 LEU A C 1
ATOM 2732 O O . LEU A 1 350 ? 13.413 -16.619 -9.909 1.00 87.00 350 LEU A O 1
ATOM 2736 N N . ARG A 1 351 ? 13.853 -16.982 -7.740 1.00 88.31 351 ARG A N 1
ATOM 2737 C CA . ARG A 1 351 ? 12.604 -17.728 -7.486 1.00 88.31 351 ARG A CA 1
ATOM 2738 C C . ARG A 1 351 ? 11.365 -16.863 -7.679 1.00 88.31 351 ARG A C 1
ATOM 2740 O O . ARG A 1 351 ? 10.354 -17.339 -8.181 1.00 88.31 351 ARG A O 1
ATOM 2747 N N . GLU A 1 352 ? 11.425 -15.599 -7.274 1.00 87.94 352 GLU A N 1
ATOM 2748 C CA . GLU A 1 352 ? 10.341 -14.640 -7.498 1.00 87.94 352 GLU A CA 1
ATOM 2749 C C . GLU A 1 352 ? 10.111 -14.365 -8.986 1.00 87.94 352 GLU A C 1
ATOM 2751 O O . GLU A 1 352 ? 8.973 -14.137 -9.393 1.00 87.94 352 GLU A O 1
ATOM 2756 N N . ALA A 1 353 ? 11.175 -14.438 -9.785 1.00 85.94 353 ALA A N 1
ATOM 2757 C CA . ALA A 1 353 ? 11.130 -14.340 -11.236 1.00 85.94 353 ALA A CA 1
ATOM 2758 C C . ALA A 1 353 ? 10.779 -15.668 -11.945 1.00 85.94 353 ALA A C 1
ATOM 2760 O O . ALA A 1 353 ? 10.854 -15.730 -13.168 1.00 85.94 353 ALA A O 1
ATOM 2761 N N . ASP A 1 354 ? 10.396 -16.709 -11.198 1.00 84.94 354 ASP A N 1
ATOM 2762 C CA . ASP A 1 354 ? 10.096 -18.056 -11.710 1.00 84.94 354 ASP A CA 1
ATOM 2763 C C . ASP A 1 354 ? 11.279 -18.737 -12.429 1.00 84.94 354 ASP A C 1
ATOM 2765 O O . ASP A 1 354 ? 11.116 -19.489 -13.387 1.00 84.94 354 ASP A O 1
ATOM 2769 N N . LEU A 1 355 ? 12.504 -18.475 -11.955 1.00 84.69 355 LEU A N 1
ATOM 2770 C CA . LEU A 1 355 ? 13.733 -19.062 -12.488 1.00 84.69 355 LEU A CA 1
ATOM 2771 C C . LEU A 1 355 ? 14.416 -19.986 -11.472 1.00 84.69 355 LEU A C 1
ATOM 2773 O O . LEU A 1 355 ? 14.546 -19.633 -10.292 1.00 84.69 355 LEU A O 1
ATOM 2777 N N . PRO A 1 356 ? 14.921 -21.159 -11.904 1.00 80.19 356 PRO A N 1
ATOM 2778 C CA . PRO A 1 356 ? 15.615 -22.078 -11.016 1.00 80.19 356 PRO A CA 1
ATOM 2779 C C . PRO A 1 356 ? 16.971 -21.483 -10.591 1.00 80.19 356 PRO A C 1
ATOM 2781 O O . PRO A 1 356 ? 17.855 -21.285 -11.429 1.00 80.19 356 PRO A O 1
ATOM 2784 N N . PRO A 1 357 ? 17.209 -21.234 -9.288 1.00 78.81 357 PRO A N 1
ATOM 2785 C CA . PRO A 1 357 ? 18.456 -20.620 -8.826 1.00 78.81 357 PRO A CA 1
ATOM 2786 C C . PRO A 1 357 ? 19.682 -21.511 -9.071 1.00 78.81 357 PRO A C 1
ATOM 2788 O O . PRO A 1 357 ? 20.801 -21.016 -9.150 1.00 78.81 357 PRO A O 1
ATOM 2791 N N . GLU A 1 358 ? 19.477 -22.821 -9.200 1.00 76.44 358 GLU A N 1
ATOM 2792 C CA . GLU A 1 358 ? 20.521 -23.824 -9.436 1.00 76.44 358 GLU A CA 1
ATOM 2793 C C . GLU A 1 358 ? 21.175 -23.688 -10.816 1.00 76.44 358 GLU A C 1
ATOM 2795 O O . GLU A 1 358 ? 22.357 -23.990 -10.960 1.00 76.44 358 GLU A O 1
ATOM 2800 N N . GLN A 1 359 ? 20.431 -23.194 -11.809 1.00 75.56 359 GLN A N 1
ATOM 2801 C CA . GLN A 1 359 ? 20.936 -22.965 -13.163 1.00 75.56 359 GLN A CA 1
ATOM 2802 C C . GLN A 1 359 ? 21.860 -21.743 -13.229 1.00 75.56 359 GLN A C 1
ATOM 2804 O O . GLN A 1 359 ? 22.830 -21.733 -13.983 1.00 75.56 359 GLN A O 1
ATOM 2809 N N . TRP A 1 360 ? 21.566 -20.717 -12.430 1.00 73.56 360 TRP A N 1
ATOM 2810 C CA . TRP A 1 360 ? 22.190 -19.397 -12.549 1.00 73.56 360 TRP A CA 1
ATOM 2811 C C . TRP A 1 360 ? 23.223 -19.093 -11.465 1.00 73.56 360 TRP A C 1
ATOM 2813 O O . TRP A 1 360 ? 24.006 -18.156 -11.609 1.00 73.56 360 TRP A O 1
ATOM 2823 N N . LEU A 1 361 ? 23.251 -19.871 -10.378 1.00 73.12 361 LEU A N 1
ATOM 2824 C CA . LEU A 1 361 ? 24.180 -19.671 -9.269 1.00 73.12 361 LEU A CA 1
ATOM 2825 C C . LEU A 1 361 ? 25.161 -20.851 -9.150 1.00 73.12 361 LEU A C 1
ATOM 2827 O O . LEU A 1 361 ? 24.730 -21.977 -8.901 1.00 73.12 361 LEU A O 1
ATOM 2831 N N . PRO A 1 362 ? 26.490 -20.624 -9.195 1.00 66.94 362 PRO A N 1
ATOM 2832 C CA . PRO A 1 362 ? 27.487 -21.701 -9.135 1.00 66.94 362 PRO A CA 1
ATOM 2833 C C . PRO A 1 362 ? 27.382 -22.496 -7.823 1.00 66.94 362 PRO A C 1
ATOM 2835 O O . PRO A 1 362 ? 27.103 -21.884 -6.794 1.00 66.94 362 PRO A O 1
ATOM 2838 N N . PRO A 1 363 ? 27.597 -23.823 -7.783 1.00 61.50 363 PRO A N 1
ATOM 2839 C CA . PRO A 1 363 ? 27.405 -24.623 -6.571 1.00 61.50 363 PRO A CA 1
ATOM 2840 C C . PRO A 1 363 ? 28.327 -24.171 -5.418 1.00 61.50 363 PRO A C 1
ATOM 2842 O O . PRO A 1 363 ? 29.476 -23.803 -5.663 1.00 61.50 363 PRO A O 1
ATOM 2845 N N . PRO A 1 364 ? 27.873 -24.247 -4.148 1.00 58.69 364 PRO A N 1
ATOM 2846 C CA . PRO A 1 364 ? 28.573 -23.674 -2.988 1.00 58.69 364 PRO A CA 1
ATOM 2847 C C . PRO A 1 364 ? 29.982 -24.241 -2.722 1.00 58.69 364 PRO A C 1
ATOM 2849 O O . PRO A 1 364 ? 30.740 -23.639 -1.971 1.00 58.69 364 PRO A O 1
ATOM 2852 N N . ASN A 1 365 ? 30.354 -25.366 -3.347 1.00 51.19 365 ASN A N 1
ATOM 2853 C CA . ASN A 1 365 ? 31.586 -26.109 -3.052 1.00 51.19 365 ASN A CA 1
ATOM 2854 C C . ASN A 1 365 ? 32.661 -26.076 -4.158 1.00 51.19 365 ASN A C 1
ATOM 2856 O O . ASN A 1 365 ? 33.671 -26.766 -4.029 1.00 51.19 365 ASN A O 1
ATOM 2860 N N . GLN A 1 366 ? 32.502 -25.289 -5.227 1.00 47.72 366 GLN A N 1
ATOM 2861 C CA . GLN A 1 366 ? 33.573 -25.090 -6.216 1.00 47.72 366 GLN A CA 1
ATOM 2862 C C . GLN A 1 366 ? 34.205 -23.705 -6.060 1.00 47.72 366 GLN A C 1
ATOM 2864 O O . GLN A 1 366 ? 33.778 -22.738 -6.680 1.00 47.72 366 GLN A O 1
ATOM 2869 N N . GLY A 1 367 ? 35.252 -23.623 -5.233 1.00 41.38 367 GLY A N 1
ATOM 2870 C CA . GLY A 1 367 ? 36.154 -22.468 -5.212 1.00 41.38 367 GLY A CA 1
ATOM 2871 C C . GLY A 1 367 ? 36.552 -21.997 -3.822 1.00 41.38 367 GLY A C 1
ATOM 2872 O O . GLY A 1 367 ? 36.174 -20.913 -3.392 1.00 41.38 367 GLY A O 1
ATOM 2873 N N . ASN A 1 368 ? 37.393 -22.781 -3.150 1.00 38.41 368 ASN A N 1
ATOM 2874 C CA . ASN A 1 368 ? 38.193 -22.327 -2.018 1.00 38.41 368 ASN A CA 1
ATOM 2875 C C . ASN A 1 368 ? 39.234 -21.298 -2.516 1.00 38.41 368 ASN A C 1
ATOM 2877 O O . ASN A 1 368 ? 40.400 -21.622 -2.695 1.00 38.41 368 ASN A O 1
ATOM 2881 N N . ASN A 1 369 ? 38.805 -20.061 -2.772 1.00 38.53 369 ASN A N 1
ATOM 2882 C CA . ASN A 1 369 ? 39.666 -18.889 -2.937 1.00 38.53 369 ASN A CA 1
ATOM 2883 C C . ASN A 1 369 ? 39.145 -17.787 -2.009 1.00 38.53 369 ASN A C 1
ATOM 2885 O O . ASN A 1 369 ? 38.628 -16.762 -2.441 1.00 38.53 369 ASN A O 1
ATOM 2889 N N . ALA A 1 370 ? 39.320 -18.002 -0.704 1.00 37.44 370 ALA A N 1
ATOM 2890 C CA . ALA A 1 370 ? 39.004 -17.073 0.387 1.00 37.44 370 ALA A CA 1
ATOM 2891 C C . ALA A 1 370 ? 39.828 -15.756 0.376 1.00 37.44 370 ALA A C 1
ATOM 2893 O O . ALA A 1 370 ? 40.038 -15.142 1.417 1.00 37.44 370 ALA A O 1
ATOM 2894 N N . ARG A 1 371 ? 40.333 -15.324 -0.788 1.00 38.44 371 ARG A N 1
ATOM 2895 C CA . ARG A 1 371 ? 41.029 -14.040 -1.001 1.00 38.44 371 ARG A CA 1
ATOM 2896 C C . ARG A 1 371 ? 40.254 -13.063 -1.888 1.00 38.44 371 ARG A C 1
ATOM 2898 O O . ARG A 1 371 ? 40.661 -11.919 -2.023 1.00 38.44 371 ARG A O 1
ATOM 2905 N N . THR A 1 372 ? 39.132 -13.497 -2.444 1.00 40.75 372 THR A N 1
ATOM 2906 C CA . THR A 1 372 ? 38.189 -12.687 -3.219 1.00 40.75 372 THR A CA 1
ATOM 2907 C C . THR A 1 372 ? 36.814 -13.089 -2.725 1.00 40.75 372 THR A C 1
ATOM 2909 O O . THR A 1 372 ? 36.449 -14.255 -2.869 1.00 40.75 372 THR A O 1
ATOM 2912 N N . GLY A 1 373 ? 36.102 -12.178 -2.057 1.00 40.97 373 GLY A N 1
ATOM 2913 C CA . GLY A 1 373 ? 34.786 -12.458 -1.480 1.00 40.97 373 GLY A CA 1
ATOM 2914 C C . GLY A 1 373 ? 33.889 -13.143 -2.509 1.00 40.97 373 GLY A C 1
ATOM 2915 O O . GLY A 1 373 ? 33.855 -12.716 -3.661 1.00 40.97 373 GLY A O 1
ATOM 2916 N N . SER A 1 374 ? 33.233 -14.237 -2.116 1.00 44.22 374 SER A N 1
ATOM 2917 C CA . SER A 1 374 ? 32.367 -15.060 -2.969 1.00 44.22 374 SER A CA 1
ATOM 2918 C C . SER A 1 374 ? 31.413 -14.181 -3.785 1.00 44.22 374 SER A C 1
ATOM 2920 O O . SER A 1 374 ? 30.435 -13.658 -3.253 1.00 44.22 374 SER A O 1
ATOM 2922 N N . THR A 1 375 ? 31.743 -13.964 -5.056 1.00 49.03 375 THR A N 1
ATOM 2923 C CA . THR A 1 375 ? 31.122 -12.937 -5.899 1.00 49.03 375 THR A CA 1
ATOM 2924 C C . THR A 1 375 ? 29.987 -13.571 -6.697 1.00 49.03 375 THR A C 1
ATOM 2926 O O . THR A 1 375 ? 30.202 -14.553 -7.407 1.00 49.03 375 THR A O 1
ATOM 2929 N N . LEU A 1 376 ? 28.774 -13.036 -6.563 1.00 56.59 376 LEU A N 1
ATOM 2930 C CA . LEU A 1 376 ? 27.585 -13.494 -7.284 1.00 56.59 376 LEU A CA 1
ATOM 2931 C C . LEU A 1 376 ? 27.597 -12.869 -8.681 1.00 56.59 376 LEU A C 1
ATOM 2933 O O . LEU A 1 376 ? 27.423 -11.661 -8.808 1.00 56.59 376 LEU A O 1
ATOM 2937 N N . ALA A 1 377 ? 27.840 -13.669 -9.720 1.00 56.84 377 ALA A N 1
ATOM 2938 C CA . ALA A 1 377 ? 27.781 -13.223 -11.111 1.00 56.84 377 ALA A CA 1
ATOM 2939 C C . ALA A 1 377 ? 26.575 -13.875 -11.797 1.00 56.84 377 ALA A C 1
ATOM 2941 O O . ALA A 1 377 ? 26.496 -15.102 -11.837 1.00 56.84 377 ALA A O 1
ATOM 2942 N N . LEU A 1 378 ? 25.648 -13.058 -12.308 1.00 64.06 378 LEU A N 1
ATOM 2943 C CA . LEU A 1 378 ? 24.556 -13.515 -13.169 1.00 64.06 378 LEU A CA 1
ATOM 2944 C C . LEU A 1 378 ? 24.951 -13.272 -14.634 1.00 64.06 378 LEU A C 1
ATOM 2946 O O . LEU A 1 378 ? 25.284 -12.134 -14.970 1.00 64.06 378 LEU A O 1
ATOM 2950 N N . PRO A 1 379 ? 24.933 -14.302 -15.499 1.00 65.75 379 PRO A N 1
ATOM 2951 C CA . PRO A 1 379 ? 25.170 -14.139 -16.930 1.00 65.75 379 PRO A CA 1
ATOM 2952 C C . PRO A 1 379 ? 24.129 -13.216 -17.575 1.00 65.75 379 PRO A C 1
ATOM 2954 O O . PRO A 1 379 ? 22.953 -13.261 -17.222 1.00 65.75 379 PRO A O 1
ATOM 2957 N N . ALA A 1 380 ? 24.543 -12.434 -18.572 1.00 64.50 380 ALA A N 1
ATOM 2958 C CA . ALA A 1 380 ? 23.647 -11.561 -19.335 1.00 64.50 380 ALA A CA 1
ATOM 2959 C C . ALA A 1 380 ? 22.583 -12.331 -20.139 1.00 64.50 380 ALA A C 1
ATOM 2961 O O . ALA A 1 380 ? 21.520 -11.789 -20.421 1.00 64.50 380 ALA A O 1
ATOM 2962 N N . GLU A 1 381 ? 22.839 -13.609 -20.442 1.00 68.88 381 GLU A N 1
ATOM 2963 C CA . GLU A 1 381 ? 21.887 -14.537 -21.070 1.00 68.88 381 GLU A CA 1
ATOM 2964 C C . GLU A 1 381 ? 20.576 -14.670 -20.271 1.00 68.88 381 GLU A C 1
ATOM 2966 O O . GLU A 1 381 ? 19.533 -14.967 -20.846 1.00 68.88 381 GLU A O 1
ATOM 2971 N N . LEU A 1 382 ? 20.609 -14.378 -18.961 1.00 73.62 382 LEU A N 1
ATOM 2972 C CA . LEU A 1 382 ? 19.433 -14.313 -18.091 1.00 73.62 382 LEU A CA 1
ATOM 2973 C C . LEU A 1 382 ? 18.382 -13.316 -18.596 1.00 73.62 382 LEU A C 1
ATOM 2975 O O . LEU A 1 382 ? 17.189 -13.566 -18.447 1.00 73.62 382 LEU A O 1
ATOM 2979 N N . LEU A 1 383 ? 18.818 -12.191 -19.171 1.00 70.38 383 LEU A N 1
ATOM 2980 C CA . LEU A 1 383 ? 17.945 -11.109 -19.637 1.00 70.38 383 LEU A CA 1
ATOM 2981 C C . LEU A 1 383 ? 17.278 -11.419 -20.990 1.00 70.38 383 LEU A C 1
ATOM 2983 O O . LEU A 1 383 ? 16.434 -10.644 -21.433 1.00 70.38 383 LEU A O 1
ATOM 2987 N N . GLY A 1 384 ? 17.632 -12.539 -21.631 1.00 66.88 384 GLY A N 1
ATOM 2988 C CA . GLY A 1 384 ? 17.116 -12.927 -22.942 1.00 66.88 384 GLY A CA 1
ATOM 2989 C C . GLY A 1 384 ? 17.676 -12.095 -24.105 1.00 66.88 384 GLY A C 1
ATOM 2990 O O . GLY A 1 384 ? 18.500 -11.197 -23.931 1.00 66.88 384 GLY A O 1
ATOM 2991 N N . VAL A 1 385 ? 17.241 -12.430 -25.323 1.00 56.00 385 VAL A N 1
ATOM 2992 C CA . VAL A 1 385 ? 17.553 -11.673 -26.548 1.00 56.00 385 VAL A CA 1
ATOM 2993 C C . VAL A 1 385 ? 16.477 -10.608 -26.734 1.00 56.00 385 VAL A C 1
ATOM 2995 O O . VAL A 1 385 ? 15.295 -10.947 -26.770 1.00 56.00 385 VAL A O 1
ATOM 2998 N N . MET A 1 386 ? 16.871 -9.339 -26.850 1.00 56.56 386 MET A N 1
ATOM 2999 C CA . MET A 1 386 ? 15.936 -8.215 -26.955 1.00 56.56 386 MET A CA 1
ATOM 3000 C C . MET A 1 386 ? 16.238 -7.315 -28.164 1.00 56.56 386 MET A C 1
ATOM 3002 O O . MET A 1 386 ? 17.367 -7.262 -28.648 1.00 56.56 386 MET A O 1
ATOM 3006 N N . ASP A 1 387 ? 15.196 -6.646 -28.665 1.00 61.00 387 ASP A N 1
ATOM 3007 C CA . ASP A 1 387 ? 15.248 -5.666 -29.760 1.00 61.00 387 ASP A CA 1
ATOM 3008 C C . ASP A 1 387 ? 16.008 -4.386 -29.348 1.00 61.00 387 ASP A C 1
ATOM 3010 O O . ASP A 1 387 ? 16.090 -4.070 -28.161 1.00 61.00 387 ASP A O 1
ATOM 3014 N N . HIS A 1 388 ? 16.515 -3.605 -30.308 1.00 58.00 388 HIS A N 1
ATOM 3015 C CA . HIS A 1 388 ? 17.350 -2.415 -30.064 1.00 58.00 388 HIS A CA 1
ATOM 3016 C C . HIS A 1 388 ? 16.725 -1.410 -29.073 1.00 58.00 388 HIS A C 1
ATOM 3018 O O . HIS A 1 388 ? 17.422 -0.865 -28.214 1.00 58.00 388 HIS A O 1
ATOM 3024 N N . ALA A 1 389 ? 15.407 -1.189 -29.148 1.00 59.91 389 ALA A N 1
ATOM 3025 C CA . ALA A 1 389 ? 14.688 -0.284 -28.246 1.00 59.91 389 ALA A CA 1
ATOM 3026 C C . ALA A 1 389 ? 14.614 -0.815 -26.802 1.00 59.91 389 ALA A C 1
ATOM 3028 O O . ALA A 1 389 ? 14.780 -0.061 -25.840 1.00 59.91 389 ALA A O 1
ATOM 3029 N N . ALA A 1 390 ? 14.420 -2.123 -26.636 1.00 64.19 390 ALA A N 1
ATOM 3030 C CA . ALA A 1 390 ? 14.414 -2.766 -25.329 1.00 64.19 390 ALA A CA 1
ATOM 3031 C C . ALA A 1 390 ? 15.814 -2.773 -24.691 1.00 64.19 390 ALA A C 1
ATOM 3033 O O . ALA A 1 390 ? 15.944 -2.594 -23.480 1.00 64.19 390 ALA A O 1
ATOM 3034 N N . THR A 1 391 ? 16.867 -2.873 -25.501 1.00 62.78 391 THR A N 1
ATOM 3035 C CA . THR A 1 391 ? 18.265 -2.783 -25.055 1.00 62.78 391 THR A CA 1
ATOM 3036 C C . THR A 1 391 ? 18.621 -1.389 -24.522 1.00 62.78 391 THR A C 1
ATOM 3038 O O . THR A 1 391 ? 19.315 -1.271 -23.510 1.00 62.78 391 THR A O 1
ATOM 3041 N N . ALA A 1 392 ? 18.099 -0.312 -25.125 1.00 60.56 392 ALA A N 1
ATOM 3042 C CA . ALA A 1 392 ? 18.277 1.050 -24.607 1.00 60.56 392 ALA A CA 1
ATOM 3043 C C . ALA A 1 392 ? 17.603 1.233 -23.233 1.00 60.56 392 ALA A C 1
ATOM 3045 O O . ALA A 1 392 ? 18.194 1.799 -22.312 1.00 60.56 392 ALA A O 1
ATOM 3046 N N . LEU A 1 393 ? 16.393 0.694 -23.060 1.00 67.06 393 LEU A N 1
ATOM 3047 C CA . LEU A 1 393 ? 15.686 0.709 -21.778 1.00 67.06 393 LEU A CA 1
ATOM 3048 C C . LEU A 1 393 ? 16.414 -0.115 -20.710 1.00 67.06 393 LEU A C 1
ATOM 3050 O O . LEU A 1 393 ? 16.552 0.336 -19.571 1.00 67.06 393 LEU A O 1
ATOM 3054 N N . GLN A 1 394 ? 16.967 -1.273 -21.077 1.00 67.88 394 GLN A N 1
ATOM 3055 C CA . GLN A 1 394 ? 17.830 -2.050 -20.189 1.00 67.88 394 GLN A CA 1
ATOM 3056 C C . GLN A 1 394 ? 19.049 -1.250 -19.738 1.00 67.88 394 GLN A C 1
ATOM 3058 O O . GLN A 1 394 ? 19.336 -1.226 -18.543 1.00 67.88 394 GLN A O 1
ATOM 3063 N N . ALA A 1 395 ? 19.735 -0.558 -20.651 1.00 62.12 395 ALA A N 1
ATOM 3064 C CA . ALA A 1 395 ? 20.876 0.285 -20.309 1.00 62.12 395 ALA A CA 1
ATOM 3065 C C . ALA A 1 395 ? 20.498 1.383 -19.308 1.00 62.12 395 ALA A C 1
ATOM 3067 O O . ALA A 1 395 ? 21.230 1.630 -18.352 1.00 62.12 395 ALA A O 1
ATOM 3068 N N . VAL A 1 396 ? 19.311 1.971 -19.437 1.00 64.69 396 VAL A N 1
ATOM 3069 C CA . VAL A 1 396 ? 18.785 2.912 -18.443 1.00 64.69 396 VAL A CA 1
ATOM 3070 C C . VAL A 1 396 ? 18.432 2.227 -17.116 1.00 64.69 396 VAL A C 1
ATOM 3072 O O . VAL A 1 396 ? 18.683 2.782 -16.045 1.00 64.69 396 VAL A O 1
ATOM 3075 N N . GLY A 1 397 ? 17.913 0.999 -17.144 1.00 64.06 397 GLY A N 1
ATOM 3076 C CA . GLY A 1 397 ? 17.776 0.161 -15.953 1.00 64.06 397 GLY A CA 1
ATOM 3077 C C . GLY A 1 397 ? 19.126 -0.076 -15.259 1.00 64.06 397 GLY A C 1
ATOM 3078 O O . GLY A 1 397 ? 19.211 0.021 -14.034 1.00 64.06 397 GLY A O 1
ATOM 3079 N N . LEU A 1 398 ? 20.204 -0.285 -16.026 1.00 65.75 398 LEU A N 1
ATOM 3080 C CA . LEU A 1 398 ? 21.573 -0.361 -15.504 1.00 65.75 398 LEU A CA 1
ATOM 3081 C C . LEU A 1 398 ? 22.021 0.968 -14.878 1.00 65.75 398 LEU A C 1
ATOM 3083 O O . LEU A 1 398 ? 22.555 0.956 -13.769 1.00 65.75 398 LEU A O 1
ATOM 3087 N N . VAL A 1 399 ? 21.759 2.114 -15.518 1.00 64.00 399 VAL A N 1
ATOM 3088 C CA . VAL A 1 399 ? 22.003 3.448 -14.923 1.00 64.00 399 VAL A CA 1
ATOM 3089 C C . VAL A 1 399 ? 21.205 3.628 -13.628 1.00 64.00 399 VAL A C 1
ATOM 3091 O O . VAL A 1 399 ? 21.713 4.132 -12.629 1.00 64.00 399 VAL A O 1
ATOM 3094 N N . SER A 1 400 ? 19.965 3.150 -13.595 1.00 63.19 400 SER A N 1
ATOM 3095 C CA . SER A 1 400 ? 19.113 3.229 -12.411 1.00 63.19 400 SER A CA 1
ATOM 3096 C C . SER A 1 400 ? 19.691 2.403 -11.270 1.00 63.19 400 SER A C 1
ATOM 3098 O O . SER A 1 400 ? 19.833 2.920 -10.158 1.00 63.19 400 SER A O 1
ATOM 3100 N N . MET A 1 401 ? 20.090 1.152 -11.533 1.00 62.16 401 MET A N 1
ATOM 3101 C CA . MET A 1 401 ? 20.786 0.301 -10.562 1.00 62.16 401 MET A CA 1
ATOM 3102 C C . MET A 1 401 ? 21.987 1.012 -9.963 1.00 62.16 401 MET A C 1
ATOM 3104 O O . MET A 1 401 ? 22.198 1.038 -8.753 1.00 62.16 401 MET A O 1
ATOM 3108 N N . MET A 1 402 ? 22.745 1.638 -10.847 1.00 58.84 402 MET A N 1
ATOM 3109 C CA . MET A 1 402 ? 23.915 2.395 -10.514 1.00 58.84 402 MET A CA 1
ATOM 3110 C C . MET A 1 402 ? 23.609 3.574 -9.559 1.00 58.84 402 MET A C 1
ATOM 3112 O O . MET A 1 402 ? 24.339 3.770 -8.586 1.00 58.84 402 MET A O 1
ATOM 3116 N N . GLU A 1 403 ? 22.522 4.315 -9.764 1.00 59.62 403 GLU A N 1
ATOM 3117 C CA . GLU A 1 403 ? 22.105 5.453 -8.924 1.00 59.62 403 GLU A CA 1
ATOM 3118 C C . GLU A 1 403 ? 21.383 5.068 -7.613 1.00 59.62 403 GLU A C 1
ATOM 3120 O O . GLU A 1 403 ? 21.143 5.930 -6.767 1.00 59.62 403 GLU A O 1
ATOM 3125 N N . ALA A 1 404 ? 21.027 3.792 -7.413 1.00 55.03 404 ALA A N 1
ATOM 3126 C CA . ALA A 1 404 ? 20.100 3.355 -6.357 1.00 55.03 404 ALA A CA 1
ATOM 3127 C C . ALA A 1 404 ? 20.573 3.632 -4.926 1.00 55.03 404 ALA A C 1
ATOM 3129 O O . ALA A 1 404 ? 19.777 3.900 -4.024 1.00 55.03 404 ALA A O 1
ATOM 3130 N N . THR A 1 405 ? 21.866 3.468 -4.675 1.00 52.03 405 THR A N 1
ATOM 3131 C CA . THR A 1 405 ? 22.358 3.258 -3.315 1.00 52.03 405 THR A CA 1
ATOM 3132 C C . THR A 1 405 ? 22.980 4.526 -2.753 1.00 52.03 405 THR A C 1
ATOM 3134 O O . THR A 1 405 ? 24.054 4.940 -3.178 1.00 52.03 405 THR A O 1
ATOM 3137 N N . SER A 1 406 ? 22.340 5.091 -1.729 1.00 51.28 406 SER A N 1
ATOM 3138 C CA . SER A 1 406 ? 22.841 6.239 -0.958 1.00 51.28 406 SER A CA 1
ATOM 3139 C C . SER A 1 406 ? 24.14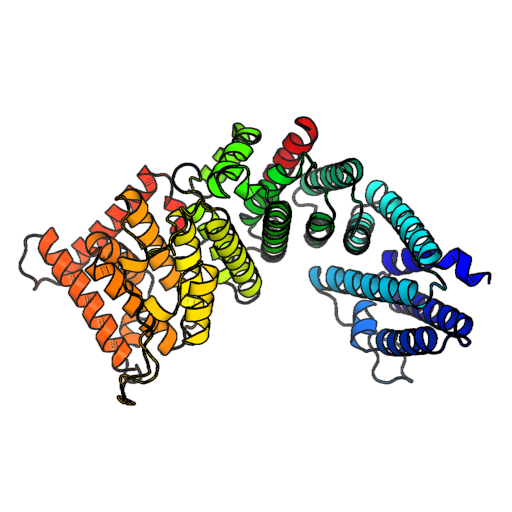5 5.930 -0.195 1.00 51.28 406 SER A C 1
ATOM 3141 O O . SER A 1 406 ? 24.811 6.846 0.267 1.00 51.28 406 SER A O 1
ATOM 3143 N N . SER A 1 407 ? 24.502 4.646 -0.044 1.00 55.50 407 SER A N 1
ATOM 3144 C CA . SER A 1 407 ? 25.810 4.145 0.406 1.00 55.50 407 SER A CA 1
ATOM 3145 C C . SER A 1 407 ? 25.842 2.615 0.218 1.00 55.50 407 SER A C 1
ATOM 3147 O O . SER A 1 407 ? 25.443 1.886 1.126 1.00 55.50 407 SER A O 1
ATOM 3149 N N . PRO A 1 408 ? 26.200 2.092 -0.971 1.00 62.00 408 PRO A N 1
ATOM 3150 C CA . PRO A 1 408 ? 26.283 0.647 -1.177 1.00 62.00 408 PRO A CA 1
ATOM 3151 C C . PRO A 1 408 ? 27.472 0.096 -0.398 1.00 62.00 408 PRO A C 1
ATOM 3153 O O . PRO A 1 408 ? 28.550 0.707 -0.402 1.00 62.00 408 PRO A O 1
ATOM 3156 N N . THR A 1 409 ? 27.307 -1.082 0.202 1.00 63.81 409 THR A N 1
ATOM 3157 C CA . THR A 1 409 ? 28.444 -1.843 0.729 1.00 63.81 409 THR A CA 1
ATOM 3158 C C . THR A 1 409 ? 29.448 -2.118 -0.401 1.00 63.81 409 THR A C 1
ATOM 3160 O O . THR A 1 409 ? 29.066 -2.199 -1.575 1.00 63.81 409 THR A O 1
ATOM 3163 N N . PRO A 1 410 ? 30.751 -2.257 -0.101 1.00 63.53 410 PRO A N 1
ATOM 3164 C CA . PRO A 1 410 ? 31.758 -2.534 -1.128 1.00 63.53 410 PRO A CA 1
ATOM 3165 C C . PRO A 1 410 ? 31.441 -3.809 -1.931 1.00 63.53 410 PRO A C 1
ATOM 3167 O O . PRO A 1 410 ? 31.665 -3.837 -3.140 1.00 63.53 410 PRO A O 1
ATOM 3170 N N . SER A 1 411 ? 30.834 -4.817 -1.298 1.00 63.19 411 SER A N 1
ATOM 3171 C CA . SER A 1 411 ? 30.364 -6.047 -1.945 1.00 63.19 411 SER A CA 1
ATOM 3172 C C . SER A 1 411 ? 29.199 -5.821 -2.912 1.00 63.19 411 SER A C 1
ATOM 3174 O O . SER A 1 411 ? 29.244 -6.319 -4.035 1.00 63.19 411 SER A O 1
ATOM 3176 N N . GLU A 1 412 ? 28.181 -5.042 -2.528 1.00 65.38 412 GLU A N 1
ATOM 3177 C CA . GLU A 1 412 ? 27.051 -4.704 -3.413 1.00 65.38 412 GLU A CA 1
ATOM 3178 C C . GLU A 1 412 ? 27.531 -3.893 -4.620 1.00 65.38 412 GLU A C 1
ATOM 3180 O O . GLU A 1 412 ? 27.151 -4.161 -5.760 1.00 65.38 412 GLU A O 1
ATOM 3185 N N . ARG A 1 413 ? 28.446 -2.943 -4.385 1.00 65.69 413 ARG A N 1
ATOM 3186 C CA . ARG A 1 413 ? 29.048 -2.130 -5.447 1.00 65.69 413 ARG A CA 1
ATOM 3187 C C . ARG A 1 413 ? 29.852 -2.989 -6.428 1.00 65.69 413 ARG A C 1
ATOM 3189 O O . ARG A 1 413 ? 29.731 -2.787 -7.635 1.00 65.69 413 ARG A O 1
ATOM 3196 N N . ALA A 1 414 ? 30.631 -3.955 -5.937 1.00 65.56 414 ALA A N 1
ATOM 3197 C CA . ALA A 1 414 ? 31.386 -4.881 -6.780 1.00 65.56 414 ALA A CA 1
ATOM 3198 C C . ALA A 1 414 ? 30.469 -5.812 -7.598 1.00 65.56 414 ALA A C 1
ATOM 3200 O O . ALA A 1 414 ? 30.685 -5.969 -8.801 1.00 65.56 414 ALA A O 1
ATOM 3201 N N . ASN A 1 415 ? 29.427 -6.381 -6.980 1.00 69.12 415 ASN A N 1
ATOM 3202 C CA . ASN A 1 415 ? 28.461 -7.260 -7.653 1.00 69.12 415 ASN A CA 1
ATOM 3203 C C . ASN A 1 415 ? 27.682 -6.512 -8.747 1.00 69.12 415 ASN A C 1
ATOM 3205 O O . ASN A 1 415 ? 27.552 -7.007 -9.865 1.00 69.12 415 ASN A O 1
ATOM 3209 N N . MET A 1 416 ? 27.235 -5.288 -8.459 1.00 69.00 416 MET A N 1
ATOM 3210 C CA . MET A 1 416 ? 26.548 -4.435 -9.428 1.00 69.00 416 MET A CA 1
ATOM 3211 C C . MET A 1 416 ? 27.447 -4.067 -10.614 1.00 69.00 416 MET A C 1
ATOM 3213 O O . MET A 1 416 ? 27.039 -4.224 -11.762 1.00 69.00 416 MET A O 1
ATOM 3217 N N . MET A 1 417 ? 28.680 -3.609 -10.364 1.00 66.06 417 MET A N 1
ATOM 3218 C CA . MET A 1 417 ? 29.601 -3.259 -11.453 1.00 66.06 417 MET A CA 1
ATOM 3219 C C . MET A 1 417 ? 29.989 -4.474 -12.299 1.00 66.06 417 MET A C 1
ATOM 3221 O O . MET A 1 417 ? 30.159 -4.351 -13.510 1.00 66.06 417 MET A O 1
ATOM 3225 N N . ARG A 1 418 ? 30.088 -5.659 -11.693 1.00 67.88 418 ARG A N 1
ATOM 3226 C CA . ARG A 1 418 ? 30.361 -6.890 -12.433 1.00 67.88 418 ARG A CA 1
ATOM 3227 C C . ARG A 1 418 ? 29.190 -7.289 -13.323 1.00 67.88 418 ARG A C 1
ATOM 3229 O O . ARG A 1 418 ? 29.426 -7.608 -14.480 1.00 67.88 418 ARG A O 1
ATOM 3236 N N . PHE A 1 419 ? 27.960 -7.215 -12.814 1.00 71.12 419 PHE A N 1
ATOM 3237 C CA . PHE A 1 419 ? 26.762 -7.466 -13.616 1.00 71.12 419 PHE A CA 1
ATOM 3238 C C . PHE A 1 419 ? 26.692 -6.522 -14.820 1.00 71.12 419 PHE A C 1
ATOM 3240 O O . PHE A 1 419 ? 26.499 -6.980 -15.938 1.00 71.12 419 PHE A O 1
ATOM 3247 N N . ILE A 1 420 ? 26.968 -5.229 -14.625 1.00 67.81 420 ILE A N 1
ATOM 3248 C CA . ILE A 1 420 ? 27.051 -4.256 -15.726 1.00 67.81 420 ILE A CA 1
ATOM 3249 C C . ILE A 1 420 ? 28.142 -4.643 -16.731 1.00 67.81 420 ILE A C 1
ATOM 3251 O O . ILE A 1 420 ? 27.918 -4.565 -17.932 1.00 67.81 420 ILE A O 1
ATOM 3255 N N . GLY A 1 421 ? 29.310 -5.093 -16.265 1.00 64.19 421 GLY A N 1
ATOM 3256 C CA . GLY A 1 421 ? 30.386 -5.548 -17.148 1.00 64.19 421 GLY A CA 1
ATOM 3257 C C . GLY A 1 421 ? 30.046 -6.826 -17.919 1.00 64.19 421 GLY A C 1
ATOM 3258 O O . GLY A 1 421 ? 30.442 -6.966 -19.072 1.00 64.19 421 GLY A O 1
ATOM 3259 N N . ASP A 1 422 ? 29.307 -7.756 -17.315 1.00 68.06 422 ASP A N 1
ATOM 3260 C CA . ASP A 1 422 ? 28.874 -8.993 -17.971 1.00 68.06 422 ASP A CA 1
ATOM 3261 C C . ASP A 1 422 ? 27.737 -8.730 -18.978 1.00 68.06 422 ASP A C 1
ATOM 3263 O O . ASP A 1 422 ? 27.759 -9.290 -20.078 1.00 68.06 422 ASP A O 1
ATOM 3267 N N . VAL A 1 423 ? 26.819 -7.806 -18.668 1.00 66.12 423 VAL A N 1
ATOM 3268 C CA . VAL A 1 423 ? 25.847 -7.267 -19.636 1.00 66.12 423 VAL A CA 1
ATOM 3269 C C . VAL A 1 423 ? 26.566 -6.530 -20.767 1.00 66.12 423 VAL A C 1
ATOM 3271 O O . VAL A 1 423 ? 26.264 -6.780 -21.930 1.00 66.12 423 VAL A O 1
ATOM 3274 N N . GLY A 1 424 ? 27.596 -5.737 -20.462 1.00 62.59 424 GLY A N 1
ATOM 3275 C CA . GLY A 1 424 ? 28.394 -5.009 -21.451 1.00 62.59 424 GLY A CA 1
ATOM 3276 C C . GLY A 1 424 ? 29.209 -5.871 -22.398 1.00 62.59 424 GLY A C 1
ATOM 3277 O O . GLY A 1 424 ? 29.375 -5.506 -23.550 1.00 62.59 424 GLY A O 1
ATOM 3278 N N . LYS A 1 425 ? 29.637 -7.068 -21.994 1.00 66.50 425 LYS A N 1
ATOM 3279 C CA . LYS A 1 425 ? 30.235 -8.022 -22.947 1.00 66.50 425 LYS A CA 1
ATOM 3280 C C . LYS A 1 425 ? 29.234 -8.526 -23.984 1.00 66.50 425 LYS A C 1
ATOM 3282 O O . LYS A 1 425 ? 29.641 -8.899 -25.079 1.00 66.50 425 LYS A O 1
ATOM 3287 N N . SER A 1 426 ? 27.960 -8.589 -23.609 1.00 65.25 426 SER A N 1
ATOM 3288 C CA . SER A 1 426 ? 26.888 -9.090 -24.472 1.00 65.25 426 SER A CA 1
ATOM 3289 C C . SER A 1 426 ? 26.270 -7.965 -25.306 1.00 65.25 426 SER A C 1
ATOM 3291 O O . SER A 1 426 ? 25.887 -8.196 -26.447 1.00 65.25 426 SER A O 1
ATOM 3293 N N . TRP A 1 427 ? 26.241 -6.746 -24.756 1.00 65.88 427 TRP A N 1
ATOM 3294 C CA . TRP A 1 427 ? 25.649 -5.543 -25.347 1.00 65.88 427 TRP A CA 1
ATOM 3295 C C . TRP A 1 427 ? 26.563 -4.324 -25.098 1.00 65.88 427 TRP A C 1
ATOM 3297 O O . TRP A 1 427 ? 26.301 -3.523 -24.188 1.00 65.88 427 TRP A O 1
ATOM 3307 N N . PRO A 1 428 ? 27.669 -4.208 -25.855 1.00 64.25 428 PRO A N 1
ATOM 3308 C CA . PRO A 1 428 ? 28.746 -3.264 -25.556 1.00 64.25 428 PRO A CA 1
ATOM 3309 C C . PRO A 1 428 ? 28.311 -1.800 -25.781 1.00 64.25 428 PRO A C 1
ATOM 3311 O O . PRO A 1 428 ? 28.365 -1.005 -24.835 1.00 64.25 428 PRO A O 1
ATOM 3314 N N . GLU A 1 429 ? 27.668 -1.505 -26.918 1.00 61.34 429 GLU A N 1
ATOM 3315 C CA . GLU A 1 429 ? 27.251 -0.153 -27.332 1.00 61.34 429 GLU A CA 1
ATOM 3316 C C . GLU A 1 429 ? 26.435 0.585 -26.253 1.00 61.34 429 GLU A C 1
ATOM 3318 O O . GLU A 1 429 ? 26.739 1.719 -25.878 1.00 61.34 429 GLU A O 1
ATOM 3323 N N . TYR A 1 430 ? 25.442 -0.083 -25.661 1.00 60.94 430 TYR A N 1
ATOM 3324 C CA . TYR A 1 430 ? 24.532 0.534 -24.691 1.00 60.94 430 TYR A CA 1
ATOM 3325 C C . TYR A 1 430 ? 25.035 0.474 -23.243 1.00 60.94 430 TYR A C 1
ATOM 3327 O O . TYR A 1 430 ? 24.723 1.352 -22.434 1.00 60.94 430 TYR A O 1
ATOM 3335 N N . SER A 1 431 ? 25.863 -0.515 -22.901 1.00 60.53 431 SER A N 1
ATOM 3336 C CA . SER A 1 431 ? 26.519 -0.558 -21.587 1.00 60.53 431 SER A CA 1
ATOM 3337 C C . SER A 1 431 ? 27.560 0.551 -21.459 1.00 60.53 431 SER A C 1
ATOM 3339 O O . SER A 1 431 ? 27.687 1.154 -20.390 1.00 60.53 431 SER A O 1
ATOM 3341 N N . MET A 1 432 ? 28.233 0.894 -22.562 1.00 60.31 432 MET A N 1
ATOM 3342 C CA . MET A 1 432 ? 29.058 2.093 -22.653 1.00 60.31 432 MET A CA 1
ATOM 3343 C C . MET A 1 432 ? 28.229 3.356 -22.411 1.00 60.31 432 MET A C 1
ATOM 3345 O O . MET A 1 432 ? 28.632 4.182 -21.596 1.00 60.31 432 MET A O 1
ATOM 3349 N N . MET A 1 433 ? 27.058 3.497 -23.039 1.00 63.56 433 MET A N 1
ATOM 3350 C CA . MET A 1 433 ? 26.170 4.654 -22.842 1.00 63.56 433 MET A CA 1
ATOM 3351 C C . MET A 1 433 ? 25.710 4.794 -21.380 1.00 63.56 433 MET A C 1
ATOM 3353 O O . MET A 1 433 ? 25.728 5.896 -20.826 1.00 63.56 433 MET A O 1
ATOM 3357 N N . ALA A 1 434 ? 25.370 3.680 -20.722 1.00 62.75 434 ALA A N 1
ATOM 3358 C CA . ALA A 1 434 ? 25.004 3.654 -19.306 1.00 62.75 434 ALA A CA 1
ATOM 3359 C C . ALA A 1 434 ? 26.175 4.039 -18.382 1.00 62.75 434 ALA A C 1
ATOM 3361 O O . ALA A 1 434 ? 26.031 4.859 -17.472 1.00 62.75 434 ALA A O 1
ATOM 3362 N N . CYS A 1 435 ? 27.363 3.479 -18.630 1.00 60.94 435 CYS A N 1
ATOM 3363 C CA . CYS A 1 435 ? 28.573 3.816 -17.883 1.00 60.94 435 CYS A CA 1
ATOM 3364 C C . CYS A 1 435 ? 28.998 5.277 -18.099 1.00 60.94 435 CYS A C 1
ATOM 3366 O O . CYS A 1 435 ? 29.319 5.960 -17.127 1.00 60.94 435 CYS A O 1
ATOM 3368 N N . ALA A 1 436 ? 28.946 5.767 -19.340 1.00 61.75 436 ALA A N 1
ATOM 3369 C CA . ALA A 1 436 ? 29.238 7.146 -19.727 1.00 61.75 436 ALA A CA 1
ATOM 3370 C C . ALA A 1 436 ? 28.337 8.145 -18.993 1.00 61.75 436 ALA A C 1
ATOM 3372 O O . ALA A 1 436 ? 28.831 9.121 -18.432 1.00 61.75 436 ALA A O 1
ATOM 3373 N N . HIS A 1 437 ? 27.030 7.869 -18.937 1.00 62.41 437 HIS A N 1
ATOM 3374 C CA . HIS A 1 437 ? 26.074 8.709 -18.218 1.00 62.41 437 HIS A CA 1
ATOM 3375 C C . HIS A 1 437 ? 26.420 8.831 -16.726 1.00 62.41 437 HIS A C 1
ATOM 3377 O O . HIS A 1 437 ? 26.393 9.928 -16.172 1.00 62.41 437 HIS A O 1
ATOM 3383 N N . ARG A 1 438 ? 26.805 7.726 -16.071 1.00 59.41 438 ARG A N 1
ATOM 3384 C CA . ARG A 1 438 ? 27.174 7.756 -14.649 1.00 59.41 438 ARG A CA 1
ATOM 3385 C C . ARG A 1 438 ? 28.530 8.397 -14.364 1.00 59.41 438 ARG A C 1
ATOM 3387 O O . ARG A 1 438 ? 28.691 9.032 -13.326 1.00 59.41 438 ARG A O 1
ATOM 3394 N N . LEU A 1 439 ? 29.517 8.218 -15.238 1.00 56.50 439 LEU A N 1
ATOM 3395 C CA . LEU A 1 439 ? 30.855 8.792 -15.054 1.00 56.50 439 LEU A CA 1
ATOM 3396 C C . LEU A 1 439 ? 30.817 10.323 -14.872 1.00 56.50 439 LEU A C 1
ATOM 3398 O O . LEU A 1 439 ? 31.641 10.857 -14.138 1.00 56.50 439 LEU A O 1
ATOM 3402 N N . GLU A 1 440 ? 29.841 11.012 -15.469 1.00 53.50 440 GLU A N 1
ATOM 3403 C CA . GLU A 1 440 ? 29.622 12.459 -15.315 1.00 53.50 440 GLU A CA 1
ATOM 3404 C C . GLU A 1 440 ? 28.798 12.824 -14.062 1.00 53.50 440 GLU A C 1
ATOM 3406 O O . GLU A 1 440 ? 29.063 13.843 -13.427 1.00 53.50 440 GLU A O 1
ATOM 3411 N N . THR A 1 441 ? 27.826 11.990 -13.660 1.00 52.94 441 THR A N 1
ATOM 3412 C CA . THR A 1 441 ? 26.987 12.215 -12.460 1.00 52.94 441 THR A CA 1
ATOM 3413 C C . THR A 1 441 ? 27.656 11.806 -11.145 1.00 52.94 441 THR A C 1
ATOM 3415 O O . THR A 1 441 ? 27.023 11.865 -10.090 1.00 52.94 441 THR A O 1
ATOM 3418 N N . LEU A 1 442 ? 28.934 11.419 -11.179 1.00 49.84 442 LEU A N 1
ATOM 3419 C CA . LEU A 1 442 ? 29.788 11.178 -10.015 1.00 49.84 442 LEU A CA 1
ATOM 3420 C C . LEU A 1 442 ? 30.745 12.374 -9.823 1.00 49.84 442 LEU A C 1
ATOM 3422 O O . LEU A 1 442 ? 31.865 12.324 -10.327 1.00 49.84 442 LEU A O 1
ATOM 3426 N N . PRO A 1 443 ? 30.389 13.432 -9.066 1.00 42.16 443 PRO A N 1
ATOM 3427 C CA . PRO A 1 443 ? 31.324 14.525 -8.802 1.00 42.16 443 PRO A CA 1
ATOM 3428 C C . PRO A 1 443 ? 32.520 14.111 -7.925 1.00 42.16 443 PRO A C 1
ATOM 3430 O O . PRO A 1 443 ? 33.530 14.806 -7.927 1.00 42.16 443 PRO A O 1
ATOM 3433 N N . GLU A 1 444 ? 32.439 12.998 -7.178 1.00 45.16 444 GLU A N 1
ATOM 3434 C CA . GLU A 1 444 ? 33.411 12.682 -6.108 1.00 45.16 444 GLU A CA 1
ATOM 3435 C C . GLU A 1 444 ? 34.091 11.302 -6.224 1.00 45.16 444 GLU A C 1
ATOM 3437 O O . GLU A 1 444 ? 35.076 11.024 -5.549 1.00 45.16 444 GLU A O 1
ATOM 3442 N N . THR A 1 445 ? 33.637 10.405 -7.102 1.00 52.03 445 THR A N 1
ATOM 3443 C CA . THR A 1 445 ? 33.883 8.967 -6.870 1.00 52.03 445 THR A CA 1
ATOM 3444 C C . THR A 1 445 ? 34.983 8.339 -7.706 1.00 52.03 445 THR A C 1
ATOM 3446 O O . THR A 1 445 ? 35.443 7.274 -7.326 1.00 52.03 445 THR A O 1
ATOM 3449 N N . VAL A 1 446 ? 35.467 8.950 -8.792 1.00 47.25 446 VAL A N 1
ATOM 3450 C CA . VAL A 1 446 ? 36.655 8.411 -9.489 1.00 47.25 446 VAL A CA 1
ATOM 3451 C C . VAL A 1 446 ? 37.894 8.587 -8.603 1.00 47.25 446 VAL A C 1
ATOM 3453 O O . VAL A 1 446 ? 38.653 7.643 -8.419 1.00 47.25 446 VAL A O 1
ATOM 3456 N N . HIS A 1 447 ? 38.050 9.750 -7.966 1.00 43.00 447 HIS A N 1
ATOM 3457 C CA . HIS A 1 447 ? 39.143 10.008 -7.025 1.00 43.00 447 HIS A CA 1
ATOM 3458 C C . HIS A 1 447 ? 39.053 9.113 -5.772 1.00 43.00 447 HIS A C 1
ATOM 3460 O O . HIS A 1 447 ? 40.066 8.573 -5.334 1.00 43.00 447 HIS A O 1
ATOM 3466 N N . ASP A 1 448 ? 37.845 8.869 -5.249 1.00 48.31 448 ASP A N 1
ATOM 3467 C CA . ASP A 1 448 ? 37.636 7.991 -4.089 1.00 48.31 448 ASP A CA 1
ATOM 3468 C C . ASP A 1 448 ? 37.707 6.488 -4.423 1.00 48.31 448 ASP A C 1
ATOM 3470 O O . ASP A 1 448 ? 38.171 5.706 -3.594 1.00 48.31 448 ASP A O 1
ATOM 3474 N N . LEU A 1 449 ? 37.323 6.065 -5.638 1.00 48.78 449 LEU A N 1
ATOM 3475 C CA . LEU A 1 449 ? 37.477 4.686 -6.144 1.00 48.78 449 LEU A CA 1
ATOM 3476 C C . LEU A 1 449 ? 38.948 4.267 -6.261 1.00 48.78 449 LEU A C 1
ATOM 3478 O O . LEU A 1 449 ? 39.254 3.082 -6.128 1.00 48.78 449 LEU A O 1
ATOM 3482 N N . PHE A 1 450 ? 39.833 5.233 -6.513 1.00 50.88 450 PHE A N 1
ATOM 3483 C CA . PHE A 1 450 ? 41.281 5.047 -6.612 1.00 50.88 450 PHE A CA 1
ATOM 3484 C C . PHE A 1 450 ? 42.042 5.525 -5.362 1.00 50.88 450 PHE A C 1
ATOM 3486 O O . PHE A 1 450 ? 43.271 5.539 -5.370 1.00 50.88 450 PHE A O 1
ATOM 3493 N N . SER A 1 451 ? 41.337 5.892 -4.286 1.00 51.31 451 SER A N 1
ATOM 3494 C CA . SER A 1 451 ? 41.950 6.207 -2.991 1.00 51.31 451 SER A CA 1
ATOM 3495 C C . SER A 1 451 ? 42.314 4.924 -2.217 1.00 51.31 451 SER A C 1
ATOM 3497 O O . SER A 1 451 ? 41.677 3.885 -2.386 1.00 51.31 451 SER A O 1
ATOM 3499 N N . ASP A 1 452 ? 43.348 4.987 -1.368 1.00 47.06 452 ASP A N 1
ATOM 3500 C CA . ASP A 1 452 ? 44.131 3.857 -0.810 1.00 47.06 452 ASP A CA 1
ATOM 3501 C C . ASP A 1 452 ? 43.379 2.768 0.011 1.00 47.06 452 ASP A C 1
ATOM 3503 O O . ASP A 1 452 ? 44.017 1.870 0.558 1.00 47.06 452 ASP A O 1
ATOM 3507 N N . ASN A 1 453 ? 42.044 2.791 0.111 1.00 48.66 453 ASN A N 1
ATOM 3508 C CA . ASN A 1 453 ? 41.248 1.901 0.978 1.00 48.66 453 ASN A CA 1
ATOM 3509 C C . ASN A 1 453 ? 40.149 1.085 0.259 1.00 48.66 453 ASN A C 1
ATOM 3511 O O . ASN A 1 453 ? 39.208 0.608 0.898 1.00 48.66 453 ASN A O 1
ATOM 3515 N N . VAL A 1 454 ? 40.237 0.908 -1.061 1.00 55.81 454 VAL A N 1
ATOM 3516 C CA . VAL A 1 454 ? 39.213 0.200 -1.852 1.00 55.81 454 VAL A CA 1
ATOM 3517 C C . VAL A 1 454 ? 39.581 -1.271 -2.093 1.00 55.81 454 VAL A C 1
ATOM 3519 O O . VAL A 1 454 ? 40.733 -1.613 -2.350 1.00 55.81 454 VAL A O 1
ATOM 3522 N N . ASP A 1 455 ? 38.578 -2.155 -2.016 1.00 57.75 455 ASP A N 1
ATOM 3523 C CA . ASP A 1 455 ? 38.694 -3.591 -2.302 1.00 57.75 455 ASP A CA 1
ATOM 3524 C C . ASP A 1 455 ? 39.334 -3.827 -3.693 1.00 57.75 455 ASP A C 1
ATOM 3526 O O . ASP A 1 455 ? 38.828 -3.299 -4.692 1.00 57.75 455 ASP A O 1
ATOM 3530 N N . PRO A 1 456 ? 40.422 -4.618 -3.809 1.00 60.88 456 PRO A N 1
ATOM 3531 C CA . PRO A 1 456 ? 41.093 -4.883 -5.084 1.00 60.88 456 PRO A CA 1
ATOM 3532 C C . PRO A 1 456 ? 40.164 -5.474 -6.154 1.00 60.88 456 PRO A C 1
ATOM 3534 O O . PRO A 1 456 ? 40.389 -5.250 -7.345 1.00 60.88 456 PRO A O 1
ATOM 3537 N N . ALA A 1 457 ? 39.101 -6.187 -5.763 1.00 57.62 457 ALA A N 1
ATOM 3538 C CA . ALA A 1 457 ? 38.105 -6.698 -6.704 1.00 57.62 457 ALA A CA 1
ATOM 3539 C C . ALA A 1 457 ? 37.336 -5.563 -7.403 1.00 57.62 457 ALA A C 1
ATOM 3541 O O . ALA A 1 457 ? 37.024 -5.644 -8.591 1.00 57.62 457 ALA A O 1
ATOM 3542 N N . LEU A 1 458 ? 37.069 -4.476 -6.684 1.00 58.78 458 LEU A N 1
ATOM 3543 C CA . LEU A 1 458 ? 36.297 -3.343 -7.172 1.00 58.78 458 LEU A CA 1
ATOM 3544 C C . LEU A 1 458 ? 37.109 -2.491 -8.155 1.00 58.78 458 LEU A C 1
ATOM 3546 O O . LEU A 1 458 ? 36.588 -2.086 -9.194 1.00 58.78 458 LEU A O 1
ATOM 3550 N N . VAL A 1 459 ? 38.404 -2.311 -7.875 1.00 63.66 459 VAL A N 1
ATOM 3551 C CA . VAL A 1 459 ? 39.359 -1.645 -8.776 1.00 63.66 459 VAL A CA 1
ATOM 3552 C C . VAL A 1 459 ? 39.534 -2.432 -10.078 1.00 63.66 459 VAL A C 1
ATOM 3554 O O . VAL A 1 459 ? 39.568 -1.837 -11.156 1.00 63.66 459 VAL A O 1
ATOM 3557 N N . GLN A 1 460 ? 39.599 -3.766 -10.012 1.00 62.78 460 GLN A N 1
ATOM 3558 C CA . GLN A 1 460 ? 39.688 -4.618 -11.204 1.00 62.78 460 GLN A CA 1
ATOM 3559 C C . GLN A 1 460 ? 38.443 -4.514 -12.089 1.00 62.78 460 GLN A C 1
ATOM 3561 O O . GLN A 1 460 ? 38.569 -4.368 -13.304 1.00 62.78 460 GLN A O 1
ATOM 3566 N N . VAL A 1 461 ? 37.248 -4.554 -11.493 1.00 59.28 461 VAL A N 1
ATOM 3567 C CA . VAL A 1 461 ? 35.985 -4.438 -12.237 1.00 59.28 461 VAL A CA 1
ATOM 3568 C C . VAL A 1 461 ? 35.822 -3.035 -12.831 1.00 59.28 461 VAL A C 1
ATOM 3570 O O . VAL A 1 461 ? 35.485 -2.914 -14.005 1.00 59.28 461 VAL A O 1
ATOM 3573 N N . ALA A 1 462 ? 36.129 -1.980 -12.071 1.00 60.25 462 ALA A N 1
ATOM 3574 C CA . ALA A 1 462 ? 36.101 -0.606 -12.576 1.00 60.25 462 ALA A CA 1
ATOM 3575 C C . ALA A 1 462 ? 37.097 -0.398 -13.729 1.00 60.25 462 ALA A C 1
ATOM 3577 O O . ALA A 1 462 ? 36.746 0.190 -14.747 1.00 60.25 462 ALA A O 1
ATOM 3578 N N . SER A 1 463 ? 38.312 -0.944 -13.618 1.00 63.44 463 SER A N 1
ATOM 3579 C CA . SER A 1 463 ? 39.318 -0.886 -14.689 1.00 63.44 463 SER A CA 1
ATOM 3580 C C . SER A 1 463 ? 38.871 -1.647 -15.940 1.00 63.44 463 SER A C 1
ATOM 3582 O O . SER A 1 463 ? 39.127 -1.193 -17.051 1.00 63.44 463 SER A O 1
ATOM 3584 N N . ALA A 1 464 ? 38.186 -2.785 -15.778 1.00 63.34 464 ALA A N 1
ATOM 3585 C CA . ALA A 1 464 ? 37.621 -3.543 -16.892 1.00 63.34 464 ALA A CA 1
ATOM 3586 C C . ALA A 1 464 ? 36.490 -2.778 -17.596 1.00 63.34 464 ALA A C 1
ATOM 3588 O O . ALA A 1 464 ? 36.465 -2.750 -18.822 1.00 63.34 464 ALA A O 1
ATOM 3589 N N . LEU A 1 465 ? 35.606 -2.118 -16.840 1.00 62.19 465 LEU A N 1
ATOM 3590 C CA . LEU A 1 465 ? 34.548 -1.264 -17.388 1.00 62.19 465 LEU A CA 1
ATOM 3591 C C . LEU A 1 465 ? 35.125 -0.053 -18.124 1.00 62.19 465 LEU A C 1
ATOM 3593 O O . LEU A 1 465 ? 34.754 0.191 -19.264 1.00 62.19 465 LEU A O 1
ATOM 3597 N N . ILE A 1 466 ? 36.079 0.657 -17.515 1.00 64.88 466 ILE A N 1
ATOM 3598 C CA . ILE A 1 466 ? 36.755 1.798 -18.147 1.00 64.88 466 ILE A CA 1
ATOM 3599 C C . ILE A 1 466 ? 37.452 1.347 -19.433 1.00 64.88 466 ILE A C 1
ATOM 3601 O O . ILE A 1 466 ? 37.308 1.986 -20.470 1.00 64.88 466 ILE A O 1
ATOM 3605 N N . LYS A 1 467 ? 38.157 0.212 -19.404 1.00 65.12 467 LYS A N 1
ATOM 3606 C CA . LYS A 1 467 ? 38.803 -0.337 -20.598 1.00 65.12 467 LYS A CA 1
ATOM 3607 C C . LYS A 1 467 ? 37.791 -0.714 -21.682 1.00 65.12 467 LYS A C 1
ATOM 3609 O O . LYS A 1 467 ? 38.029 -0.401 -22.837 1.00 65.12 467 LYS A O 1
ATOM 3614 N N . MET A 1 468 ? 36.660 -1.313 -21.318 1.00 63.41 468 MET A N 1
ATOM 3615 C CA . MET A 1 468 ? 35.573 -1.619 -22.252 1.00 63.41 468 MET A CA 1
ATOM 3616 C C . MET A 1 468 ? 35.022 -0.339 -22.896 1.00 63.41 468 MET A C 1
ATOM 3618 O O . MET A 1 468 ? 34.954 -0.260 -24.116 1.00 63.41 468 MET A O 1
ATOM 3622 N N . THR A 1 469 ? 34.747 0.701 -22.099 1.00 61.72 469 THR A N 1
ATOM 3623 C CA . THR A 1 469 ? 34.305 2.005 -22.625 1.00 61.72 469 THR A CA 1
ATOM 3624 C C . THR A 1 469 ? 35.358 2.677 -23.511 1.00 61.72 469 THR A C 1
ATOM 3626 O O . THR A 1 469 ? 35.009 3.341 -24.480 1.00 61.72 469 THR A O 1
ATOM 3629 N N . LEU A 1 470 ? 36.649 2.498 -23.209 1.00 64.56 470 LEU A N 1
ATOM 3630 C CA . LEU A 1 470 ? 37.765 3.053 -23.981 1.00 64.56 470 LEU A CA 1
ATOM 3631 C C . LEU A 1 470 ? 37.976 2.322 -25.311 1.00 64.56 470 LEU A C 1
ATOM 3633 O O . LEU A 1 470 ? 38.166 2.972 -26.337 1.00 64.56 470 LEU A O 1
ATOM 3637 N N . ASP A 1 471 ? 37.959 0.990 -25.288 1.00 64.44 471 ASP A N 1
ATOM 3638 C CA . ASP A 1 471 ? 38.157 0.141 -26.466 1.00 64.44 471 ASP A CA 1
ATOM 3639 C C . ASP A 1 471 ? 36.991 0.324 -27.464 1.00 64.44 471 ASP A C 1
ATOM 3641 O O . ASP A 1 471 ? 37.196 0.336 -28.681 1.00 64.44 471 ASP A O 1
ATOM 3645 N N . GLU A 1 472 ? 35.775 0.557 -26.966 1.00 60.59 472 GLU A N 1
ATOM 3646 C CA . GLU A 1 472 ? 34.599 0.831 -27.794 1.00 60.59 472 GLU A CA 1
ATOM 3647 C C . GLU A 1 472 ? 34.550 2.279 -28.316 1.00 60.59 472 GLU A C 1
ATOM 3649 O O . GLU A 1 472 ? 34.351 2.511 -29.508 1.00 60.59 472 GLU A O 1
ATOM 3654 N N . ALA A 1 473 ? 34.893 3.270 -27.486 1.00 58.56 473 ALA A N 1
ATOM 3655 C CA . ALA A 1 473 ? 35.088 4.646 -27.951 1.00 58.56 473 ALA A CA 1
ATOM 3656 C C . ALA A 1 473 ? 36.160 4.742 -29.058 1.00 58.56 473 ALA A C 1
ATOM 3658 O O . ALA A 1 473 ? 36.017 5.513 -30.009 1.00 58.56 473 ALA A O 1
ATOM 3659 N N . ALA A 1 474 ? 37.221 3.930 -28.976 1.00 59.72 474 ALA A N 1
ATOM 3660 C CA . ALA A 1 474 ? 38.267 3.861 -29.996 1.00 59.72 474 ALA A CA 1
ATOM 3661 C C . ALA A 1 474 ? 37.795 3.211 -31.311 1.00 59.72 474 ALA A C 1
ATOM 3663 O O . ALA A 1 474 ? 38.311 3.555 -32.377 1.00 59.72 474 ALA A O 1
ATOM 3664 N N . THR A 1 475 ? 36.816 2.299 -31.263 1.00 60.34 475 THR A N 1
ATOM 3665 C CA . THR A 1 475 ? 36.234 1.689 -32.473 1.00 60.34 475 THR A CA 1
ATOM 3666 C C . THR A 1 475 ? 35.236 2.613 -33.170 1.00 60.34 475 THR A C 1
ATOM 3668 O O . THR A 1 475 ? 35.206 2.625 -34.399 1.00 60.34 475 THR A O 1
ATOM 3671 N N . ILE A 1 476 ? 34.505 3.448 -32.425 1.00 54.81 476 ILE A N 1
ATOM 3672 C CA . ILE A 1 476 ? 33.577 4.454 -32.975 1.00 54.81 476 ILE A CA 1
ATOM 3673 C C . ILE A 1 476 ? 34.333 5.678 -33.525 1.00 54.81 476 ILE A C 1
ATOM 3675 O O . ILE A 1 476 ? 34.027 6.163 -34.612 1.00 54.81 476 ILE A O 1
ATOM 3679 N N . GLY A 1 477 ? 35.366 6.151 -32.817 1.00 52.72 477 GLY A N 1
ATOM 3680 C CA . GLY A 1 477 ? 36.124 7.358 -33.176 1.00 52.72 477 GLY A CA 1
ATOM 3681 C C . GLY A 1 477 ? 37.190 7.183 -34.268 1.00 52.72 477 GLY A C 1
ATOM 3682 O O . GLY A 1 477 ? 37.837 8.159 -34.646 1.00 52.72 477 GLY A O 1
ATOM 3683 N N . GLY A 1 478 ? 37.431 5.961 -34.763 1.00 48.84 478 GLY A N 1
ATOM 3684 C CA . GLY A 1 478 ? 38.372 5.680 -35.861 1.00 48.84 478 GLY A CA 1
ATOM 3685 C C . GLY A 1 478 ? 39.833 6.116 -35.630 1.00 48.84 478 GLY A C 1
ATOM 3686 O O . GLY A 1 478 ? 40.614 6.170 -36.583 1.00 48.84 478 GLY A O 1
ATOM 3687 N N . GLY A 1 479 ? 40.218 6.445 -34.393 1.00 50.34 479 GLY A N 1
ATOM 3688 C CA . GLY A 1 479 ? 41.509 7.042 -34.040 1.00 50.34 479 GLY A CA 1
ATOM 3689 C C . GLY A 1 479 ? 42.315 6.204 -33.038 1.00 50.34 479 GLY A C 1
ATOM 3690 O O . GLY A 1 479 ? 41.746 5.410 -32.290 1.00 50.34 479 GLY A O 1
ATOM 3691 N N . PRO A 1 480 ? 43.654 6.360 -32.990 1.00 44.16 480 PRO A N 1
ATOM 3692 C CA . PRO A 1 480 ? 44.498 5.592 -32.080 1.00 44.16 480 PRO A CA 1
ATOM 3693 C C . PRO A 1 480 ? 44.152 5.902 -30.616 1.00 44.16 480 PRO A C 1
ATOM 3695 O O . PRO A 1 480 ? 43.994 7.065 -30.243 1.00 44.16 480 PRO A O 1
ATOM 3698 N N . ALA A 1 481 ? 44.096 4.849 -29.795 1.00 45.97 481 ALA A N 1
ATOM 3699 C CA . ALA A 1 481 ? 43.641 4.789 -28.398 1.00 45.97 481 ALA A CA 1
ATOM 3700 C C . ALA A 1 481 ? 44.469 5.597 -27.358 1.00 45.97 481 ALA A C 1
ATOM 3702 O O . ALA A 1 481 ? 44.649 5.158 -26.226 1.00 45.97 481 ALA A O 1
ATOM 3703 N N . GLY A 1 482 ? 45.025 6.756 -27.726 1.00 46.09 482 GLY A N 1
ATOM 3704 C CA . GLY A 1 482 ? 45.974 7.524 -26.905 1.00 46.09 482 GLY A CA 1
ATOM 3705 C C . GLY A 1 482 ? 45.598 8.980 -26.610 1.00 46.09 482 GLY A C 1
ATOM 3706 O O . GLY A 1 482 ? 46.368 9.665 -25.942 1.00 46.09 482 GLY A O 1
ATOM 3707 N N . SER A 1 483 ? 44.460 9.479 -27.100 1.00 49.81 483 SER A N 1
ATOM 3708 C CA . SER A 1 483 ? 44.020 10.866 -26.888 1.00 49.81 483 SER A CA 1
ATOM 3709 C C . SER A 1 483 ? 42.906 10.924 -25.841 1.00 49.81 483 SER A C 1
ATOM 3711 O O . SER A 1 483 ? 41.760 10.600 -26.141 1.00 49.81 483 SER A O 1
ATOM 3713 N N . SER A 1 484 ? 43.216 11.387 -24.625 1.00 52.94 484 SER A N 1
ATOM 3714 C CA . SER A 1 484 ? 42.228 11.563 -23.545 1.00 52.94 484 SER A CA 1
ATOM 3715 C C . SER A 1 484 ? 41.064 12.490 -23.932 1.00 52.94 484 SER A C 1
ATOM 3717 O O . SER A 1 484 ? 39.984 12.389 -23.361 1.00 52.94 484 SER A O 1
ATOM 3719 N N . VAL A 1 485 ? 41.277 13.384 -24.906 1.00 51.38 485 VAL A N 1
ATOM 3720 C CA . VAL A 1 485 ? 40.265 14.320 -25.424 1.00 51.38 485 VAL A CA 1
ATOM 3721 C C . VAL A 1 485 ? 39.276 13.608 -26.350 1.00 51.38 485 VAL A C 1
ATOM 3723 O O . VAL A 1 485 ? 38.075 13.765 -26.169 1.00 51.38 485 VAL A O 1
ATOM 3726 N N . ALA A 1 486 ? 39.760 12.754 -27.260 1.00 51.47 486 ALA A N 1
ATOM 3727 C CA . ALA A 1 486 ? 38.900 11.990 -28.172 1.00 51.47 486 ALA A CA 1
ATOM 3728 C C . ALA A 1 486 ? 38.006 10.992 -27.415 1.00 51.47 486 ALA A C 1
ATOM 3730 O O . ALA A 1 486 ? 36.860 10.760 -27.782 1.00 51.47 486 ALA A O 1
ATOM 3731 N N . THR A 1 487 ? 38.510 10.437 -26.310 1.00 55.56 487 THR A N 1
ATOM 3732 C CA . THR A 1 487 ? 37.718 9.597 -25.407 1.00 55.56 487 THR A CA 1
ATOM 3733 C C . THR A 1 487 ? 36.585 10.370 -24.730 1.00 55.56 487 THR A C 1
ATOM 3735 O O . THR A 1 487 ? 35.467 9.871 -24.653 1.00 55.56 487 THR A O 1
ATOM 3738 N N . LEU A 1 488 ? 36.858 11.575 -24.217 1.00 59.16 488 LEU A N 1
ATOM 3739 C CA . LEU A 1 488 ? 35.840 12.402 -23.561 1.00 59.16 488 LEU A CA 1
ATOM 3740 C C . LEU A 1 488 ? 34.766 12.867 -24.554 1.00 59.16 488 LEU A C 1
ATOM 3742 O O . LEU A 1 488 ? 33.585 12.870 -24.209 1.00 59.16 488 LEU A O 1
ATOM 3746 N N . GLU A 1 489 ? 35.163 13.197 -25.785 1.00 60.91 489 GLU A N 1
ATOM 3747 C CA . GLU A 1 489 ? 34.238 13.519 -26.876 1.00 60.91 489 GLU A CA 1
ATOM 3748 C C . GLU A 1 489 ? 33.339 12.318 -27.210 1.00 60.91 489 GLU A C 1
ATOM 3750 O O . GLU A 1 489 ? 32.120 12.457 -27.142 1.00 60.91 489 GLU A O 1
ATOM 3755 N N . ALA A 1 490 ? 33.897 11.119 -27.409 1.00 61.00 490 ALA A N 1
ATOM 3756 C CA . ALA A 1 490 ? 33.124 9.901 -27.685 1.00 61.00 490 ALA A CA 1
ATOM 3757 C C . ALA A 1 490 ? 32.157 9.501 -26.545 1.00 61.00 490 ALA A C 1
ATOM 3759 O O . ALA A 1 490 ? 31.035 9.055 -26.796 1.00 61.00 490 ALA A O 1
ATOM 3760 N N . ILE A 1 491 ? 32.554 9.697 -25.280 1.00 62.50 491 ILE A N 1
ATOM 3761 C CA . ILE A 1 491 ? 31.683 9.508 -24.103 1.00 62.50 491 ILE A CA 1
ATOM 3762 C C . ILE A 1 491 ? 30.525 10.518 -24.129 1.00 62.50 491 ILE A C 1
ATOM 3764 O O . ILE A 1 491 ? 29.372 10.161 -23.867 1.00 62.50 491 ILE A O 1
ATOM 3768 N N . SER A 1 492 ? 30.818 11.778 -24.463 1.00 64.56 492 SER A N 1
ATOM 3769 C CA . SER A 1 492 ? 29.808 12.836 -24.547 1.00 64.56 492 SER A CA 1
ATOM 3770 C C . SER A 1 492 ? 28.818 12.615 -25.697 1.00 64.56 492 SER A C 1
ATOM 3772 O O . SER A 1 492 ? 27.617 12.819 -25.495 1.00 64.56 492 SER A O 1
ATOM 3774 N N . GLU A 1 493 ? 29.300 12.125 -26.844 1.00 67.38 493 GLU A N 1
ATOM 3775 C CA . GLU A 1 493 ? 28.502 11.744 -28.013 1.00 67.38 493 GLU A CA 1
ATOM 3776 C C . GLU A 1 493 ? 27.598 10.556 -27.688 1.00 67.38 493 GLU A C 1
ATOM 3778 O O . GLU A 1 493 ? 26.390 10.649 -27.865 1.00 67.38 493 GLU A O 1
ATOM 3783 N N . SER A 1 494 ? 28.138 9.488 -27.095 1.00 66.50 494 SER A N 1
ATOM 3784 C CA . SER A 1 494 ? 27.365 8.299 -26.696 1.00 66.50 494 SER A CA 1
ATOM 3785 C C . SER A 1 494 ? 26.222 8.642 -25.732 1.00 66.50 494 SER A C 1
ATOM 3787 O O . SER A 1 494 ? 25.110 8.123 -25.833 1.00 66.50 494 SER A O 1
ATOM 3789 N N . ARG A 1 495 ? 26.457 9.574 -24.804 1.00 67.38 495 ARG A N 1
ATOM 3790 C CA . ARG A 1 495 ? 25.426 10.095 -23.896 1.00 67.38 495 ARG A CA 1
ATOM 3791 C C . ARG A 1 495 ? 24.350 10.885 -24.641 1.00 67.38 495 ARG A C 1
ATOM 3793 O O . ARG A 1 495 ? 23.172 10.786 -24.291 1.00 67.38 495 ARG A O 1
ATOM 3800 N N . GLN A 1 496 ? 24.745 11.700 -25.617 1.00 72.06 496 GLN A N 1
ATOM 3801 C CA . GLN A 1 496 ? 23.802 12.451 -26.437 1.00 72.06 496 GLN A CA 1
ATOM 3802 C C . GLN A 1 496 ? 22.957 11.493 -27.278 1.00 72.06 496 GLN A C 1
ATOM 3804 O O . GLN A 1 496 ? 21.742 11.633 -27.262 1.00 72.06 496 GLN A O 1
ATOM 3809 N N . THR A 1 497 ? 23.564 10.453 -27.855 1.00 72.44 497 THR A N 1
ATOM 3810 C CA . THR A 1 497 ? 22.871 9.365 -28.556 1.00 72.44 497 THR A CA 1
ATOM 3811 C C . THR A 1 497 ? 21.861 8.648 -27.658 1.00 72.44 497 THR A C 1
ATOM 3813 O O . THR A 1 497 ? 20.760 8.333 -28.105 1.00 72.44 497 THR A O 1
ATOM 3816 N N . LEU A 1 498 ? 22.179 8.420 -26.375 1.00 71.38 498 LEU A N 1
ATOM 3817 C CA . LEU A 1 498 ? 21.233 7.807 -25.431 1.00 71.38 498 LEU A CA 1
ATOM 3818 C C . LEU A 1 498 ? 20.027 8.710 -25.201 1.00 71.38 498 LEU A C 1
ATOM 3820 O O . LEU A 1 498 ? 18.891 8.250 -25.271 1.00 71.38 498 LEU A O 1
ATOM 3824 N N . ARG A 1 499 ? 20.270 9.998 -24.941 1.00 73.81 499 ARG A N 1
ATOM 3825 C CA . ARG A 1 499 ? 19.191 10.967 -24.734 1.00 73.81 499 ARG A CA 1
ATOM 3826 C C . ARG A 1 499 ? 18.330 11.124 -25.980 1.00 73.81 499 ARG A C 1
ATOM 3828 O O . ARG A 1 499 ? 17.118 11.043 -25.850 1.00 73.81 499 ARG A O 1
ATOM 3835 N N . THR A 1 500 ? 18.926 11.256 -27.163 1.00 77.81 500 THR A N 1
ATOM 3836 C CA . THR A 1 500 ? 18.166 11.376 -28.415 1.00 77.81 500 THR A CA 1
ATOM 3837 C C . THR A 1 500 ? 17.354 10.117 -28.697 1.00 77.81 500 THR A C 1
ATOM 3839 O O . THR A 1 500 ? 16.179 10.224 -29.022 1.00 77.81 500 THR A O 1
ATOM 3842 N N . SER A 1 501 ? 17.923 8.926 -28.480 1.00 75.44 501 SER A N 1
ATOM 3843 C CA . SER A 1 501 ? 17.192 7.661 -28.655 1.00 75.44 501 SER A CA 1
ATOM 3844 C C . SER A 1 501 ? 15.996 7.561 -27.702 1.00 75.44 501 SER A C 1
ATOM 3846 O O . SER A 1 501 ? 14.920 7.117 -28.092 1.00 75.44 501 SER A O 1
ATOM 3848 N N . LEU A 1 502 ? 16.155 8.005 -26.448 1.00 76.06 502 LEU A N 1
ATOM 3849 C CA . LEU A 1 502 ? 15.065 8.040 -25.469 1.00 76.06 502 LEU A CA 1
ATOM 3850 C C . LEU A 1 502 ? 14.032 9.132 -25.774 1.00 76.06 502 LEU A C 1
ATOM 3852 O O . LEU A 1 502 ? 12.846 8.933 -25.526 1.00 76.06 502 LEU A O 1
ATOM 3856 N N . GLU A 1 503 ? 14.449 10.278 -26.307 1.00 81.75 503 GLU A N 1
ATOM 3857 C CA . GLU A 1 503 ? 13.551 11.344 -26.760 1.00 81.75 503 GLU A CA 1
ATOM 3858 C C . GLU A 1 503 ? 12.687 10.881 -27.940 1.00 81.75 503 GLU A C 1
ATOM 3860 O O . GLU A 1 503 ? 11.477 11.113 -27.924 1.00 81.75 503 GLU A O 1
ATOM 3865 N N . GLU A 1 504 ? 13.268 10.158 -28.903 1.00 82.31 504 GLU A N 1
ATOM 3866 C CA . GLU A 1 504 ? 12.551 9.582 -30.050 1.00 82.31 504 GLU A CA 1
ATOM 3867 C C . GLU A 1 504 ? 11.424 8.638 -29.614 1.00 82.31 504 GLU A C 1
ATOM 3869 O O . GLU A 1 504 ? 10.315 8.705 -30.149 1.00 82.31 504 GLU A O 1
ATOM 3874 N N . ILE A 1 505 ? 11.667 7.816 -28.588 1.00 81.50 505 ILE A N 1
ATOM 3875 C CA . ILE A 1 505 ? 10.657 6.899 -28.033 1.00 81.50 505 ILE A CA 1
ATOM 3876 C C . ILE A 1 505 ? 9.813 7.518 -26.901 1.00 81.50 505 ILE A C 1
ATOM 3878 O O . ILE A 1 505 ? 8.962 6.838 -26.326 1.00 81.50 505 ILE A O 1
ATOM 3882 N N . LYS A 1 506 ? 10.011 8.807 -26.582 1.00 83.12 506 LYS A N 1
ATOM 3883 C CA . LYS A 1 506 ? 9.339 9.538 -25.487 1.00 83.12 506 LYS A CA 1
ATOM 3884 C C . LYS A 1 506 ? 9.534 8.919 -24.089 1.00 83.12 506 LYS A C 1
ATOM 3886 O O . LYS A 1 506 ? 8.621 8.935 -23.274 1.00 83.12 506 LYS A O 1
ATOM 3891 N N . MET A 1 507 ? 10.731 8.407 -23.806 1.00 82.94 507 MET A N 1
ATOM 3892 C CA . MET A 1 507 ? 11.140 7.801 -22.525 1.00 82.94 507 MET A CA 1
ATOM 3893 C C . MET A 1 507 ? 12.313 8.545 -21.857 1.00 82.94 507 MET A C 1
ATOM 3895 O O . MET A 1 507 ? 13.063 7.977 -21.062 1.00 82.94 507 MET A O 1
ATOM 3899 N N . HIS A 1 508 ? 12.513 9.824 -22.182 1.00 80.88 508 HIS A N 1
ATOM 3900 C CA . HIS A 1 508 ? 13.604 10.644 -21.636 1.00 80.88 508 HIS A CA 1
ATOM 3901 C C . HIS A 1 508 ? 13.497 10.862 -20.117 1.00 80.88 508 HIS A C 1
ATOM 3903 O O . HIS A 1 508 ? 14.520 11.022 -19.448 1.00 80.88 508 HIS A O 1
ATOM 3909 N N . GLY A 1 509 ? 12.283 10.802 -19.563 1.00 78.44 509 GLY A N 1
ATOM 3910 C CA . GLY A 1 509 ? 12.011 11.020 -18.144 1.00 78.44 509 GLY A CA 1
ATOM 3911 C C . GLY A 1 509 ? 12.636 9.990 -17.207 1.00 78.44 509 GLY A C 1
ATOM 3912 O O . GLY A 1 509 ? 12.838 10.271 -16.029 1.00 78.44 509 GLY A O 1
ATOM 3913 N N . ILE A 1 510 ? 13.035 8.822 -17.721 1.00 77.50 510 ILE A N 1
ATOM 3914 C CA . ILE A 1 510 ? 13.702 7.791 -16.915 1.00 77.50 510 ILE A CA 1
ATOM 3915 C C . ILE A 1 510 ? 15.070 8.265 -16.392 1.00 77.50 510 ILE A C 1
ATOM 3917 O O . ILE A 1 510 ? 15.519 7.830 -15.332 1.00 77.50 510 ILE A O 1
ATOM 3921 N N . LEU A 1 511 ? 15.720 9.193 -17.099 1.00 72.44 511 LEU A N 1
ATOM 3922 C CA . LEU A 1 511 ? 16.996 9.781 -16.685 1.00 72.44 511 LEU A CA 1
ATOM 3923 C C . LEU A 1 511 ? 16.830 11.002 -15.762 1.00 72.44 511 LEU A C 1
ATOM 3925 O O . LEU A 1 511 ? 17.824 11.535 -15.267 1.00 72.44 511 LEU A O 1
ATOM 3929 N N . GLU A 1 512 ? 15.605 11.482 -15.533 1.00 72.50 512 GLU A N 1
ATOM 3930 C CA . GLU A 1 512 ? 15.357 12.685 -14.739 1.00 72.50 512 GLU A CA 1
ATOM 3931 C C . GLU A 1 512 ? 15.178 12.361 -13.251 1.00 72.50 512 GLU A C 1
ATOM 3933 O O . GLU A 1 512 ? 14.228 11.704 -12.824 1.00 72.50 512 GLU A O 1
ATOM 3938 N N . ALA A 1 513 ? 16.064 12.894 -12.407 1.00 67.69 513 ALA A N 1
ATOM 3939 C CA . ALA A 1 513 ? 15.891 12.813 -10.963 1.00 67.69 513 ALA A CA 1
ATOM 3940 C C . ALA A 1 513 ? 14.841 13.834 -10.485 1.00 67.69 513 ALA A C 1
ATOM 3942 O O . ALA A 1 513 ? 15.106 15.035 -10.433 1.00 67.69 513 ALA A O 1
ATOM 3943 N N . ARG A 1 514 ? 13.659 13.355 -10.075 1.00 73.38 514 ARG A N 1
ATOM 3944 C CA . ARG A 1 514 ? 12.583 14.193 -9.514 1.00 73.38 514 ARG A CA 1
ATOM 3945 C C . ARG A 1 514 ? 12.585 14.146 -7.981 1.00 73.38 514 ARG A C 1
ATOM 3947 O O . ARG A 1 514 ? 12.150 13.143 -7.403 1.00 73.38 514 ARG A O 1
ATOM 3954 N N . PRO A 1 515 ? 13.060 15.190 -7.277 1.00 74.56 515 PRO A N 1
ATOM 3955 C CA . PRO A 1 515 ? 13.103 15.184 -5.817 1.00 74.56 515 PRO A CA 1
ATOM 3956 C C . PRO A 1 515 ? 11.695 15.216 -5.209 1.00 74.56 515 PRO A C 1
ATOM 3958 O O . PRO A 1 515 ? 10.729 15.649 -5.837 1.00 74.56 515 PRO A O 1
ATOM 3961 N N . PHE A 1 516 ? 11.564 14.735 -3.975 1.00 80.81 516 PHE A N 1
ATOM 3962 C CA . PHE A 1 516 ? 10.335 14.893 -3.197 1.00 80.81 516 PHE A CA 1
ATOM 3963 C C . PHE A 1 516 ? 10.284 16.301 -2.585 1.00 80.81 516 PHE A C 1
ATOM 3965 O O . PHE A 1 516 ? 11.307 16.821 -2.138 1.00 80.81 516 PHE A O 1
ATOM 3972 N N . SER A 1 517 ? 9.096 16.901 -2.546 1.00 73.31 517 SER A N 1
ATOM 3973 C CA . SER A 1 517 ? 8.821 18.209 -1.936 1.00 73.31 517 SER A CA 1
ATOM 3974 C C . SER A 1 517 ? 7.718 18.078 -0.882 1.00 73.31 517 SER A C 1
ATOM 3976 O O . SER A 1 517 ? 7.016 17.069 -0.803 1.00 73.31 517 SER A O 1
ATOM 3978 N N . ARG A 1 518 ? 7.577 19.096 -0.030 1.00 61.12 518 ARG A N 1
ATOM 3979 C CA . ARG A 1 518 ? 6.496 19.166 0.966 1.00 61.12 518 ARG A CA 1
ATOM 3980 C C . ARG A 1 518 ? 5.178 19.687 0.392 1.00 61.12 518 ARG A C 1
ATOM 3982 O O . ARG A 1 518 ? 4.156 19.537 1.051 1.00 61.12 518 ARG A O 1
ATOM 3989 N N . GLU A 1 519 ? 5.198 20.274 -0.799 1.00 61.75 519 GLU A N 1
ATOM 3990 C CA . GLU A 1 519 ? 3.996 20.784 -1.461 1.00 61.75 519 GLU A CA 1
ATOM 3991 C C . GLU A 1 519 ? 3.066 19.634 -1.872 1.00 61.75 519 GLU A C 1
ATOM 3993 O O . GLU A 1 519 ? 3.515 18.558 -2.281 1.00 61.75 519 GLU A O 1
ATOM 3998 N N . SER A 1 520 ? 1.755 19.840 -1.737 1.00 58.69 520 SER A N 1
ATOM 3999 C CA . SER A 1 520 ? 0.764 18.960 -2.348 1.00 58.69 520 SER A CA 1
ATOM 4000 C C . SER A 1 520 ? 0.856 19.172 -3.857 1.00 58.69 520 SER A C 1
ATOM 4002 O O . SER A 1 520 ? 0.760 20.292 -4.344 1.00 58.69 520 SER A O 1
ATOM 4004 N N . GLY A 1 521 ? 1.117 18.112 -4.625 1.00 65.25 521 GLY A N 1
ATOM 4005 C CA . GLY A 1 521 ? 1.154 18.213 -6.083 1.00 65.25 521 GLY A CA 1
ATOM 4006 C C . GLY A 1 521 ? -0.246 18.477 -6.628 1.00 65.25 521 GLY A C 1
ATOM 4007 O O . GLY A 1 521 ? -0.875 17.536 -7.094 1.00 65.25 521 GLY A O 1
ATOM 4008 N N . GLY A 1 522 ? -0.747 19.715 -6.546 1.00 78.38 522 GLY A N 1
ATOM 4009 C CA . GLY A 1 522 ? -2.136 20.074 -6.858 1.00 78.38 522 GLY A CA 1
ATOM 4010 C C . GLY A 1 522 ? -2.581 19.572 -8.230 1.00 78.38 522 GLY A C 1
ATOM 4011 O O . GLY A 1 522 ? -3.638 18.962 -8.348 1.00 78.38 522 GLY A O 1
ATOM 4012 N N . ARG A 1 523 ? -1.697 19.677 -9.228 1.00 84.31 523 ARG A N 1
ATOM 4013 C CA . ARG A 1 523 ? -1.904 19.111 -10.569 1.00 84.31 523 ARG A CA 1
ATOM 4014 C C . ARG A 1 523 ? -2.121 17.593 -10.565 1.00 84.31 523 ARG A C 1
ATOM 4016 O O . ARG A 1 523 ? -2.974 17.094 -11.285 1.00 84.31 523 ARG A O 1
ATOM 4023 N N . VAL A 1 524 ? -1.357 16.852 -9.761 1.00 87.62 524 VAL A N 1
ATOM 4024 C CA . VAL A 1 524 ? -1.516 15.394 -9.624 1.00 87.62 524 VAL A CA 1
ATOM 4025 C C . VAL A 1 524 ? -2.859 15.074 -8.968 1.00 87.62 524 VAL A C 1
ATOM 4027 O O . VAL A 1 524 ? -3.538 14.145 -9.390 1.00 87.62 524 VAL A O 1
ATOM 4030 N N . MET A 1 525 ? -3.272 15.855 -7.966 1.00 90.19 525 MET A N 1
ATOM 4031 C CA . MET A 1 525 ? -4.566 15.657 -7.302 1.00 90.19 525 MET A CA 1
ATOM 4032 C C . MET A 1 525 ? -5.741 15.928 -8.244 1.00 90.19 525 MET A C 1
ATOM 4034 O O . MET A 1 525 ? -6.705 15.167 -8.236 1.00 90.19 525 MET A O 1
ATOM 4038 N N . GLU A 1 526 ? -5.640 16.957 -9.087 1.00 90.62 526 GLU A N 1
ATOM 4039 C CA . GLU A 1 526 ? -6.616 17.258 -10.140 1.00 90.62 526 GLU A CA 1
ATOM 4040 C C . GLU A 1 526 ? -6.725 16.102 -11.145 1.00 90.62 526 GLU A C 1
ATOM 4042 O O . GLU A 1 526 ? -7.813 15.568 -11.338 1.00 90.62 526 GLU A O 1
ATOM 4047 N N . GLN A 1 527 ? -5.597 15.608 -11.669 1.00 90.62 527 GLN A N 1
ATOM 4048 C CA . GLN A 1 527 ? -5.579 14.461 -12.588 1.00 90.62 527 GLN A CA 1
ATOM 4049 C C . GLN A 1 527 ? -6.229 13.206 -11.991 1.00 90.62 527 GLN A C 1
ATOM 4051 O O . GLN A 1 527 ? -6.980 12.505 -12.666 1.00 90.62 527 GLN A O 1
ATOM 4056 N N . VAL A 1 528 ? -5.956 12.912 -10.716 1.00 92.88 528 VAL A N 1
ATOM 4057 C CA . VAL A 1 528 ? -6.570 11.768 -10.025 1.00 92.88 528 VAL A CA 1
ATOM 4058 C C . VAL A 1 528 ? -8.063 12.013 -9.799 1.00 92.88 528 VAL A C 1
ATOM 4060 O O . VAL A 1 528 ? -8.857 11.081 -9.896 1.00 92.88 528 VAL A O 1
ATOM 4063 N N . SER A 1 529 ? -8.472 13.256 -9.535 1.00 93.94 529 SER A N 1
ATOM 4064 C CA . SER A 1 529 ? -9.885 13.621 -9.417 1.00 93.94 529 SER A CA 1
ATOM 4065 C C . SER A 1 529 ? -10.650 13.390 -10.721 1.00 93.94 529 SER A C 1
ATOM 4067 O O . SER A 1 529 ? -11.742 12.815 -10.699 1.00 93.94 529 SER A O 1
ATOM 4069 N N . ASP A 1 530 ? -10.068 13.785 -11.852 1.00 93.69 530 ASP A N 1
ATOM 4070 C CA . ASP A 1 530 ? -10.652 13.581 -13.177 1.00 93.69 530 ASP A CA 1
ATOM 4071 C C . ASP A 1 530 ? -10.713 12.098 -13.535 1.00 93.69 530 ASP A C 1
ATOM 4073 O O . ASP A 1 530 ? -11.748 11.616 -13.994 1.00 93.69 530 ASP A O 1
ATOM 4077 N N . MET A 1 531 ? -9.657 11.344 -13.218 1.00 94.69 531 MET A N 1
ATOM 4078 C CA . MET A 1 531 ? -9.627 9.893 -13.390 1.00 94.69 531 MET A CA 1
ATOM 4079 C C . MET A 1 531 ? -10.731 9.204 -12.588 1.00 94.69 531 MET A C 1
ATOM 4081 O O . MET A 1 531 ? -11.460 8.380 -13.131 1.00 94.69 531 MET A O 1
ATOM 4085 N N . ILE A 1 532 ? -10.913 9.567 -11.314 1.00 94.94 532 ILE A N 1
ATOM 4086 C CA . ILE A 1 532 ? -12.022 9.034 -10.513 1.00 94.94 532 ILE A CA 1
ATOM 4087 C C . ILE A 1 532 ? -13.371 9.461 -11.103 1.00 94.94 532 ILE A C 1
ATOM 4089 O O . ILE A 1 532 ? -14.321 8.686 -11.054 1.00 94.94 532 ILE A O 1
ATOM 4093 N N . GLY A 1 533 ? -13.466 10.666 -11.672 1.00 93.38 533 GLY A N 1
ATOM 4094 C CA . GLY A 1 533 ? -14.641 11.118 -12.416 1.00 93.38 533 GLY A CA 1
ATOM 4095 C C . GLY A 1 533 ? -15.011 10.153 -13.537 1.00 93.38 533 GLY A C 1
ATOM 4096 O O . GLY A 1 533 ? -16.135 9.663 -13.552 1.00 93.38 533 GLY A O 1
ATOM 4097 N N . VAL A 1 534 ? -14.041 9.804 -14.387 1.00 93.31 534 VAL A N 1
ATOM 4098 C CA . VAL A 1 534 ? -14.225 8.805 -15.447 1.00 93.31 534 VAL A CA 1
ATOM 4099 C C . VAL A 1 534 ? -14.675 7.474 -14.851 1.00 93.31 534 VAL A C 1
ATOM 4101 O O . VAL A 1 534 ? -15.725 6.988 -15.243 1.00 93.31 534 VAL A O 1
ATOM 4104 N N . ILE A 1 535 ? -13.972 6.945 -13.840 1.00 92.25 535 ILE A N 1
ATOM 4105 C CA . ILE A 1 535 ? -14.294 5.648 -13.209 1.00 92.25 535 ILE A CA 1
ATOM 4106 C C . ILE A 1 535 ? -15.742 5.585 -12.721 1.00 92.25 535 ILE A C 1
ATOM 4108 O O . ILE A 1 535 ? -16.419 4.571 -12.862 1.00 92.25 535 ILE A O 1
ATOM 4112 N N . VAL A 1 536 ? -16.216 6.666 -12.111 1.00 90.44 536 VAL A N 1
ATOM 4113 C CA . VAL A 1 536 ? -17.557 6.775 -11.531 1.00 90.44 536 VAL A CA 1
ATOM 4114 C C . VAL A 1 536 ? -18.632 6.957 -12.614 1.00 90.44 536 VAL A C 1
ATOM 4116 O O . VAL A 1 536 ? -19.773 6.568 -12.384 1.00 90.44 536 VAL A O 1
ATOM 4119 N N . GLU A 1 537 ? -18.293 7.529 -13.773 1.00 84.62 537 GLU A N 1
ATOM 4120 C CA . GLU A 1 537 ? -19.227 7.852 -14.865 1.00 84.62 537 GLU A CA 1
ATOM 4121 C C . GLU A 1 537 ? -19.338 6.753 -15.939 1.00 84.62 537 GLU A C 1
ATOM 4123 O O . GLU A 1 537 ? -20.419 6.565 -16.498 1.00 84.62 537 GLU A O 1
ATOM 4128 N N . THR A 1 538 ? -18.261 6.013 -16.230 1.00 67.31 538 THR A N 1
ATOM 4129 C CA . THR A 1 538 ? -18.265 4.877 -17.180 1.00 67.31 538 THR A CA 1
ATOM 4130 C C . THR A 1 538 ? -18.774 3.571 -16.574 1.00 67.31 538 THR A C 1
ATOM 4132 O O . THR A 1 538 ? -18.989 2.600 -17.303 1.00 67.31 538 THR A O 1
ATOM 4135 N N . SER A 1 539 ? -18.982 3.552 -15.258 1.00 55.22 539 SER A N 1
ATOM 4136 C CA . SER A 1 539 ? -19.495 2.415 -14.498 1.00 55.22 539 SER A CA 1
ATOM 4137 C C . SER A 1 539 ? -20.999 2.535 -14.308 1.00 55.22 539 SER A C 1
ATOM 4139 O O . SER A 1 539 ? -21.740 1.681 -14.840 1.00 55.22 539 SER A O 1
#

InterPro domains:
  IPR016024 Armadillo-type fold [SSF48371] (123-466)
  IPR025481 Cell morphogenesis protein C-terminal [PF14225] (204-312)
  IPR039867 Protein furry/Tao3/Mor2 [PTHR12295] (25-324)